Protein AF-0000000074132778 (afdb_homodimer)

Foldseek 3Di:
DDDDCVPCCVDDDDDDPPVPDCPVPPPPPPDPPQVPDVQQWGWDDDQDQPDATFTADPNHGQAALQPPVLCVLQVLHCLQSVQQVVQQVVVVCVPAGSNFWHKYFHDQQHNVNFVLCQDEDDPVRPNHLFHDFPPDDDLVPTGARFWRDKGKIFIWGGDPSDIDTQAIEIETETEQKGWDDPDVVDDIDIHGDDPVRSVVSVVVSLLSVLQVVCVRDPQQRKYKYWYWYADDSPDPHGTATQWMFIDRGDSDTDDIDGWDWDKFKPLADPVTDALDVLQNQLLVQLVVQLPVPDPAWDDKMKMWIDTRRHTAEIEIETEGADDDLVCVVVSQVVSQVSCVVRHDAQHWYKYFYYYPVGDTQKIWIDRRDPPGIDIDGDDDD/DDDPPCPPCPDDDDDDPPPPDCPVPPPPPPPPPQVPDVQQWGWDDDQDQPDATFTADPNHGQAALQPPVLCVLQVLHCLQSVQQVVQQVVVVCVPAGSNFWHKYFHDQQHNVNFVLCQDEDDPVRPNHLFHDFPPDDDLVPTGARFWRDKGKIFIWGGDPSDTDTQAMEIETETEQKGWDDPDVVDDIDIHGDDPVRSVVSVVVSLLSVLQVVCVRGPFQRKYKYWYWYADDSPDPHGTATQWMFIDRGDSDTHDIDGWDWDKFKPLADPVTDALDVLQNQLLVQLVVQLPVPDPAWDDKMKMWIDTRRHTAEIEIETEGADDDLVCVVVSQVVSQVSCVVRHDAQHWYKYFYYYPVGHTQKIWIDRRDPPGIDIDGDDDD

InterPro domains:
  IPR011426 CamS sex pheromone cAM373 [PF07537] (61-367)
  IPR011426 CamS sex pheromone cAM373 [PIRSF012509] (2-378)

Organism: Ligilactobacillus salivarius (strain UCC118) (NCBI:txid362948)

Sequence (762 aa):
MKKFGIIISLCLSAALMASCGKLGGNSNTTTATTESSKSGYQTTGENNSSDYQGIIEDGEYKTSKSRGVGISQNSDNLLNLKSFEAGLTTISKDHFSTKSYIFQEGQYLNKATIQDWLGRKSSSNPEGLNPSDNGKKEANKRNPIYVQQIEEQDYMKQNNGKLELAGMTIGIGMNQKDYYQKEQYGATYSTTISKEKRIEEGKIAAKKVLARVRQKVGNNVPIVIAMFAQAPNDSLVGGYFYSYTVSKSGTDIGSWTETNIKSYVLPATEDNKLPNDNDSTSFDNFQKEVKNFFPNISNVTGQGQYKDKTLQGLHITITTQFYSETEITSFTQYVAQAAKSYLPSGIPVDIKINGSDGETQSFVSTTGGNGGYYTHVFGSYMKKFGIIISLCLSAALMASCGKLGGNSNTTTATTESSKSGYQTTGENNSSDYQGIIEDGEYKTSKSRGVGISQNSDNLLNLKSFEAGLTTISKDHFSTKSYIFQEGQYLNKATIQDWLGRKSSSNPEGLNPSDNGKKEANKRNPIYVQQIEEQDYMKQNNGKLELAGMTIGIGMNQKDYYQKEQYGATYSTTISKEKRIEEGKIAAKKVLARVRQKVGNNVPIVIAMFAQAPNDSLVGGYFYSYTVSKSGTDIGSWTETNIKSYVLPATEDNKLPNDNDSTSFDNFQKEVKNFFPNISNVTGQGQYKDKTLQGLHITITTQFYSETEITSFTQYVAQAAKSYLPSGIPVDIKINGSDGETQSFVSTTGGNGGYYTHVFGSY

Solvent-accessible surface area (backbone atoms only — not comparable to full-atom values): 41442 Å² total; per-residue (Å²): 141,86,72,90,71,83,67,86,73,87,76,91,80,86,87,86,80,78,77,76,78,77,80,74,75,80,72,76,71,76,68,60,78,62,66,59,48,99,40,83,55,38,58,26,49,74,93,40,88,85,52,60,34,28,47,36,57,96,68,19,58,54,68,36,48,32,64,51,50,57,49,68,60,20,68,74,34,57,41,31,44,41,18,48,53,53,50,49,50,56,58,41,46,77,76,49,43,41,86,72,29,36,35,36,50,17,78,82,56,36,44,68,58,52,53,44,34,51,29,46,27,40,94,93,33,73,64,17,66,17,58,42,84,72,82,50,83,49,56,89,68,29,57,59,60,43,52,58,42,76,46,55,39,32,29,26,30,80,56,94,49,36,80,38,84,57,30,36,38,36,40,38,27,28,31,38,54,28,74,45,59,88,43,91,94,51,67,78,45,62,27,80,46,52,71,67,57,42,53,52,54,45,53,55,44,49,52,53,50,44,46,56,50,44,76,74,44,65,57,68,40,34,34,36,42,36,36,27,42,41,44,57,64,86,49,93,36,16,26,29,41,50,31,34,31,52,22,58,43,64,71,54,76,49,71,75,42,78,41,48,39,38,44,43,58,37,75,55,42,92,91,43,66,63,79,38,65,68,58,47,52,23,47,51,52,33,48,50,52,56,52,59,24,42,78,69,59,73,45,71,38,33,35,36,36,20,53,62,66,42,76,56,33,40,40,32,40,35,31,27,66,73,63,46,68,64,54,51,51,30,49,52,34,31,50,44,51,43,44,69,50,34,41,82,80,70,29,30,35,39,35,41,33,21,32,76,86,63,49,73,41,31,38,33,32,30,77,22,63,92,80,56,66,48,74,48,70,66,77,63,65,146,81,71,91,72,84,69,86,74,88,75,91,78,93,74,86,78,78,77,80,78,78,82,75,76,78,74,76,71,71,66,58,78,60,65,60,49,97,39,82,56,38,57,25,48,75,93,40,89,84,51,59,34,28,49,36,56,95,68,18,58,55,69,37,48,31,65,52,50,58,48,67,61,20,69,72,34,56,39,31,44,41,20,48,53,52,49,49,50,55,58,42,46,77,76,48,44,41,87,71,29,36,35,36,48,17,77,83,55,36,45,68,56,52,53,43,34,53,30,46,27,40,93,91,32,74,64,19,66,16,57,41,84,72,82,48,83,50,57,90,68,30,58,61,59,44,53,56,43,77,45,57,40,32,28,27,31,80,55,95,50,36,81,39,84,56,30,35,38,37,40,38,27,28,31,38,53,28,75,46,60,89,44,92,92,50,67,79,46,64,27,81,46,50,71,67,58,41,51,52,54,45,54,55,42,49,52,53,50,44,45,56,49,43,76,75,45,64,58,68,39,34,36,35,43,35,36,29,42,42,44,57,63,85,49,94,36,15,26,29,41,50,32,33,31,50,22,57,43,65,70,52,77,48,70,75,42,78,41,48,39,39,44,42,59,35,74,55,42,94,91,43,66,62,80,38,67,66,59,46,50,23,48,51,52,34,47,49,53,54,52,60,26,41,78,69,58,73,44,72,38,35,34,36,33,21,53,61,67,41,76,55,32,41,40,34,42,34,30,27,66,72,64,46,71,64,53,51,52,30,49,52,34,32,50,43,51,43,43,69,55,32,39,83,78,70,30,31,35,38,36,41,32,23,32,76,86,64,49,73,42,32,38,33,32,31,78,22,62,91,79,55,67,48,74,48,72,65,76,62,66

pLDDT: mean 86.58, std 20.72, range [18.59, 98.81]

Structure (mmCIF, N/CA/C/O backbone):
data_AF-0000000074132778-model_v1
#
loop_
_entity.id
_entity.type
_entity.pdbx_description
1 polymer 'Lipoprotein, pheromone'
#
loop_
_atom_site.group_PDB
_atom_site.id
_atom_site.type_symbol
_atom_site.label_atom_id
_atom_site.label_alt_id
_atom_site.label_comp_id
_atom_site.label_asym_id
_atom_site.label_entity_id
_atom_site.label_seq_id
_atom_site.pdbx_PDB_ins_code
_atom_site.Cartn_x
_atom_site.Cartn_y
_atom_site.Cartn_z
_atom_site.occupancy
_atom_site.B_iso_or_equiv
_atom_site.auth_seq_id
_atom_site.auth_comp_id
_atom_site.auth_asym_id
_atom_site.auth_atom_id
_atom_site.pdbx_PDB_model_num
ATOM 1 N N . MET A 1 1 ? 80.188 10.062 8.695 1 18.89 1 MET A N 1
ATOM 2 C CA . MET A 1 1 ? 80.25 9.43 7.375 1 18.89 1 MET A CA 1
ATOM 3 C C . MET A 1 1 ? 79.125 9.922 6.488 1 18.89 1 MET A C 1
ATOM 5 O O . MET A 1 1 ? 77.938 9.852 6.875 1 18.89 1 MET A O 1
ATOM 9 N N . LYS A 1 2 ? 79.375 10.672 5.414 1 18.59 2 LYS A N 1
ATOM 10 C CA . LYS A 1 2 ? 79.188 11.836 4.559 1 18.59 2 LYS A CA 1
ATOM 11 C C . LYS A 1 2 ? 78.125 11.547 3.518 1 18.59 2 LYS A C 1
ATOM 13 O O . LYS A 1 2 ? 77.688 10.398 3.352 1 18.59 2 LYS A O 1
ATOM 18 N N . LYS A 1 3 ? 78.438 11.664 2.178 1 19.52 3 LYS A N 1
ATOM 19 C CA . LYS A 1 3 ? 78.188 12.547 1.045 1 19.52 3 LYS A CA 1
ATOM 20 C C . LYS A 1 3 ? 77.312 11.875 0.006 1 19.52 3 LYS A C 1
ATOM 22 O O . LYS A 1 3 ? 76.938 12.484 -1.006 1 19.52 3 LYS A O 1
ATOM 27 N N . PHE A 1 4 ? 77.312 10.531 -0.041 1 21.31 4 PHE A N 1
ATOM 28 C CA . PHE A 1 4 ? 77 10.047 -1.392 1 21.31 4 PHE A CA 1
ATOM 29 C C . PHE A 1 4 ? 75.688 10.523 -1.882 1 21.31 4 PHE A C 1
ATOM 31 O O . PHE A 1 4 ? 74.625 10.242 -1.258 1 21.31 4 PHE A O 1
ATOM 38 N N . GLY A 1 5 ? 75.5 11.617 -2.807 1 22.84 5 GLY A N 1
ATOM 39 C CA . GLY A 1 5 ? 74.75 12.562 -3.594 1 22.84 5 GLY A CA 1
ATOM 40 C C . GLY A 1 5 ? 73.875 11.906 -4.648 1 22.84 5 GLY A C 1
ATOM 41 O O . GLY A 1 5 ? 74.375 11.461 -5.684 1 22.84 5 GLY A O 1
ATOM 42 N N . ILE A 1 6 ? 73.188 10.773 -4.41 1 22.59 6 ILE A N 1
ATOM 43 C CA . ILE A 1 6 ? 72.75 10.016 -5.559 1 22.59 6 ILE A CA 1
ATOM 44 C C . ILE A 1 6 ? 71.75 10.875 -6.371 1 22.59 6 ILE A C 1
ATOM 46 O O . ILE A 1 6 ? 70.688 11.258 -5.879 1 22.59 6 ILE A O 1
ATOM 50 N N . ILE A 1 7 ? 72.125 11.68 -7.383 1 23.16 7 ILE A N 1
ATOM 51 C CA . ILE A 1 7 ? 71.625 12.727 -8.234 1 23.16 7 ILE A CA 1
ATOM 52 C C . ILE A 1 7 ? 70.688 12.109 -9.266 1 23.16 7 ILE A C 1
ATOM 54 O O . ILE A 1 7 ? 70.125 12.805 -10.133 1 23.16 7 ILE A O 1
ATOM 58 N N . ILE A 1 8 ? 70.125 10.883 -9.25 1 22.09 8 ILE A N 1
ATOM 59 C CA . ILE A 1 8 ? 69.812 10.352 -10.57 1 22.09 8 ILE A CA 1
ATOM 60 C C . ILE A 1 8 ? 68.688 11.203 -11.203 1 22.09 8 ILE A C 1
ATOM 62 O O . ILE A 1 8 ? 67.625 11.32 -10.656 1 22.09 8 ILE A O 1
ATOM 66 N N . SER A 1 9 ? 68.875 12.203 -12.125 1 21.23 9 SER A N 1
ATOM 67 C CA . SER A 1 9 ? 68.25 13.227 -12.906 1 21.23 9 SER A CA 1
ATOM 68 C C . SER A 1 9 ? 67.375 12.609 -13.992 1 21.23 9 SER A C 1
ATOM 70 O O . SER A 1 9 ? 67.812 12.453 -15.133 1 21.23 9 SER A O 1
ATOM 72 N N . LEU A 1 10 ? 66.75 11.422 -13.875 1 22.23 10 LEU A N 1
ATOM 73 C CA . LEU A 1 10 ? 66.312 10.836 -15.141 1 22.23 10 LEU A CA 1
ATOM 74 C C . LEU A 1 10 ? 65.312 11.727 -15.828 1 22.23 10 LEU A C 1
ATOM 76 O O . LEU A 1 10 ? 64.25 11.953 -15.297 1 22.23 10 LEU A O 1
ATOM 80 N N . CYS A 1 11 ? 65.625 12.641 -16.781 1 21.92 11 CYS A N 1
ATOM 81 C CA . CYS A 1 11 ? 65.062 13.719 -17.609 1 21.92 11 CYS A CA 1
ATOM 82 C C . CYS A 1 11 ? 63.938 13.219 -18.469 1 21.92 11 CYS A C 1
ATOM 84 O O . CYS A 1 11 ? 62.844 13.781 -18.438 1 21.92 11 CYS A O 1
ATOM 86 N N . LEU A 1 12 ? 64.062 12.977 -19.859 1 22.09 12 LEU A N 1
ATOM 87 C CA . LEU A 1 12 ? 63.688 13.797 -20.984 1 22.09 12 LEU A CA 1
ATOM 88 C C . LEU A 1 12 ? 62.312 13.359 -21.516 1 22.09 12 LEU A C 1
ATOM 90 O O . LEU A 1 12 ? 61.844 12.266 -21.203 1 22.09 12 LEU A O 1
ATOM 94 N N . SER A 1 13 ? 61.844 13.609 -23.078 1 21.11 13 SER A N 1
ATOM 95 C CA . SER A 1 13 ? 61.062 14.367 -24.062 1 21.11 13 SER A CA 1
ATOM 96 C C . SER A 1 13 ? 60.125 13.453 -24.844 1 21.11 13 SER A C 1
ATOM 98 O O . SER A 1 13 ? 59.438 13.906 -25.75 1 21.11 13 SER A O 1
ATOM 100 N N . ALA A 1 14 ? 60.156 12.141 -24.766 1 18.84 14 ALA A N 1
ATOM 101 C CA . ALA A 1 14 ? 59.875 11.539 -26.062 1 18.84 14 ALA A CA 1
ATOM 102 C C . ALA A 1 14 ? 58.469 11.969 -26.547 1 18.84 14 ALA A C 1
ATOM 104 O O . ALA A 1 14 ? 57.656 12.469 -25.781 1 18.84 14 ALA A O 1
ATOM 105 N N . ALA A 1 15 ? 57.719 10.984 -27.328 1 21.34 15 ALA A N 1
ATOM 106 C CA . ALA A 1 15 ? 57.344 10.711 -28.719 1 21.34 15 ALA A CA 1
ATOM 107 C C . ALA A 1 15 ? 55.906 11.148 -28.984 1 21.34 15 ALA A C 1
ATOM 109 O O . ALA A 1 15 ? 55.656 11.977 -29.859 1 21.34 15 ALA A O 1
ATOM 110 N N . LEU A 1 16 ? 54.969 10.18 -29.469 1 22.2 16 LEU A N 1
ATOM 111 C CA . LEU A 1 16 ? 54.156 9.891 -30.656 1 22.2 16 LEU A CA 1
ATOM 112 C C . LEU A 1 16 ? 52.75 10.43 -30.516 1 22.2 16 LEU A C 1
ATOM 114 O O . LEU A 1 16 ? 52.156 10.344 -29.438 1 22.2 16 LEU A O 1
ATOM 118 N N . MET A 1 17 ? 52.219 11.328 -31.516 1 22.98 17 MET A N 1
ATOM 119 C CA . MET A 1 17 ? 51.094 12.148 -31.969 1 22.98 17 MET A CA 1
ATOM 120 C C . MET A 1 17 ? 49.844 11.297 -32.219 1 22.98 17 MET A C 1
ATOM 122 O O . MET A 1 17 ? 49.562 10.93 -33.344 1 22.98 17 MET A O 1
ATOM 126 N N . ALA A 1 18 ? 49.656 10.117 -31.672 1 23.45 18 ALA A N 1
ATOM 127 C CA . ALA A 1 18 ? 48.562 9.352 -32.281 1 23.45 18 ALA A CA 1
ATOM 128 C C . ALA A 1 18 ? 47.25 10.125 -32.219 1 23.45 18 ALA A C 1
ATOM 130 O O . ALA A 1 18 ? 46.844 10.594 -31.156 1 23.45 18 ALA A O 1
ATOM 131 N N . SER A 1 19 ? 46.781 10.711 -33.344 1 22.36 19 SER A N 1
ATOM 132 C CA . SER A 1 19 ? 45.625 11.5 -33.75 1 22.36 19 SER A CA 1
ATOM 133 C C . SER A 1 19 ? 44.344 10.75 -33.438 1 22.36 19 SER A C 1
ATOM 135 O O . SER A 1 19 ? 43.969 9.836 -34.188 1 22.36 19 SER A O 1
ATOM 137 N N . CYS A 1 20 ? 44.156 9.953 -32.406 1 25.39 20 CYS A N 1
ATOM 138 C CA . CYS A 1 20 ? 42.938 9.188 -32.312 1 25.39 20 CYS A CA 1
ATOM 139 C C . CYS A 1 20 ? 41.719 10.078 -32.531 1 25.39 20 CYS A C 1
ATOM 141 O O . CYS A 1 20 ? 41.594 11.133 -31.922 1 25.39 20 CYS A O 1
ATOM 143 N N . GLY A 1 21 ? 41.062 9.992 -33.688 1 22.53 21 GLY A N 1
ATOM 144 C CA . GLY A 1 21 ? 39.844 10.531 -34.25 1 22.53 21 GLY A CA 1
ATOM 145 C C . GLY A 1 21 ? 38.656 10.5 -33.312 1 22.53 21 GLY A C 1
ATOM 146 O O . GLY A 1 21 ? 38.469 9.508 -32.594 1 22.53 21 GLY A O 1
ATOM 147 N N . LYS A 1 22 ? 38.125 11.633 -32.75 1 23.72 22 LYS A N 1
ATOM 148 C CA . LYS A 1 22 ? 37.031 11.961 -31.859 1 23.72 22 LYS A CA 1
ATOM 149 C C . LYS A 1 22 ? 35.688 11.469 -32.406 1 23.72 22 LYS A C 1
ATOM 151 O O . LYS A 1 22 ? 35.188 12.016 -33.375 1 23.72 22 LYS A O 1
ATOM 156 N N . LEU A 1 23 ? 35.5 10.18 -32.75 1 24.88 23 LEU A N 1
ATOM 157 C CA . LEU A 1 23 ? 34.094 9.938 -33.125 1 24.88 23 LEU A CA 1
ATOM 158 C C . LEU A 1 23 ? 33.156 10.453 -32.062 1 24.88 23 LEU A C 1
ATOM 160 O O . LEU A 1 23 ? 33.219 10.039 -30.906 1 24.88 23 LEU A O 1
ATOM 164 N N . GLY A 1 24 ? 32.719 11.727 -32.125 1 25.25 24 GLY A N 1
ATOM 165 C CA . GLY A 1 24 ? 31.812 12.531 -31.328 1 25.25 24 GLY A CA 1
ATOM 166 C C . GLY A 1 24 ? 30.453 11.875 -31.125 1 25.25 24 GLY A C 1
ATOM 167 O O . GLY A 1 24 ? 29.625 11.867 -32.031 1 25.25 24 GLY A O 1
ATOM 168 N N . GLY A 1 25 ? 30.391 10.602 -30.672 1 27.66 25 GLY A N 1
ATOM 169 C CA . GLY A 1 25 ? 29.062 10.039 -30.453 1 27.66 25 GLY A CA 1
ATOM 170 C C . GLY A 1 25 ? 28.172 10.953 -29.625 1 27.66 25 GLY A C 1
ATOM 171 O O . GLY A 1 25 ? 28.562 11.414 -28.562 1 27.66 25 GLY A O 1
ATOM 172 N N . ASN A 1 26 ? 27.25 11.711 -30.281 1 28.02 26 ASN A N 1
ATOM 173 C CA . ASN A 1 26 ? 26.188 12.57 -29.781 1 28.02 26 ASN A CA 1
ATOM 174 C C . ASN A 1 26 ? 25.312 11.844 -28.766 1 28.02 26 ASN A C 1
ATOM 176 O O . ASN A 1 26 ? 24.547 10.953 -29.125 1 28.02 26 ASN A O 1
ATOM 180 N N . SER A 1 27 ? 25.828 11.406 -27.688 1 30.05 27 SER A N 1
ATOM 181 C CA . SER A 1 27 ? 24.969 11 -26.594 1 30.05 27 SER A CA 1
ATOM 182 C C . SER A 1 27 ? 23.953 12.078 -26.25 1 30.05 27 SER A C 1
ATOM 184 O O . SER A 1 27 ? 24.312 13.148 -25.766 1 30.05 27 SER A O 1
ATOM 186 N N . ASN A 1 28 ? 22.906 12.211 -27.078 1 28.52 28 ASN A N 1
ATOM 187 C CA . ASN A 1 28 ? 21.766 13.008 -26.656 1 28.52 28 ASN A CA 1
ATOM 188 C C . ASN A 1 28 ? 21.297 12.625 -25.266 1 28.52 28 ASN A C 1
ATOM 190 O O . ASN A 1 28 ? 20.75 11.539 -25.062 1 28.52 28 ASN A O 1
ATOM 194 N N . THR A 1 29 ? 22.031 12.977 -24.297 1 31.45 29 THR A N 1
ATOM 195 C CA . THR A 1 29 ? 21.484 13.031 -22.938 1 31.45 29 THR A CA 1
ATOM 196 C C . THR A 1 29 ? 20.156 13.789 -22.922 1 31.45 29 THR A C 1
ATOM 198 O O . THR A 1 29 ? 20.141 15.008 -23.109 1 31.45 29 THR A O 1
ATOM 201 N N . THR A 1 30 ? 19.141 13.242 -23.453 1 29.69 30 THR A N 1
ATOM 202 C CA . THR A 1 30 ? 17.828 13.844 -23.172 1 29.69 30 THR A CA 1
ATOM 203 C C . THR A 1 30 ? 17.656 14.094 -21.688 1 29.69 30 THR A C 1
ATOM 205 O O . THR A 1 30 ? 17.625 13.148 -20.891 1 29.69 30 THR A O 1
ATOM 208 N N . THR A 1 31 ? 18.203 15.164 -21.203 1 32.5 31 THR A N 1
ATOM 209 C CA . THR A 1 31 ? 17.812 15.734 -19.906 1 32.5 31 THR A CA 1
ATOM 210 C C . THR A 1 31 ? 16.312 15.688 -19.719 1 32.5 31 THR A C 1
ATOM 212 O O . THR A 1 31 ? 15.555 16.188 -20.562 1 32.5 31 THR A O 1
ATOM 215 N N . ALA A 1 32 ? 15.766 14.891 -18.953 1 34.38 32 ALA A N 1
ATOM 216 C CA . ALA A 1 32 ? 14.383 14.953 -18.469 1 34.38 32 ALA A CA 1
ATOM 217 C C . ALA A 1 32 ? 13.922 16.406 -18.328 1 34.38 32 ALA A C 1
ATOM 219 O O . ALA A 1 32 ? 14.57 17.203 -17.656 1 34.38 32 ALA A O 1
ATOM 220 N N . THR A 1 33 ? 13.195 16.938 -19.281 1 35.62 33 THR A N 1
ATOM 221 C CA . THR A 1 33 ? 12.594 18.266 -19.203 1 35.62 33 THR A CA 1
ATOM 222 C C . THR A 1 33 ? 11.859 18.438 -17.875 1 35.62 33 THR A C 1
ATOM 224 O O . THR A 1 33 ? 10.781 17.891 -17.672 1 35.62 33 THR A O 1
ATOM 227 N N . THR A 1 34 ? 12.414 18.266 -16.688 1 44.5 34 THR A N 1
ATOM 228 C CA . THR A 1 34 ? 11.883 19.078 -15.602 1 44.5 34 THR A CA 1
ATOM 229 C C . THR A 1 34 ? 11.453 20.453 -16.125 1 44.5 34 THR A C 1
ATOM 231 O O . THR A 1 34 ? 12.234 21.156 -16.766 1 44.5 34 THR A O 1
ATOM 234 N N . GLU A 1 35 ? 10.227 20.625 -16.406 1 41.16 35 GLU A N 1
ATOM 235 C CA . GLU A 1 35 ? 9.898 21.984 -16.812 1 41.16 35 GLU A CA 1
ATOM 236 C C . GLU A 1 35 ? 10.719 23.016 -16.031 1 41.16 35 GLU A C 1
ATOM 238 O O . GLU A 1 35 ? 10.484 23.234 -14.852 1 41.16 35 GLU A O 1
ATOM 243 N N . SER A 1 36 ? 11.906 22.938 -16.141 1 44.97 36 SER A N 1
ATOM 244 C CA . SER A 1 36 ? 12.508 24.234 -15.844 1 44.97 36 SER A CA 1
ATOM 245 C C . SER A 1 36 ? 11.781 25.359 -16.562 1 44.97 36 SER A C 1
ATOM 247 O O . SER A 1 36 ? 11.82 25.453 -17.797 1 44.97 36 SER A O 1
ATOM 249 N N . SER A 1 37 ? 10.586 25.594 -16.172 1 45.31 37 SER A N 1
ATOM 250 C CA . SER A 1 37 ? 10.047 26.812 -16.781 1 45.31 37 SER A CA 1
ATOM 251 C C . SER A 1 37 ? 11.125 27.875 -16.938 1 45.31 37 SER A C 1
ATOM 253 O O . SER A 1 37 ? 12.125 27.859 -16.219 1 45.31 37 SER A O 1
ATOM 255 N N . LYS A 1 38 ? 11.055 28.703 -18.016 1 50.12 38 LYS A N 1
ATOM 256 C CA . LYS A 1 38 ? 11.641 30.047 -18.156 1 50.12 38 LYS A CA 1
ATOM 257 C C . LYS A 1 38 ? 11.617 30.797 -16.828 1 50.12 38 LYS A C 1
ATOM 259 O O . LYS A 1 38 ? 12.188 31.875 -16.719 1 50.12 38 LYS A O 1
ATOM 264 N N . SER A 1 39 ? 10.969 30.094 -15.766 1 57.97 39 SER A N 1
ATOM 265 C CA . SER A 1 39 ? 10.664 30.844 -14.555 1 57.97 39 SER A CA 1
ATOM 266 C C . SER A 1 39 ? 11.695 30.578 -13.461 1 57.97 39 SER A C 1
ATOM 268 O O . SER A 1 39 ? 11.484 30.953 -12.305 1 57.97 39 SER A O 1
ATOM 270 N N . GLY A 1 40 ? 12.977 30.406 -13.516 1 66.38 40 GLY A N 1
ATOM 271 C CA . GLY A 1 40 ? 14.094 30.375 -12.586 1 66.38 40 GLY A CA 1
ATOM 272 C C . GLY A 1 40 ? 13.891 29.391 -11.445 1 66.38 40 GLY A C 1
ATOM 273 O O . GLY A 1 40 ? 14.688 29.359 -10.508 1 66.38 40 GLY A O 1
ATOM 274 N N . TYR A 1 41 ? 12.641 28.484 -11.219 1 77.31 41 TYR A N 1
ATOM 275 C CA . TYR A 1 41 ? 12.461 27.531 -10.133 1 77.31 41 TYR A CA 1
ATOM 276 C C . TYR A 1 41 ? 11.961 26.188 -10.664 1 77.31 41 TYR A C 1
ATOM 278 O O . TYR A 1 41 ? 11.438 26.125 -11.773 1 77.31 41 TYR A O 1
ATOM 286 N N . GLN A 1 42 ? 12.211 25.109 -9.898 1 85.38 42 GLN A N 1
ATOM 287 C CA . GLN A 1 42 ? 11.758 23.766 -10.234 1 85.38 42 GLN A CA 1
ATOM 288 C C . GLN A 1 42 ? 10.695 23.281 -9.25 1 85.38 42 GLN A C 1
ATOM 290 O O . GLN A 1 42 ? 10.734 23.609 -8.07 1 85.38 42 GLN A O 1
ATOM 295 N N . THR A 1 43 ? 9.633 22.547 -9.82 1 89.75 43 THR A N 1
ATOM 296 C CA . THR A 1 43 ? 8.578 22 -8.977 1 89.75 43 THR A CA 1
ATOM 297 C C . THR A 1 43 ? 8.531 20.484 -9.07 1 89.75 43 THR A C 1
ATOM 299 O O . THR A 1 43 ? 9.211 19.875 -9.906 1 89.75 43 THR A O 1
ATOM 302 N N . THR A 1 44 ? 7.82 19.844 -8.188 1 88.5 44 THR A N 1
ATOM 303 C CA . THR A 1 44 ? 7.871 18.391 -8 1 88.5 44 THR A CA 1
ATOM 304 C C . THR A 1 44 ? 6.984 17.688 -9.023 1 88.5 44 THR A C 1
ATOM 306 O O . THR A 1 44 ? 7.113 16.484 -9.234 1 88.5 44 THR A O 1
ATOM 309 N N . GLY A 1 45 ? 6.098 18.297 -9.641 1 81.88 45 GLY A N 1
ATOM 310 C CA . GLY A 1 45 ? 5.199 17.594 -10.539 1 81.88 45 GLY A CA 1
ATOM 311 C C . GLY A 1 45 ? 4.516 18.5 -11.539 1 81.88 45 GLY A C 1
ATOM 312 O O . GLY A 1 45 ? 4.906 19.672 -11.695 1 81.88 45 GLY A O 1
ATOM 313 N N . GLU A 1 46 ? 3.654 17.734 -12.297 1 72.25 46 GLU A N 1
ATOM 314 C CA . GLU A 1 46 ? 2.852 18.5 -13.25 1 72.25 46 GLU A CA 1
ATOM 315 C C . GLU A 1 46 ? 1.653 19.156 -12.57 1 72.25 46 GLU A C 1
ATOM 317 O O . GLU A 1 46 ? 1.141 18.641 -11.578 1 72.25 46 GLU A O 1
ATOM 322 N N . ASN A 1 47 ? 1.5 20.25 -13.055 1 60.88 47 ASN A N 1
ATOM 323 C CA . ASN A 1 47 ? 0.336 20.953 -12.523 1 60.88 47 ASN A CA 1
ATOM 324 C C . ASN A 1 47 ? -0.955 20.188 -12.789 1 60.88 47 ASN A C 1
ATOM 326 O O . ASN A 1 47 ? -1.308 19.938 -13.945 1 60.88 47 ASN A O 1
ATOM 330 N N . ASN A 1 48 ? -1.306 19.438 -11.695 1 63.78 48 ASN A N 1
ATOM 331 C CA . ASN A 1 48 ? -2.65 18.875 -11.805 1 63.78 48 ASN A CA 1
ATOM 332 C C . ASN A 1 48 ? -3.621 19.562 -10.852 1 63.78 48 ASN A C 1
ATOM 334 O O . ASN A 1 48 ? -3.205 20.344 -9.992 1 63.78 48 ASN A O 1
ATOM 338 N N . SER A 1 49 ? -4.977 19.531 -11.18 1 64.38 49 SER A N 1
ATOM 339 C CA . SER A 1 49 ? -6.008 20.312 -10.5 1 64.38 49 SER A CA 1
ATOM 340 C C . SER A 1 49 ? -6.184 19.859 -9.055 1 64.38 49 SER A C 1
ATOM 342 O O . SER A 1 49 ? -6.688 20.609 -8.211 1 64.38 49 SER A O 1
ATOM 344 N N . SER A 1 50 ? -5.539 18.797 -8.523 1 74.62 50 SER A N 1
ATOM 345 C CA . SER A 1 50 ? -6.023 18.297 -7.234 1 74.62 50 SER A CA 1
ATOM 346 C C . SER A 1 50 ? -4.992 18.531 -6.137 1 74.62 50 SER A C 1
ATOM 348 O O . SER A 1 50 ? -5.348 18.766 -4.98 1 74.62 50 SER A O 1
ATOM 350 N N . ASP A 1 51 ? -3.674 18.578 -6.449 1 85.5 51 ASP A N 1
ATOM 351 C CA . ASP A 1 51 ? -2.658 18.688 -5.406 1 85.5 51 ASP A CA 1
ATOM 352 C C . ASP A 1 51 ? -1.653 19.797 -5.746 1 85.5 51 ASP A C 1
ATOM 354 O O . ASP A 1 51 ? -1.393 20.062 -6.918 1 85.5 51 ASP A O 1
ATOM 358 N N . TYR A 1 52 ? -1.12 20.438 -4.723 1 92.81 52 TYR A N 1
ATOM 359 C CA . TYR A 1 52 ? -0.08 21.438 -4.91 1 92.81 52 TYR A CA 1
ATOM 360 C C . TYR A 1 52 ? 1.208 20.797 -5.418 1 92.81 52 TYR A C 1
ATOM 362 O O . TYR A 1 52 ? 1.524 19.656 -5.066 1 92.81 52 TYR A O 1
ATOM 370 N N . GLN A 1 53 ? 1.884 21.578 -6.227 1 92.06 53 GLN A N 1
ATOM 371 C CA . GLN A 1 53 ? 3.275 21.25 -6.52 1 92.06 53 GLN A CA 1
ATOM 372 C C . GLN A 1 53 ? 4.207 21.797 -5.441 1 92.06 53 GLN A C 1
ATOM 374 O O . GLN A 1 53 ? 4.004 22.906 -4.934 1 92.06 53 GLN A O 1
ATOM 379 N N . GLY A 1 54 ? 5.199 20.969 -5.137 1 91.62 54 GLY A N 1
ATOM 380 C CA . GLY A 1 54 ? 6.211 21.422 -4.195 1 91.62 54 GLY A CA 1
ATOM 381 C C . GLY A 1 54 ? 7.375 22.125 -4.863 1 91.62 54 GLY A C 1
ATOM 382 O O . GLY A 1 54 ? 7.527 22.062 -6.086 1 91.62 54 GLY A O 1
ATOM 383 N N . ILE A 1 55 ? 8.172 22.781 -4.074 1 91.12 55 ILE A N 1
ATOM 384 C CA . ILE A 1 55 ? 9.305 23.531 -4.598 1 91.12 55 ILE A CA 1
ATOM 385 C C . ILE A 1 55 ? 10.578 22.688 -4.488 1 91.12 55 ILE A C 1
ATOM 387 O O . ILE A 1 55 ? 10.82 22.047 -3.465 1 91.12 55 ILE A O 1
ATOM 391 N N . ILE A 1 56 ? 11.281 22.672 -5.52 1 90.44 56 ILE A N 1
ATOM 392 C CA . ILE A 1 56 ? 12.625 22.094 -5.562 1 90.44 56 ILE A CA 1
ATOM 393 C C . ILE A 1 56 ? 13.656 23.219 -5.586 1 90.44 56 ILE A C 1
ATOM 395 O O . ILE A 1 56 ? 13.594 24.109 -6.434 1 90.44 56 ILE A O 1
ATOM 399 N N . GLU A 1 57 ? 14.57 23.266 -4.633 1 89 57 GLU A N 1
ATOM 400 C CA . GLU A 1 57 ? 15.68 24.219 -4.574 1 89 57 GLU A CA 1
ATOM 401 C C . GLU A 1 57 ? 17.016 23.5 -4.668 1 89 57 GLU A C 1
ATOM 403 O O . GLU A 1 57 ? 17.328 22.641 -3.834 1 89 57 GLU A O 1
ATOM 408 N N . ASP A 1 58 ? 17.797 23.797 -5.672 1 88.19 58 ASP A N 1
ATOM 409 C CA . ASP A 1 58 ? 19.109 23.188 -5.898 1 88.19 58 ASP A CA 1
ATOM 410 C C . ASP A 1 58 ? 18.984 21.656 -5.973 1 88.19 58 ASP A C 1
ATOM 412 O O . ASP A 1 58 ? 19.781 20.938 -5.348 1 88.19 58 ASP A O 1
ATOM 416 N N . GLY A 1 59 ? 17.938 21.219 -6.512 1 88.38 59 GLY A N 1
ATOM 417 C CA . GLY A 1 59 ? 17.75 19.812 -6.773 1 88.38 59 GLY A CA 1
ATOM 418 C C . GLY A 1 59 ? 17.172 19.047 -5.586 1 88.38 59 GLY A C 1
ATOM 419 O O . GLY A 1 59 ? 16.953 17.844 -5.664 1 88.38 59 GLY A O 1
ATOM 420 N N . GLU A 1 60 ? 16.859 19.766 -4.531 1 93.38 60 GLU A N 1
ATOM 421 C CA . GLU A 1 60 ? 16.422 19.109 -3.307 1 93.38 60 GLU A CA 1
ATOM 422 C C . GLU A 1 60 ? 15.07 19.656 -2.848 1 93.38 60 GLU A C 1
ATOM 424 O O . GLU A 1 60 ? 14.758 20.828 -3.076 1 93.38 60 GLU A O 1
ATOM 429 N N . TYR A 1 61 ? 14.328 18.719 -2.273 1 93.5 61 TYR A N 1
ATOM 430 C CA . TYR A 1 61 ? 13.078 19.156 -1.657 1 93.5 61 TYR A CA 1
ATOM 431 C C . TYR A 1 61 ? 13.352 20.094 -0.49 1 93.5 61 TYR A C 1
ATOM 433 O O . TYR A 1 61 ? 14.203 19.812 0.354 1 93.5 61 TYR A O 1
ATOM 441 N N . LYS A 1 62 ? 12.688 21.188 -0.497 1 92.75 62 LYS A N 1
ATOM 442 C CA . LYS A 1 62 ? 12.812 22.141 0.608 1 92.75 62 LYS A CA 1
ATOM 443 C C . LYS A 1 62 ? 11.93 21.734 1.781 1 92.75 62 LYS A C 1
ATOM 445 O O . LYS A 1 62 ? 10.75 22.078 1.82 1 92.75 62 LYS A O 1
ATOM 450 N N . THR A 1 63 ? 12.484 21.094 2.803 1 94.31 63 THR A N 1
ATOM 451 C CA . THR A 1 63 ? 11.719 20.625 3.949 1 94.31 63 THR A CA 1
ATOM 452 C C . THR A 1 63 ? 11.406 21.766 4.902 1 94.31 63 THR A C 1
ATOM 454 O O . THR A 1 63 ? 11.977 22.859 4.781 1 94.31 63 THR A O 1
ATOM 457 N N . SER A 1 64 ? 10.492 21.531 5.785 1 96.69 64 SER A N 1
ATOM 458 C CA . SER A 1 64 ? 10.086 22.531 6.762 1 96.69 64 SER A CA 1
ATOM 459 C C . SER A 1 64 ? 11.227 22.875 7.715 1 96.69 64 SER A C 1
ATOM 461 O O . SER A 1 64 ? 11.977 22 8.133 1 96.69 64 SER A O 1
ATOM 463 N N . LYS A 1 65 ? 11.305 24.172 8.102 1 97.31 65 LYS A N 1
ATOM 464 C CA . LYS A 1 65 ? 12.281 24.562 9.109 1 97.31 65 LYS A CA 1
ATOM 465 C C . LYS A 1 65 ? 11.906 24.031 10.484 1 97.31 65 LYS A C 1
ATOM 467 O O . LYS A 1 65 ? 12.727 24.031 11.398 1 97.31 65 LYS A O 1
ATOM 472 N N . SER A 1 66 ? 10.703 23.594 10.578 1 97.12 66 SER A N 1
ATOM 473 C CA . SER A 1 66 ? 10.258 22.969 11.82 1 97.12 66 SER A CA 1
ATOM 474 C C . SER A 1 66 ? 10.008 21.469 11.617 1 97.12 66 SER A C 1
ATOM 476 O O . SER A 1 66 ? 9.141 20.891 12.273 1 97.12 66 SER A O 1
ATOM 478 N N . ARG A 1 67 ? 10.648 20.875 10.695 1 94.5 67 ARG A N 1
ATOM 479 C CA . ARG A 1 67 ? 10.516 19.469 10.352 1 94.5 67 ARG A CA 1
ATOM 480 C C . ARG A 1 67 ? 10.633 18.578 11.594 1 94.5 67 ARG A C 1
ATOM 482 O O . ARG A 1 67 ? 11.523 18.781 12.422 1 94.5 67 ARG A O 1
ATOM 489 N N . GLY A 1 68 ? 9.688 17.656 11.789 1 92.38 68 GLY A N 1
ATOM 490 C CA . GLY A 1 68 ? 9.758 16.688 12.875 1 92.38 68 GLY A CA 1
ATOM 491 C C . GLY A 1 68 ? 8.969 17.109 14.102 1 92.38 68 GLY A C 1
ATOM 492 O O . GLY A 1 68 ? 8.617 16.281 14.938 1 92.38 68 GLY A O 1
ATOM 493 N N . VAL A 1 69 ? 8.625 18.359 14.25 1 93.19 69 VAL A N 1
ATOM 494 C CA . VAL A 1 69 ? 7.934 18.859 15.438 1 93.19 69 VAL A CA 1
ATOM 495 C C . VAL A 1 69 ? 6.531 18.25 15.508 1 93.19 69 VAL A C 1
ATOM 497 O O . VAL A 1 69 ? 6.062 17.875 16.578 1 93.19 69 VAL A O 1
ATOM 500 N N . GLY A 1 70 ? 5.926 18.141 14.367 1 88.94 70 GLY A N 1
ATOM 501 C CA . GLY A 1 70 ? 4.586 17.578 14.312 1 88.94 70 GLY A CA 1
ATOM 502 C C . GLY A 1 70 ? 4.512 16.172 14.844 1 88.94 70 GLY A C 1
ATOM 503 O O . GLY A 1 70 ? 3.555 15.805 15.531 1 88.94 70 GLY A O 1
ATOM 504 N N . ILE A 1 71 ? 5.469 15.414 14.531 1 86.88 71 ILE A N 1
ATOM 505 C CA . ILE A 1 71 ? 5.527 14.039 15.016 1 86.88 71 ILE A CA 1
ATOM 506 C C . ILE A 1 71 ? 5.699 14.023 16.531 1 86.88 71 ILE A C 1
ATOM 508 O O . ILE A 1 71 ? 5.012 13.281 17.234 1 86.88 71 ILE A O 1
ATOM 512 N N . SER A 1 72 ? 6.594 14.844 16.969 1 85.62 72 SER A N 1
ATOM 513 C CA . SER A 1 72 ? 6.867 14.914 18.406 1 85.62 72 SER A CA 1
ATOM 514 C C . SER A 1 72 ? 5.637 15.359 19.188 1 85.62 72 SER A C 1
ATOM 516 O O . SER A 1 72 ? 5.348 14.836 20.25 1 85.62 72 SER A O 1
ATOM 518 N N . GLN A 1 73 ? 4.879 16.219 18.625 1 85 73 GLN A N 1
ATOM 519 C CA . GLN A 1 73 ? 3.707 16.812 19.266 1 85 73 GLN A CA 1
ATOM 520 C C . GLN A 1 73 ? 2.545 15.828 19.297 1 85 73 GLN A C 1
ATOM 522 O O . GLN A 1 73 ? 1.59 16.016 20.062 1 85 73 GLN A O 1
ATOM 527 N N . ASN A 1 74 ? 2.605 14.859 18.469 1 86 74 ASN A N 1
ATOM 528 C CA . ASN A 1 74 ? 1.472 13.961 18.297 1 86 74 ASN A CA 1
ATOM 529 C C . ASN A 1 74 ? 1.882 12.5 18.484 1 86 74 ASN A C 1
ATOM 531 O O . ASN A 1 74 ? 1.271 11.602 17.906 1 86 74 ASN A O 1
ATOM 535 N N . SER A 1 75 ? 2.908 12.25 19.25 1 84.44 75 SER A N 1
ATOM 536 C CA . SER A 1 75 ? 3.486 10.914 19.391 1 84.44 75 SER A CA 1
ATOM 537 C C . SER A 1 75 ? 2.488 9.945 20.016 1 84.44 75 SER A C 1
ATOM 539 O O . SER A 1 75 ? 2.531 8.742 19.75 1 84.44 75 SER A O 1
ATOM 541 N N . ASP A 1 76 ? 1.604 10.492 20.812 1 88.69 76 ASP A N 1
ATOM 542 C CA . ASP A 1 76 ? 0.659 9.633 21.516 1 88.69 76 ASP A CA 1
ATOM 543 C C . ASP A 1 76 ? -0.519 9.258 20.625 1 88.69 76 ASP A C 1
ATOM 545 O O . ASP A 1 76 ? -1.255 8.312 20.922 1 88.69 76 ASP A O 1
ATOM 549 N N . ASN A 1 77 ? -0.744 10.008 19.625 1 90.75 77 ASN A N 1
ATOM 550 C CA . ASN A 1 77 ? -1.781 9.742 18.625 1 90.75 77 ASN A CA 1
ATOM 551 C C . ASN A 1 77 ? -1.453 10.391 17.281 1 90.75 77 ASN A C 1
ATOM 553 O O . ASN A 1 77 ? -1.901 11.5 17 1 90.75 77 ASN A O 1
ATOM 557 N N . LEU A 1 78 ? -0.869 9.648 16.469 1 90.56 78 LEU A N 1
ATOM 558 C CA . LEU A 1 78 ? -0.385 10.18 15.195 1 90.56 78 LEU A CA 1
ATOM 559 C C . LEU A 1 78 ? -1.546 10.477 14.25 1 90.56 78 LEU A C 1
ATOM 561 O O . LEU A 1 78 ? -1.378 11.188 13.258 1 90.56 78 LEU A O 1
ATOM 565 N N . LEU A 1 79 ? -2.736 9.992 14.531 1 89.69 79 LEU A N 1
ATOM 566 C CA . LEU A 1 79 ? -3.906 10.297 13.719 1 89.69 79 LEU A CA 1
ATOM 567 C C . LEU A 1 79 ? -4.25 11.781 13.805 1 89.69 79 LEU A C 1
ATOM 569 O O . LEU A 1 79 ? -4.785 12.352 12.852 1 89.69 79 LEU A O 1
ATOM 573 N N . ASN A 1 80 ? -3.924 12.43 14.906 1 94.44 80 ASN A N 1
ATOM 574 C CA . ASN A 1 80 ? -4.086 13.875 15.031 1 94.44 80 ASN A CA 1
ATOM 575 C C . ASN A 1 80 ? -3.244 14.625 14.008 1 94.44 80 ASN A C 1
ATOM 577 O O . ASN A 1 80 ? -3.729 15.562 13.367 1 94.44 80 ASN A O 1
ATOM 581 N N . LEU A 1 81 ? -2.041 14.172 13.914 1 93.62 81 LEU A N 1
ATOM 582 C CA . LEU A 1 81 ? -1.159 14.828 12.953 1 93.62 81 LEU A CA 1
ATOM 583 C C . LEU A 1 81 ? -1.695 14.68 11.531 1 93.62 81 LEU A C 1
ATOM 585 O O . LEU A 1 81 ? -1.764 15.656 10.781 1 93.62 81 LEU A O 1
ATOM 589 N N . LYS A 1 82 ? -2.09 13.523 11.156 1 89.81 82 LYS A N 1
ATOM 590 C CA . LYS A 1 82 ? -2.6 13.25 9.812 1 89.81 82 LYS A CA 1
ATOM 591 C C . LYS A 1 82 ? -3.855 14.07 9.523 1 89.81 82 LYS A C 1
ATOM 593 O O . LYS A 1 82 ? -3.959 14.711 8.477 1 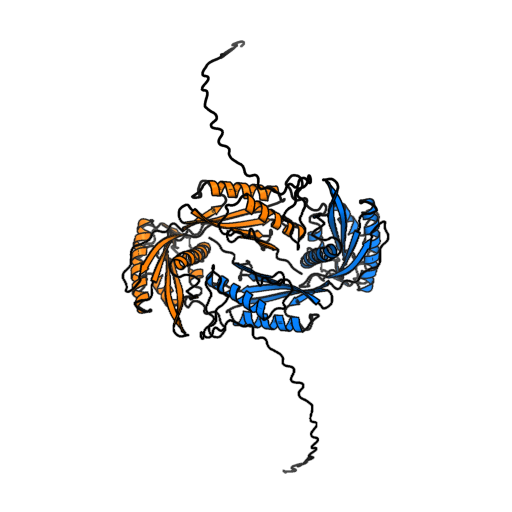89.81 82 LYS A O 1
ATOM 598 N N . SER A 1 83 ? -4.754 14.023 10.453 1 91.31 83 SER A N 1
ATOM 599 C CA . SER A 1 83 ? -5.977 14.805 10.297 1 91.31 83 SER A CA 1
ATOM 600 C C . SER A 1 83 ? -5.68 16.297 10.242 1 91.31 83 SER A C 1
ATOM 602 O O . SER A 1 83 ? -6.316 17.031 9.492 1 91.31 83 SER A O 1
ATOM 604 N N . PHE A 1 84 ? -4.82 16.688 11.078 1 94.38 84 PHE A N 1
ATOM 605 C CA . PHE A 1 84 ? -4.41 18.078 11.125 1 94.38 84 PHE A CA 1
ATOM 606 C C . PHE A 1 84 ? -3.883 18.547 9.773 1 94.38 84 PHE A C 1
ATOM 608 O O . PHE A 1 84 ? -4.355 19.547 9.219 1 94.38 84 PHE A O 1
ATOM 615 N N . GLU A 1 85 ? -3.029 17.812 9.211 1 93.12 85 GLU A N 1
ATOM 616 C CA . GLU A 1 85 ? -2.381 18.203 7.965 1 93.12 85 GLU A CA 1
ATOM 617 C C . GLU A 1 85 ? -3.344 18.109 6.785 1 93.12 85 GLU A C 1
ATOM 619 O O . GLU A 1 85 ? -3.361 18.969 5.914 1 93.12 85 GLU A O 1
ATOM 624 N N . ALA A 1 86 ? -4.133 17.047 6.738 1 88.25 86 ALA A N 1
ATOM 625 C CA . ALA A 1 86 ? -5.141 16.906 5.688 1 88.25 86 ALA A CA 1
ATOM 626 C C . ALA A 1 86 ? -6.16 18.047 5.758 1 88.25 86 ALA A C 1
ATOM 628 O O . ALA A 1 86 ? -6.496 18.641 4.734 1 88.25 86 ALA A O 1
ATOM 629 N N . GLY A 1 87 ? -6.617 18.266 6.949 1 91.31 87 GLY A N 1
ATOM 630 C CA . GLY A 1 87 ? -7.582 19.344 7.129 1 91.31 87 GLY A CA 1
ATOM 631 C C . GLY A 1 87 ? -7.02 20.719 6.812 1 91.31 87 GLY A C 1
ATOM 632 O O . GLY A 1 87 ? -7.707 21.547 6.223 1 91.31 87 GLY A O 1
ATOM 633 N N . LEU A 1 88 ? -5.812 20.922 7.223 1 95.06 88 LEU A N 1
ATOM 634 C CA . LEU A 1 88 ? -5.164 22.219 6.984 1 95.06 88 LEU A CA 1
ATOM 635 C C . LEU A 1 88 ? -5.023 22.484 5.492 1 95.06 88 LEU A C 1
ATOM 637 O O . LEU A 1 88 ? -5.293 23.594 5.027 1 95.06 88 LEU A O 1
ATOM 641 N N . THR A 1 89 ? -4.664 21.484 4.785 1 91.69 89 THR A N 1
ATOM 642 C CA . THR A 1 89 ? -4.543 21.609 3.336 1 91.69 89 THR A CA 1
ATOM 643 C C . THR A 1 89 ? -5.906 21.859 2.699 1 91.69 89 THR A C 1
ATOM 645 O O . THR A 1 89 ? -6.023 22.672 1.777 1 91.69 89 THR A O 1
ATOM 648 N N . THR A 1 90 ? -6.918 21.203 3.182 1 88.62 90 THR A N 1
ATOM 649 C CA . THR A 1 90 ? -8.273 21.406 2.68 1 88.62 90 THR A CA 1
ATOM 650 C C . THR A 1 90 ? -8.711 22.844 2.875 1 88.62 90 THR A C 1
ATOM 652 O O . THR A 1 90 ? -9.234 23.469 1.949 1 88.62 90 THR A O 1
ATOM 655 N N . ILE A 1 91 ? -8.484 23.359 4.043 1 93.88 91 ILE A N 1
ATOM 656 C CA . ILE A 1 91 ? -8.836 24.75 4.332 1 93.88 91 ILE A CA 1
ATOM 657 C C . ILE A 1 91 ? -8.016 25.688 3.441 1 93.88 91 ILE A C 1
ATOM 659 O O . ILE A 1 91 ? -8.555 26.656 2.898 1 93.88 91 ILE A O 1
ATOM 663 N N . SER A 1 92 ? -6.801 25.422 3.277 1 96.25 92 SER A N 1
ATOM 664 C CA . SER A 1 92 ? -5.906 26.25 2.48 1 96.25 92 SER A CA 1
ATOM 665 C C . SER A 1 92 ? -6.363 26.312 1.027 1 96.25 92 SER A C 1
ATOM 667 O O . SER A 1 92 ? -6.289 27.375 0.396 1 96.25 92 SER A O 1
ATOM 669 N N . LYS A 1 93 ? -6.797 25.219 0.467 1 92 93 LYS A N 1
ATOM 670 C CA . LYS A 1 93 ? -7.223 25.156 -0.929 1 92 93 LYS A CA 1
ATOM 671 C C . LYS A 1 93 ? -8.383 26.109 -1.189 1 92 93 LYS A C 1
ATOM 673 O O . LYS A 1 93 ? -8.562 26.594 -2.309 1 92 93 LYS A O 1
ATOM 678 N N . ASP A 1 94 ? -9.156 26.406 -0.197 1 92.44 94 ASP A N 1
ATOM 679 C CA . ASP A 1 94 ? -10.281 27.344 -0.333 1 92.44 94 ASP A CA 1
ATOM 680 C C . ASP A 1 94 ? -9.789 28.781 -0.483 1 92.44 94 ASP A C 1
ATOM 682 O O . ASP A 1 94 ? -10.539 29.656 -0.913 1 92.44 94 ASP A O 1
ATOM 686 N N . HIS A 1 95 ? -8.57 29.031 -0.161 1 96.06 95 HIS A N 1
ATOM 687 C CA . HIS A 1 95 ? -8.047 30.391 -0.152 1 96.06 95 HIS A CA 1
ATOM 688 C C . HIS A 1 95 ? -6.883 30.531 -1.12 1 96.06 95 HIS A C 1
ATOM 690 O O . HIS A 1 95 ? -6.625 31.641 -1.624 1 96.06 95 HIS A O 1
ATOM 696 N N . PHE A 1 96 ? -6.172 29.484 -1.31 1 96.62 96 PHE A N 1
ATOM 697 C CA . PHE A 1 96 ? -5.016 29.422 -2.197 1 96.62 96 PHE A CA 1
ATOM 698 C C . PHE A 1 96 ? -5.16 28.266 -3.189 1 96.62 96 PHE A C 1
ATOM 700 O O . PHE A 1 96 ? -4.812 27.125 -2.879 1 96.62 96 PHE A O 1
ATOM 707 N N . SER A 1 97 ? -5.547 28.609 -4.406 1 94.5 97 SER A N 1
ATOM 708 C CA . SER A 1 97 ? -5.883 27.594 -5.395 1 94.5 97 SER A CA 1
ATOM 709 C C . SER A 1 97 ? -4.641 26.828 -5.848 1 94.5 97 SER A C 1
ATOM 711 O O . SER A 1 97 ? -3.572 27.422 -6.02 1 94.5 97 SER A O 1
ATOM 713 N N . THR A 1 98 ? -4.785 25.531 -6.109 1 92.12 98 THR A N 1
ATOM 714 C CA . THR A 1 98 ? -3.686 24.688 -6.57 1 92.12 98 THR A CA 1
ATOM 715 C C . THR A 1 98 ? -3.242 25.094 -7.973 1 92.12 98 THR A C 1
ATOM 717 O O . THR A 1 98 ? -2.143 24.75 -8.406 1 92.12 98 THR A O 1
ATOM 720 N N . LYS A 1 99 ? -3.996 25.828 -8.711 1 89.69 99 LYS A N 1
ATOM 721 C CA . LYS A 1 99 ? -3.697 26.25 -10.07 1 89.69 99 LYS A CA 1
ATOM 722 C C . LYS A 1 99 ? -2.787 27.484 -10.078 1 89.69 99 LYS A C 1
ATOM 724 O O . LYS A 1 99 ? -2.027 27.688 -11.023 1 89.69 99 LYS A O 1
ATOM 729 N N . SER A 1 100 ? -2.908 28.266 -8.984 1 91.19 100 SER A N 1
ATOM 730 C CA . SER A 1 100 ? -2.254 29.562 -9.023 1 91.19 100 SER A CA 1
ATOM 731 C C . SER A 1 100 ? -1.116 29.641 -8.008 1 91.19 100 SER A C 1
ATOM 733 O O . SER A 1 100 ? -0.332 30.594 -8.023 1 91.19 100 SER A O 1
ATOM 735 N N . TYR A 1 101 ? -1.154 28.688 -7.078 1 94.62 101 TYR A N 1
ATOM 736 C CA . TYR A 1 101 ? -0.151 28.734 -6.02 1 94.62 101 TYR A CA 1
ATOM 737 C C . TYR A 1 101 ? 0.707 27.469 -6.031 1 94.62 101 TYR A C 1
ATOM 739 O O . TYR A 1 101 ? 0.228 26.391 -6.375 1 94.62 101 TYR A O 1
ATOM 747 N N . ILE A 1 102 ? 1.943 27.656 -5.652 1 93.88 102 ILE A N 1
ATOM 748 C CA . ILE A 1 102 ? 2.875 26.547 -5.418 1 93.88 102 ILE A CA 1
ATOM 749 C C . ILE A 1 102 ? 3.086 26.359 -3.916 1 93.88 102 ILE A C 1
ATOM 751 O O . ILE A 1 102 ? 3.229 27.344 -3.178 1 93.88 102 ILE A O 1
ATOM 755 N N . PHE A 1 103 ? 3.09 25.156 -3.52 1 95.94 103 PHE A N 1
ATOM 756 C CA . PHE A 1 103 ? 3.221 24.859 -2.098 1 95.94 103 PHE A CA 1
ATOM 757 C C . PHE A 1 103 ? 4.688 24.875 -1.676 1 95.94 103 PHE A C 1
ATOM 759 O O . PHE A 1 103 ? 5.547 24.344 -2.383 1 95.94 103 PHE A O 1
ATOM 766 N N . GLN A 1 104 ? 4.926 25.453 -0.525 1 96.19 104 GLN A N 1
ATOM 767 C CA . GLN A 1 104 ? 6.223 25.406 0.145 1 96.19 104 GLN A CA 1
ATOM 768 C C . GLN A 1 104 ? 6.066 25.094 1.629 1 96.19 104 GLN A C 1
ATOM 770 O O . GLN A 1 104 ? 5.215 25.672 2.309 1 96.19 104 GLN A O 1
ATOM 775 N N . GLU A 1 105 ? 6.93 24.094 2.086 1 96.31 105 GLU A N 1
ATOM 776 C CA . GLU A 1 105 ? 6.957 23.828 3.521 1 96.31 105 GLU A CA 1
ATOM 777 C C . GLU A 1 105 ? 7.301 25.094 4.309 1 96.31 105 GLU A C 1
ATOM 779 O O . GLU A 1 105 ? 7.988 25.984 3.799 1 96.31 105 GLU A O 1
ATOM 784 N N . GLY A 1 106 ? 6.895 25.125 5.551 1 97.75 106 GLY A N 1
ATOM 785 C CA . GLY A 1 106 ? 7.156 26.281 6.398 1 97.75 106 GLY A CA 1
ATOM 786 C C . GLY A 1 106 ? 8.625 26.656 6.453 1 97.75 106 GLY A C 1
ATOM 787 O O . GLY A 1 106 ? 9.477 25.828 6.754 1 97.75 106 GLY A O 1
ATOM 788 N N . GLN A 1 107 ? 8.844 27.953 6.102 1 97.38 107 GLN A N 1
ATOM 789 C CA . GLN A 1 107 ? 10.227 28.438 6.07 1 97.38 107 GLN A CA 1
ATOM 790 C C . GLN A 1 107 ? 10.453 29.547 7.09 1 97.38 107 GLN A C 1
ATOM 792 O O . GLN A 1 107 ? 11.594 29.906 7.375 1 97.38 107 GLN A O 1
ATOM 797 N N . TYR A 1 108 ? 9.414 29.984 7.762 1 97.94 108 TYR A N 1
ATOM 798 C CA . TYR A 1 108 ? 9.523 31.203 8.547 1 97.94 108 TYR A CA 1
ATOM 799 C C . TYR A 1 108 ? 9.492 30.906 10.039 1 97.94 108 TYR A C 1
ATOM 801 O O . TYR A 1 108 ? 9.977 31.703 10.852 1 97.94 108 TYR A O 1
ATOM 809 N N . LEU A 1 109 ? 8.867 29.859 10.391 1 98.38 109 LEU A N 1
ATOM 810 C CA . LEU A 1 109 ? 8.859 29.406 11.773 1 98.38 109 LEU A CA 1
ATOM 811 C C . LEU A 1 109 ? 9.742 28.172 11.945 1 98.38 109 LEU A C 1
ATOM 813 O O . LEU A 1 109 ? 9.367 27.078 11.523 1 98.38 109 LEU A O 1
ATOM 817 N N . ASN A 1 110 ? 10.867 28.312 12.609 1 97.81 110 ASN A N 1
ATOM 818 C CA . ASN A 1 110 ? 11.758 27.172 12.773 1 97.81 110 ASN A CA 1
ATOM 819 C C . ASN A 1 110 ? 11.406 26.375 14.023 1 97.81 110 ASN A C 1
ATOM 821 O O . ASN A 1 110 ? 10.516 26.75 14.789 1 97.81 110 ASN A O 1
ATOM 825 N N . LYS A 1 111 ? 12.094 25.297 14.195 1 97.12 111 LYS A N 1
ATOM 826 C CA . LYS A 1 111 ? 11.812 24.328 15.25 1 97.12 111 LYS A CA 1
ATOM 827 C C . LYS A 1 111 ? 11.891 24.984 16.625 1 97.12 111 LYS A C 1
ATOM 829 O O . LYS A 1 111 ? 10.977 24.828 17.438 1 97.12 111 LYS A O 1
ATOM 834 N N . ALA A 1 112 ? 12.914 25.734 16.906 1 97.5 112 ALA A N 1
ATOM 835 C CA . ALA A 1 112 ? 13.109 26.375 18.203 1 97.5 112 ALA A CA 1
ATOM 836 C C . ALA A 1 112 ? 11.977 27.359 18.516 1 97.5 112 ALA A C 1
ATOM 838 O O . ALA A 1 112 ? 11.453 27.375 19.625 1 97.5 112 ALA A O 1
ATOM 839 N N . THR A 1 113 ? 11.586 28.109 17.516 1 98 113 THR A N 1
ATOM 840 C CA . THR A 1 113 ? 10.5 29.078 17.672 1 98 113 THR A CA 1
ATOM 841 C C . THR A 1 113 ? 9.195 28.375 18.031 1 98 113 THR A C 1
ATOM 843 O O . THR A 1 113 ? 8.523 28.766 19 1 98 113 THR A O 1
ATOM 846 N N . ILE A 1 114 ? 8.859 27.328 17.312 1 98.06 114 ILE A N 1
ATOM 847 C CA . ILE A 1 114 ? 7.609 26.625 17.562 1 98.06 114 ILE A CA 1
ATOM 848 C C . ILE A 1 114 ? 7.637 25.969 18.938 1 98.06 114 ILE A C 1
ATOM 850 O O . ILE A 1 114 ? 6.652 26.031 19.672 1 98.06 114 ILE A O 1
ATOM 854 N N . GLN A 1 115 ? 8.766 25.406 19.297 1 97.31 115 GLN A N 1
ATOM 855 C CA . GLN A 1 115 ? 8.883 24.766 20.609 1 97.31 115 GLN A CA 1
ATOM 856 C C . GLN A 1 115 ? 8.734 25.781 21.734 1 97.31 115 GLN A C 1
ATOM 858 O O . GLN A 1 115 ? 8.102 25.516 22.75 1 97.31 115 GLN A O 1
ATOM 863 N N . ASP A 1 116 ? 9.32 26.922 21.531 1 97.88 116 ASP A N 1
ATOM 864 C CA . ASP A 1 116 ? 9.148 28 22.516 1 97.88 116 ASP A CA 1
ATOM 865 C C . ASP A 1 116 ? 7.684 28.406 22.641 1 97.88 116 ASP A C 1
ATOM 867 O O . ASP A 1 116 ? 7.16 28.531 23.75 1 97.88 116 ASP A O 1
ATOM 871 N N . TRP A 1 117 ? 7.055 28.578 21.5 1 98.5 117 TRP A N 1
ATOM 872 C CA . TRP A 1 117 ? 5.656 29 21.5 1 98.5 117 TRP A CA 1
ATOM 873 C C . TRP A 1 117 ? 4.773 27.969 22.172 1 98.5 117 TRP A C 1
ATOM 875 O O . TRP A 1 117 ? 3.859 28.312 22.922 1 98.5 117 TRP A O 1
ATOM 885 N N . LEU A 1 118 ? 5.031 26.688 22.016 1 98 118 LEU A N 1
ATOM 886 C CA . LEU A 1 118 ? 4.195 25.609 22.547 1 98 118 LEU A CA 1
ATOM 887 C C . LEU A 1 118 ? 4.434 25.422 24.047 1 98 118 LEU A C 1
ATOM 889 O O . LEU A 1 118 ? 3.639 24.781 24.719 1 98 118 LEU A O 1
ATOM 893 N N . GLY A 1 119 ? 5.516 25.969 24.547 1 97.5 119 GLY A N 1
ATOM 894 C CA . GLY A 1 119 ? 5.844 25.859 25.953 1 97.5 119 GLY A CA 1
ATOM 895 C C . GLY A 1 119 ? 4.992 26.75 26.844 1 97.5 119 GLY A C 1
ATOM 896 O O . GLY A 1 119 ? 4.18 27.531 26.344 1 97.5 119 GLY A O 1
ATOM 897 N N . ARG A 1 120 ? 5.242 26.594 28.141 1 98.31 120 ARG A N 1
ATOM 898 C CA . ARG A 1 120 ? 4.609 27.453 29.141 1 98.31 120 ARG A CA 1
ATOM 899 C C . ARG A 1 120 ? 5.289 28.812 29.188 1 98.31 120 ARG A C 1
ATOM 901 O O . ARG A 1 120 ? 6.512 28.922 29.047 1 98.31 120 ARG A O 1
ATOM 908 N N . LYS A 1 121 ? 4.418 29.766 29.359 1 98.31 121 LYS A N 1
ATOM 909 C CA . LYS A 1 121 ? 4.977 31.094 29.641 1 98.31 121 LYS A CA 1
ATOM 910 C C . LYS A 1 121 ? 5.754 31.078 30.969 1 98.31 121 LYS A C 1
ATOM 912 O O . LYS A 1 121 ? 5.285 30.531 31.953 1 98.31 121 LYS A O 1
ATOM 917 N N . SER A 1 122 ? 6.938 31.594 30.938 1 97.81 122 SER A N 1
ATOM 918 C CA . SER A 1 122 ? 7.812 31.734 32.094 1 97.81 122 SER A CA 1
ATOM 919 C C . SER A 1 122 ? 8.836 32.844 31.891 1 97.81 122 SER A C 1
ATOM 921 O O . SER A 1 122 ? 8.867 33.469 30.844 1 97.81 122 SER A O 1
ATOM 923 N N . SER A 1 123 ? 9.594 33.094 32.969 1 97.38 123 SER A N 1
ATOM 924 C CA . SER A 1 123 ? 10.648 34.094 32.812 1 97.38 123 SER A CA 1
ATOM 925 C C . SER A 1 123 ? 11.672 33.656 31.766 1 97.38 123 SER A C 1
ATOM 927 O O . SER A 1 123 ? 12.195 34.531 31.047 1 97.38 123 SER A O 1
ATOM 929 N N . SER A 1 124 ? 11.922 32.406 31.672 1 97.62 124 SER A N 1
ATOM 930 C CA . SER A 1 124 ? 12.906 31.891 30.734 1 97.62 124 SER A CA 1
ATOM 931 C C . SER A 1 124 ? 12.289 31.688 29.344 1 97.62 124 SER A C 1
ATOM 933 O O . SER A 1 124 ? 13.008 31.516 28.359 1 97.62 124 SER A O 1
ATOM 935 N N . ASN A 1 125 ? 11 31.766 29.266 1 98.31 125 ASN A N 1
ATOM 936 C CA . ASN A 1 125 ? 10.281 31.609 28 1 98.31 125 ASN A CA 1
ATOM 937 C C . ASN A 1 125 ? 9.086 32.562 27.922 1 98.31 125 ASN A C 1
ATOM 939 O O . ASN A 1 125 ? 7.938 32.125 27.953 1 98.31 125 ASN A O 1
ATOM 943 N N . PRO A 1 126 ? 9.32 33.812 27.734 1 97.81 126 PRO A N 1
ATOM 944 C CA . PRO A 1 126 ? 8.234 34.781 27.719 1 97.81 126 PRO A CA 1
ATOM 945 C C . PRO A 1 126 ? 7.301 34.625 26.516 1 97.81 126 PRO A C 1
ATOM 947 O O . PRO A 1 126 ? 6.207 35.188 26.5 1 97.81 126 PRO A O 1
ATOM 950 N N . GLU A 1 127 ? 7.668 33.812 25.562 1 97.81 127 GLU A N 1
ATOM 951 C CA . GLU A 1 127 ? 6.879 33.688 24.344 1 97.81 127 GLU A CA 1
ATOM 952 C C . GLU A 1 127 ? 5.957 32.469 24.406 1 97.81 127 GLU A C 1
ATOM 954 O O . GLU A 1 127 ? 5.242 32.156 23.453 1 97.81 127 GLU A O 1
ATOM 959 N N . GLY A 1 128 ? 6.012 31.75 25.531 1 98.69 128 GLY A N 1
ATOM 960 C CA . GLY A 1 128 ? 5.125 30.609 25.672 1 98.69 128 GLY A CA 1
ATOM 961 C C . GLY A 1 128 ? 3.658 30.969 25.516 1 98.69 128 GLY A C 1
ATOM 962 O O . GLY A 1 128 ? 3.205 31.984 26.047 1 98.69 128 GLY A O 1
ATOM 963 N N . LEU A 1 129 ? 2.934 30.125 24.781 1 98.81 129 LEU A N 1
ATOM 964 C CA . LEU A 1 129 ? 1.52 30.391 24.547 1 98.81 129 LEU A CA 1
ATOM 965 C C . LEU A 1 129 ? 0.652 29.734 25.609 1 98.81 129 LEU A C 1
ATOM 967 O O . LEU A 1 129 ? -0.525 30.062 25.75 1 98.81 129 LEU A O 1
ATOM 971 N N . ASN A 1 130 ? 1.232 28.766 26.297 1 98.75 130 ASN A N 1
ATOM 972 C CA . ASN A 1 130 ? 0.5 28.094 27.375 1 98.75 130 ASN A CA 1
ATOM 973 C C . ASN A 1 130 ? 0.714 28.781 28.719 1 98.75 130 ASN A C 1
ATOM 975 O O . ASN A 1 130 ? 1.74 29.438 28.938 1 98.75 130 ASN A O 1
ATOM 979 N N . PRO A 1 131 ? -0.25 28.656 29.609 1 98.5 131 PRO A N 1
ATOM 980 C CA . PRO A 1 131 ? -0.117 29.344 30.891 1 98.5 131 PRO A CA 1
ATOM 981 C C . PRO A 1 131 ? 1.056 28.812 31.719 1 98.5 131 PRO A C 1
ATOM 983 O O . PRO A 1 131 ? 1.458 27.656 31.562 1 98.5 131 PRO A O 1
ATOM 986 N N . SER A 1 132 ? 1.52 29.656 32.594 1 98.19 132 SER A N 1
ATOM 987 C CA . SER A 1 132 ? 2.594 29.281 33.5 1 98.19 132 SER A CA 1
ATOM 988 C C . SER A 1 132 ? 2.176 28.125 34.406 1 98.19 132 SER A C 1
ATOM 990 O O . SER A 1 132 ? 0.99 27.953 34.688 1 98.19 132 SER A O 1
ATOM 992 N N . ASP A 1 133 ? 3.205 27.422 34.75 1 96.75 133 ASP A N 1
ATOM 993 C CA . ASP A 1 133 ? 2.975 26.422 35.781 1 96.75 133 ASP A CA 1
ATOM 994 C C . ASP A 1 133 ? 2.555 27.062 37.094 1 96.75 133 ASP A C 1
ATOM 996 O O . ASP A 1 133 ? 3.291 27.875 37.656 1 96.75 133 ASP A O 1
ATOM 1000 N N . ASN A 1 134 ? 1.366 26.656 37.562 1 97.12 134 ASN A N 1
ATOM 1001 C CA . ASN A 1 134 ? 0.889 27.281 38.812 1 97.12 134 ASN A CA 1
ATOM 1002 C C . ASN A 1 134 ? 1.228 26.422 40.031 1 97.12 134 ASN A C 1
ATOM 1004 O O . ASN A 1 134 ? 0.707 26.672 41.125 1 97.12 134 ASN A O 1
ATOM 1008 N N . GLY A 1 135 ? 1.902 25.328 39.781 1 95.06 135 GLY A N 1
ATOM 1009 C CA . GLY A 1 135 ? 2.408 24.484 40.875 1 95.06 135 GLY A CA 1
ATOM 1010 C C . GLY A 1 135 ? 1.401 23.469 41.375 1 95.06 135 GLY A C 1
ATOM 1011 O O . GLY A 1 135 ? 1.706 22.656 42.25 1 95.06 135 GLY A O 1
ATOM 1012 N N . LYS A 1 136 ? 0.26 23.516 40.844 1 96.31 136 LYS A N 1
ATOM 1013 C CA . LYS A 1 136 ? -0.767 22.562 41.25 1 96.31 136 LYS A CA 1
ATOM 1014 C C . LYS A 1 136 ? -0.683 21.281 40.438 1 96.31 136 LYS A C 1
ATOM 1016 O O . LYS A 1 136 ? -0.23 21.297 39.281 1 96.31 136 LYS A O 1
ATOM 1021 N N . LYS A 1 137 ? -1.14 20.141 41.031 1 93.88 137 LYS A N 1
ATOM 1022 C CA . LYS A 1 137 ? -1.045 18.844 40.375 1 93.88 137 LYS A CA 1
ATOM 1023 C C . LYS A 1 137 ? -2.43 18.25 40.125 1 93.88 137 LYS A C 1
ATOM 1025 O O . LYS A 1 137 ? -2.574 17.281 39.375 1 93.88 137 LYS A O 1
ATOM 1030 N N . GLU A 1 138 ? -3.416 18.75 40.781 1 95.12 138 GLU A N 1
ATOM 1031 C CA . GLU A 1 138 ? -4.781 18.25 40.625 1 95.12 138 GLU A CA 1
ATOM 1032 C C . GLU A 1 138 ? -5.348 18.656 39.25 1 95.12 138 GLU A C 1
ATOM 1034 O O . GLU A 1 138 ? -5.16 19.781 38.812 1 95.12 138 GLU A O 1
ATOM 1039 N N . ALA A 1 139 ? -6.074 17.766 38.656 1 95.12 139 ALA A N 1
ATOM 1040 C CA . ALA A 1 139 ? -6.562 17.922 37.281 1 95.12 139 ALA A CA 1
ATOM 1041 C C . ALA A 1 139 ? -7.418 19.172 37.156 1 95.12 139 ALA A C 1
ATOM 1043 O O . ALA A 1 139 ? -7.395 19.844 36.125 1 95.12 139 ALA A O 1
ATOM 1044 N N . ASN A 1 140 ? -8.086 19.562 38.188 1 94.81 140 ASN A N 1
ATOM 1045 C CA . ASN A 1 140 ? -9.016 20.688 38.094 1 94.81 140 ASN A CA 1
ATOM 1046 C C . ASN A 1 140 ? -8.406 21.969 38.656 1 94.81 140 ASN A C 1
ATOM 1048 O O . ASN A 1 140 ? -9.062 23 38.688 1 94.81 140 ASN A O 1
ATOM 1052 N N . LYS A 1 141 ? -7.113 21.906 39.094 1 96.25 141 LYS A N 1
ATOM 1053 C CA . LYS A 1 141 ? -6.496 23.078 39.719 1 96.25 141 LYS A CA 1
ATOM 1054 C C . LYS A 1 141 ? -5.25 23.5 38.938 1 96.25 141 LYS A C 1
ATOM 1056 O O . LYS A 1 141 ? -4.828 24.656 39.031 1 96.25 141 LYS A O 1
ATOM 1061 N N . ARG A 1 142 ? -4.758 22.594 38.25 1 96.88 142 ARG A N 1
ATOM 1062 C CA . ARG A 1 142 ? -3.547 22.891 37.5 1 96.88 142 ARG A CA 1
ATOM 1063 C C . ARG A 1 142 ? -3.873 23.672 36.25 1 96.88 142 ARG A C 1
ATOM 1065 O O . ARG A 1 142 ? -4.984 23.578 35.719 1 96.88 142 ARG A O 1
ATOM 1072 N N . ASN A 1 143 ? -2.898 24.453 35.812 1 97.75 143 ASN A N 1
ATOM 1073 C CA . ASN A 1 143 ? -3.008 25.031 34.5 1 97.75 143 ASN A CA 1
ATOM 1074 C C . ASN A 1 143 ? -2.689 24.016 33.406 1 97.75 143 ASN A C 1
ATOM 1076 O O . ASN A 1 143 ? -1.565 23.516 33.312 1 97.75 143 ASN A O 1
ATOM 1080 N N . PRO A 1 144 ? -3.604 23.719 32.594 1 98 144 PRO A N 1
ATOM 1081 C CA . PRO A 1 144 ? -3.336 22.719 31.562 1 98 144 PRO A CA 1
ATOM 1082 C C . PRO A 1 144 ? -2.598 23.297 30.359 1 98 144 PRO A C 1
ATOM 1084 O O . PRO A 1 144 ? -2.432 24.516 30.25 1 98 144 PRO A O 1
ATOM 1087 N N . ILE A 1 145 ? -2.043 22.422 29.594 1 97.88 145 ILE A N 1
ATOM 1088 C CA . ILE A 1 145 ? -1.553 22.766 28.266 1 97.88 145 ILE A CA 1
ATOM 1089 C C . ILE A 1 145 ? -2.725 22.859 27.297 1 97.88 145 ILE A C 1
ATOM 1091 O O . ILE A 1 145 ? -3.412 21.875 27.031 1 97.88 145 ILE A O 1
ATOM 1095 N N . TYR A 1 146 ? -2.926 24.094 26.734 1 98.44 146 TYR A N 1
ATOM 1096 C CA . TYR A 1 146 ? -4.023 24.312 25.797 1 98.44 146 TYR A CA 1
ATOM 1097 C C . TYR A 1 146 ? -3.555 24.141 24.359 1 98.44 146 TYR A C 1
ATOM 1099 O O . TYR A 1 146 ? -4.215 23.484 23.562 1 98.44 146 TYR A O 1
ATOM 1107 N N . VAL A 1 147 ? -2.461 24.781 24.031 1 98.56 147 VAL A N 1
ATOM 1108 C CA . VAL A 1 147 ? -1.91 24.781 22.672 1 98.56 147 VAL A CA 1
ATOM 1109 C C . VAL A 1 147 ? -0.955 23.594 22.5 1 98.56 147 VAL A C 1
ATOM 1111 O O . VAL A 1 147 ? 0.081 23.531 23.172 1 98.56 147 VAL A O 1
ATOM 1114 N N . GLN A 1 148 ? -1.277 22.703 21.594 1 97.25 148 GLN A N 1
ATOM 1115 C CA . GLN A 1 148 ? -0.55 21.438 21.469 1 97.25 148 GLN A CA 1
ATOM 1116 C C . GLN A 1 148 ? 0.3 21.406 20.203 1 97.25 148 GLN A C 1
ATOM 1118 O O . GLN A 1 148 ? 1.332 20.734 20.156 1 97.25 148 GLN A O 1
ATOM 1123 N N . GLN A 1 149 ? -0.149 22.109 19.219 1 96.5 149 GLN A N 1
ATOM 1124 C CA . GLN A 1 149 ? 0.485 21.969 17.906 1 96.5 149 GLN A CA 1
ATOM 1125 C C . GLN A 1 149 ? 0.396 23.266 17.125 1 96.5 149 GLN A C 1
ATOM 1127 O O . GLN A 1 149 ? -0.604 23.984 17.203 1 96.5 149 GLN A O 1
ATOM 1132 N N . ILE A 1 150 ? 1.479 23.578 16.422 1 98.19 150 ILE A N 1
ATOM 1133 C CA . ILE A 1 150 ? 1.499 24.672 15.453 1 98.19 150 ILE A CA 1
ATOM 1134 C C . ILE A 1 150 ? 2.197 24.219 14.172 1 98.19 150 ILE A C 1
ATOM 1136 O O . ILE A 1 150 ? 3.246 23.578 14.227 1 98.19 150 ILE A O 1
ATOM 1140 N N . GLU A 1 151 ? 1.566 24.5 13.07 1 98 151 GLU A N 1
ATOM 1141 C CA . GLU A 1 151 ? 2.184 24.188 11.781 1 98 151 GLU A CA 1
ATOM 1142 C C . GLU A 1 151 ? 2.01 25.328 10.789 1 98 151 GLU A C 1
ATOM 1144 O O . GLU A 1 151 ? 0.953 25.953 10.742 1 98 151 GLU A O 1
ATOM 1149 N N . GLU A 1 152 ? 3.062 25.531 10.047 1 98.62 152 GLU A N 1
ATOM 1150 C CA . GLU A 1 152 ? 3.104 26.562 9.016 1 98.62 152 GLU A CA 1
ATOM 1151 C C . GLU A 1 152 ? 3.105 25.953 7.621 1 98.62 152 GLU A C 1
ATOM 1153 O O . GLU A 1 152 ? 3.836 25 7.355 1 98.62 152 GLU A O 1
ATOM 1158 N N . GLN A 1 153 ? 2.283 26.453 6.738 1 98.06 153 GLN A N 1
ATOM 1159 C CA . GLN A 1 153 ? 2.307 26.172 5.305 1 98.06 153 GLN A CA 1
ATOM 1160 C C . GLN A 1 153 ? 2.434 27.469 4.504 1 98.06 153 GLN A C 1
ATOM 1162 O O . GLN A 1 153 ? 1.715 28.438 4.758 1 98.06 153 GLN A O 1
ATOM 1167 N N . ASP A 1 154 ? 3.297 27.438 3.52 1 98.38 154 ASP A N 1
ATOM 1168 C CA . ASP A 1 154 ? 3.523 28.609 2.688 1 98.38 154 ASP A CA 1
ATOM 1169 C C . ASP A 1 154 ? 3 28.391 1.27 1 98.38 154 ASP A C 1
ATOM 1171 O O . ASP A 1 154 ? 3.178 27.312 0.698 1 98.38 154 ASP A O 1
ATOM 1175 N N . TYR A 1 155 ? 2.393 29.375 0.735 1 97.75 155 TYR A N 1
ATOM 1176 C CA . TYR A 1 155 ? 1.886 29.359 -0.632 1 97.75 155 TYR A CA 1
ATOM 1177 C C . TYR A 1 155 ? 2.531 30.453 -1.471 1 97.75 155 TYR A C 1
ATOM 1179 O O . TYR A 1 155 ? 2.367 31.641 -1.184 1 97.75 155 TYR A O 1
ATOM 1187 N N . MET A 1 156 ? 3.195 30.016 -2.518 1 96.88 156 MET A N 1
ATOM 1188 C CA . MET A 1 156 ? 4.078 30.891 -3.297 1 96.88 156 MET A CA 1
ATOM 1189 C C . MET A 1 156 ? 3.465 31.203 -4.656 1 96.88 156 MET A C 1
ATOM 1191 O O . MET A 1 156 ? 2.703 30.406 -5.203 1 96.88 156 MET A O 1
ATOM 1195 N N . LYS A 1 157 ? 3.84 32.344 -5.129 1 94.5 157 LYS A N 1
ATOM 1196 C CA . LYS A 1 157 ? 3.518 32.75 -6.5 1 94.5 157 LYS A CA 1
ATOM 1197 C C . LYS A 1 157 ? 4.746 33.281 -7.219 1 94.5 157 LYS A C 1
ATOM 1199 O O . LYS A 1 157 ? 5.68 33.781 -6.578 1 94.5 157 LYS A O 1
ATOM 1204 N N . GLN A 1 158 ? 4.629 33.062 -8.508 1 88.88 158 GLN A N 1
ATOM 1205 C CA . GLN A 1 158 ? 5.699 33.625 -9.328 1 88.88 158 GLN A CA 1
ATOM 1206 C C . GLN A 1 158 ? 5.469 35.125 -9.594 1 88.88 158 GLN A C 1
ATOM 1208 O O . GLN A 1 158 ? 4.363 35.531 -9.938 1 88.88 158 GLN A O 1
ATOM 1213 N N . ASN A 1 159 ? 6.5 35.844 -9.289 1 86.06 159 ASN A N 1
ATOM 1214 C CA . ASN A 1 159 ? 6.555 37.281 -9.617 1 86.06 159 ASN A CA 1
ATOM 1215 C C . ASN A 1 159 ? 7.879 37.656 -10.273 1 86.06 159 ASN A C 1
ATOM 1217 O O . ASN A 1 159 ? 8.93 37.625 -9.625 1 86.06 159 ASN A O 1
ATOM 1221 N N . ASN A 1 160 ? 7.836 38.031 -11.562 1 83.06 160 ASN A N 1
ATOM 1222 C CA . ASN A 1 160 ? 9.016 38.406 -12.328 1 83.06 160 ASN A CA 1
ATOM 1223 C C . ASN A 1 160 ? 10.094 37.344 -12.281 1 83.06 160 ASN A C 1
ATOM 1225 O O . ASN A 1 160 ? 11.258 37.625 -11.984 1 83.06 160 ASN A O 1
ATOM 1229 N N . GLY A 1 161 ? 9.703 36.094 -12.445 1 78.69 161 GLY A N 1
ATOM 1230 C CA . GLY A 1 161 ? 10.633 34.969 -12.555 1 78.69 161 GLY A CA 1
ATOM 1231 C C . GLY A 1 161 ? 11.078 34.438 -11.211 1 78.69 161 GLY A C 1
ATOM 1232 O O . GLY A 1 161 ? 11.82 33.438 -11.156 1 78.69 161 GLY A O 1
ATOM 1233 N N . LYS A 1 162 ? 10.648 35.094 -10.164 1 86.25 162 LYS A N 1
ATOM 1234 C CA . LYS A 1 162 ? 11.023 34.625 -8.828 1 86.25 162 LYS A CA 1
ATOM 1235 C C . LYS A 1 162 ? 9.805 34.188 -8.023 1 86.25 162 LYS A C 1
ATOM 1237 O O . LYS A 1 162 ? 8.719 34.75 -8.195 1 86.25 162 LYS A O 1
ATOM 1242 N N . LEU A 1 163 ? 10.039 33.156 -7.195 1 91.56 163 LEU A N 1
ATOM 1243 C CA . LEU A 1 163 ? 8.977 32.75 -6.297 1 91.56 163 LEU A CA 1
ATOM 1244 C C . LEU A 1 163 ? 8.961 33.594 -5.027 1 91.56 163 LEU A C 1
ATOM 1246 O O . LEU A 1 163 ? 10 33.781 -4.402 1 91.56 163 LEU A O 1
ATOM 1250 N N . GLU A 1 164 ? 7.727 34.094 -4.77 1 93.75 164 GLU A N 1
ATOM 1251 C CA . GLU A 1 164 ? 7.551 34.906 -3.57 1 93.75 164 GLU A CA 1
ATOM 1252 C C . GLU A 1 164 ? 6.371 34.406 -2.736 1 93.75 164 GLU A C 1
ATOM 1254 O O . GLU A 1 164 ? 5.406 33.875 -3.279 1 93.75 164 GLU A O 1
ATOM 1259 N N . LEU A 1 165 ? 6.52 34.625 -1.394 1 97 165 LEU A N 1
ATOM 1260 C CA . LEU A 1 165 ? 5.41 34.281 -0.514 1 97 165 LEU A CA 1
ATOM 1261 C C . LEU A 1 165 ? 4.164 35.094 -0.856 1 97 165 LEU A C 1
ATOM 1263 O O . LEU A 1 165 ? 4.211 36.344 -0.881 1 97 165 LEU A O 1
ATOM 1267 N N . ALA A 1 166 ? 3.08 34.406 -1.152 1 97.25 166 ALA A N 1
ATOM 1268 C CA . ALA A 1 166 ? 1.85 35.062 -1.563 1 97.25 166 ALA A CA 1
ATOM 1269 C C . ALA A 1 166 ? 0.689 34.688 -0.644 1 97.25 166 ALA A C 1
ATOM 1271 O O . ALA A 1 166 ? -0.407 35.25 -0.764 1 97.25 166 ALA A O 1
ATOM 1272 N N . GLY A 1 167 ? 0.871 33.812 0.209 1 98.06 167 GLY A N 1
ATOM 1273 C CA . GLY A 1 167 ? -0.093 33.344 1.2 1 98.06 167 GLY A CA 1
ATOM 1274 C C . GLY A 1 167 ? 0.512 32.438 2.246 1 98.06 167 GLY A C 1
ATOM 1275 O O . GLY A 1 167 ? 1.562 31.828 2.018 1 98.06 167 GLY A O 1
ATOM 1276 N N . MET A 1 168 ? -0.147 32.375 3.354 1 98.5 168 MET A N 1
ATOM 1277 C CA . MET A 1 168 ? 0.317 31.516 4.445 1 98.5 168 MET A CA 1
ATOM 1278 C C . MET A 1 168 ? -0.861 30.953 5.23 1 98.5 168 MET A C 1
ATOM 1280 O O . MET A 1 168 ? -1.87 31.625 5.422 1 98.5 168 MET A O 1
ATOM 1284 N N . THR A 1 169 ? -0.741 29.703 5.582 1 98.62 169 THR A N 1
ATOM 1285 C CA . THR A 1 169 ? -1.688 29.109 6.52 1 98.62 169 THR A CA 1
ATOM 1286 C C . THR A 1 169 ? -0.972 28.625 7.777 1 98.62 169 THR A C 1
ATOM 1288 O O . THR A 1 169 ? 0.072 27.969 7.691 1 98.62 169 THR A O 1
ATOM 1291 N N . ILE A 1 170 ? -1.524 29.016 8.914 1 98.75 170 ILE A N 1
ATOM 1292 C CA . ILE A 1 170 ? -1.049 28.531 10.211 1 98.75 170 ILE A CA 1
ATOM 1293 C C . ILE A 1 170 ? -2.133 27.703 10.883 1 98.75 170 ILE A C 1
ATOM 1295 O O . ILE A 1 170 ? -3.25 28.172 11.094 1 98.75 170 ILE A O 1
ATOM 1299 N N . GLY A 1 171 ? -1.731 26.453 11.125 1 98.5 171 GLY A N 1
ATOM 1300 C CA . GLY A 1 171 ? -2.607 25.625 11.93 1 98.5 171 GLY A CA 1
ATOM 1301 C C . GLY A 1 171 ? -2.246 25.625 13.406 1 98.5 171 GLY A C 1
ATOM 1302 O O . GLY A 1 171 ? -1.068 25.578 13.758 1 98.5 171 GLY A O 1
ATOM 1303 N N . ILE A 1 172 ? -3.266 25.734 14.25 1 98.75 172 ILE A N 1
ATOM 1304 C CA . ILE A 1 172 ? -3.072 25.672 15.695 1 98.75 172 ILE A CA 1
ATOM 1305 C C . ILE A 1 172 ? -3.939 24.562 16.281 1 98.75 172 ILE A C 1
ATOM 1307 O O . ILE A 1 172 ? -5.164 24.594 16.141 1 98.75 172 ILE A O 1
ATOM 1311 N N . GLY A 1 173 ? -3.26 23.625 16.922 1 98.19 173 GLY A N 1
ATOM 1312 C CA . GLY A 1 173 ? -3.951 22.531 17.578 1 98.19 173 GLY A CA 1
ATOM 1313 C C . GLY A 1 173 ? -4.164 22.766 19.062 1 98.19 173 GLY A C 1
ATOM 1314 O O . GLY A 1 173 ? -3.211 23.031 19.797 1 98.19 173 GLY A O 1
ATOM 1315 N N . MET A 1 174 ? -5.434 22.625 19.469 1 98.62 174 MET A N 1
ATOM 1316 C CA . MET A 1 174 ? -5.828 22.828 20.859 1 98.62 174 MET A CA 1
ATOM 1317 C C . MET A 1 174 ? -6.219 21.516 21.516 1 98.62 174 MET A C 1
ATOM 1319 O O . MET A 1 174 ? -6.922 20.703 20.922 1 98.62 174 MET A O 1
ATOM 1323 N N . ASN A 1 175 ? -5.812 21.359 22.75 1 98 175 ASN A N 1
ATOM 1324 C CA . ASN A 1 175 ? -6.133 20.125 23.469 1 98 175 ASN A CA 1
ATOM 1325 C C . ASN A 1 175 ? -7.582 20.109 23.953 1 98 175 ASN A C 1
ATOM 1327 O O . ASN A 1 175 ? -8.094 21.141 24.406 1 98 175 ASN A O 1
ATOM 1331 N N . GLN A 1 176 ? -8.156 18.969 23.781 1 97.62 176 GLN A N 1
ATOM 1332 C CA . GLN A 1 176 ? -9.391 18.688 24.516 1 97.62 176 GLN A CA 1
ATOM 1333 C C . GLN A 1 176 ? -9.102 18.047 25.859 1 97.62 176 GLN A C 1
ATOM 1335 O O . GLN A 1 176 ? -9.883 18.188 26.812 1 97.62 176 GLN A O 1
ATOM 1340 N N . LYS A 1 177 ? -8.094 17.297 25.875 1 97.25 177 LYS A N 1
ATOM 1341 C CA . LYS A 1 177 ? -7.523 16.703 27.078 1 97.25 177 LYS A CA 1
ATOM 1342 C C . LYS A 1 177 ? -6.023 16.953 27.156 1 97.25 177 LYS A C 1
ATOM 1344 O O . LYS A 1 177 ? -5.305 16.781 26.172 1 97.25 177 LYS A O 1
ATOM 1349 N N . ASP A 1 178 ? -5.633 17.406 28.312 1 97.31 178 ASP A N 1
ATOM 1350 C CA . ASP A 1 178 ? -4.207 17.547 28.594 1 97.31 178 ASP A CA 1
ATOM 1351 C C . ASP A 1 178 ? -3.705 16.406 29.484 1 97.31 178 ASP A C 1
ATOM 1353 O O . ASP A 1 178 ? -4.109 16.312 30.641 1 97.31 178 ASP A O 1
ATOM 1357 N N . TYR A 1 179 ? -2.846 15.602 28.938 1 96.38 179 TYR A N 1
ATOM 1358 C CA . TYR A 1 179 ? -2.307 14.469 29.688 1 96.38 179 TYR A CA 1
ATOM 1359 C C . TYR A 1 179 ? -1.019 14.852 30.406 1 96.38 179 TYR A C 1
ATOM 1361 O O . TYR A 1 179 ? -0.188 15.578 29.859 1 96.38 179 TYR A O 1
ATOM 1369 N N . TYR A 1 180 ? -0.856 14.352 31.656 1 94.62 180 TYR A N 1
ATOM 1370 C CA . TYR A 1 180 ? 0.31 14.695 32.469 1 94.62 180 TYR A CA 1
ATOM 1371 C C . TYR A 1 180 ? 0.613 13.594 33.469 1 94.62 180 TYR A C 1
ATOM 1373 O O . TYR A 1 180 ? -0.215 12.711 33.719 1 94.62 180 TYR A O 1
ATOM 1381 N N . GLN A 1 181 ? 1.873 13.719 33.938 1 93.62 181 GLN A N 1
ATOM 1382 C CA . GLN A 1 181 ? 2.316 12.844 35 1 93.62 181 GLN A CA 1
ATOM 1383 C C . GLN A 1 181 ? 2.717 13.641 36.25 1 93.62 181 GLN A C 1
ATOM 1385 O O . GLN A 1 181 ? 3.32 14.711 36.125 1 93.62 181 GLN A O 1
ATOM 1390 N N . LYS A 1 182 ? 2.438 13.078 37.344 1 92.38 182 LYS A N 1
ATOM 1391 C CA . LYS A 1 182 ? 2.799 13.734 38.594 1 92.38 182 LYS A CA 1
ATOM 1392 C C . LYS A 1 182 ? 4.254 13.461 38.969 1 92.38 182 LYS A C 1
ATOM 1394 O O . LYS A 1 182 ? 4.902 14.289 39.594 1 92.38 182 LYS A O 1
ATOM 1399 N N . GLU A 1 183 ? 4.672 12.289 38.656 1 91.12 183 GLU A N 1
ATOM 1400 C CA . GLU A 1 183 ? 6.07 11.898 38.812 1 91.12 183 GLU A CA 1
ATOM 1401 C C . GLU A 1 183 ? 6.582 11.211 37.531 1 91.12 183 GLU A C 1
ATOM 1403 O O . GLU A 1 183 ? 5.812 10.57 36.812 1 91.12 183 GLU A O 1
ATOM 1408 N N . GLN A 1 184 ? 7.824 11.422 37.344 1 89.56 184 GLN A N 1
ATOM 1409 C CA . GLN A 1 184 ? 8.422 10.812 36.156 1 89.56 184 GLN A CA 1
ATOM 1410 C C . GLN A 1 184 ? 8.164 9.305 36.125 1 89.56 184 GLN A C 1
ATOM 1412 O O . GLN A 1 184 ? 8.367 8.617 37.125 1 89.56 184 GLN A O 1
ATOM 1417 N N . TYR A 1 185 ? 7.637 8.766 35.031 1 91.5 185 TYR A N 1
ATOM 1418 C CA . TYR A 1 185 ? 7.352 7.355 34.812 1 91.5 185 TYR A CA 1
ATOM 1419 C C . TYR A 1 185 ? 6.172 6.883 35.656 1 91.5 185 TYR A C 1
ATOM 1421 O O . TYR A 1 185 ? 5.973 5.68 35.812 1 91.5 185 TYR A O 1
ATOM 1429 N N . GLY A 1 186 ? 5.492 7.797 36.25 1 93.31 186 GLY A N 1
ATOM 1430 C CA . GLY A 1 186 ? 4.305 7.465 37.031 1 93.31 186 GLY A CA 1
ATOM 1431 C C . GLY A 1 186 ? 3.059 7.324 36.188 1 93.31 186 GLY A C 1
ATOM 1432 O O . GLY A 1 186 ? 3.145 7.277 34.938 1 93.31 186 GLY A O 1
ATOM 1433 N N . ALA A 1 187 ? 1.923 7.246 36.844 1 93.88 187 ALA A N 1
ATOM 1434 C CA . ALA A 1 187 ? 0.627 7.121 36.188 1 93.88 187 ALA A CA 1
ATOM 1435 C C . ALA A 1 187 ? 0.297 8.383 35.375 1 93.88 187 ALA A C 1
ATOM 1437 O O . ALA A 1 187 ? 0.687 9.484 35.781 1 93.88 187 ALA A O 1
ATOM 1438 N N . THR A 1 188 ? -0.381 8.188 34.312 1 95.12 188 THR A N 1
ATOM 1439 C CA . THR A 1 188 ? -0.82 9.305 33.5 1 95.12 188 THR A CA 1
ATOM 1440 C C . THR A 1 188 ? -2.205 9.781 33.906 1 95.12 188 THR A C 1
ATOM 1442 O O . THR A 1 188 ? -3.125 8.977 34.062 1 95.12 188 THR A O 1
ATOM 1445 N N . TYR A 1 189 ? -2.293 11.07 34.156 1 96.38 189 TYR A N 1
ATOM 1446 C CA . TYR A 1 189 ? -3.547 11.758 34.438 1 96.38 189 TYR A CA 1
ATOM 1447 C C . TYR A 1 189 ? -3.957 12.656 33.281 1 96.38 189 TYR A C 1
ATOM 1449 O O . TYR A 1 189 ? -3.195 12.844 32.344 1 96.38 189 TYR A O 1
ATOM 1457 N N . SER A 1 190 ? -5.227 13.156 33.344 1 97 190 SER A N 1
ATOM 1458 C CA . SER A 1 190 ? -5.637 14.086 32.312 1 97 190 SER A CA 1
ATOM 1459 C C . SER A 1 190 ? -6.523 15.195 32.875 1 97 190 SER A C 1
ATOM 1461 O O . SER A 1 190 ? -7.242 14.977 33.844 1 97 190 SER A O 1
ATOM 1463 N N . THR A 1 191 ? -6.32 16.391 32.344 1 97.69 191 THR A N 1
ATOM 1464 C CA . THR A 1 191 ? -7.238 17.5 32.562 1 97.69 191 THR A CA 1
ATOM 1465 C C . THR A 1 191 ? -8.141 17.688 31.344 1 97.69 191 THR A C 1
ATOM 1467 O O . THR A 1 191 ? -7.656 17.891 30.234 1 97.69 191 THR A O 1
ATOM 1470 N N . THR A 1 192 ? -9.453 17.594 31.562 1 97.69 192 THR A N 1
ATOM 1471 C CA . THR A 1 192 ? -10.398 17.859 30.484 1 97.69 192 THR A CA 1
ATOM 1472 C C . THR A 1 192 ? -10.586 19.359 30.281 1 97.69 192 THR A C 1
ATOM 1474 O O . THR A 1 192 ? -10.781 20.109 31.234 1 97.69 192 THR A O 1
ATOM 1477 N N . ILE A 1 193 ? -10.516 19.812 29.078 1 98.12 193 ILE A N 1
ATOM 1478 C CA . 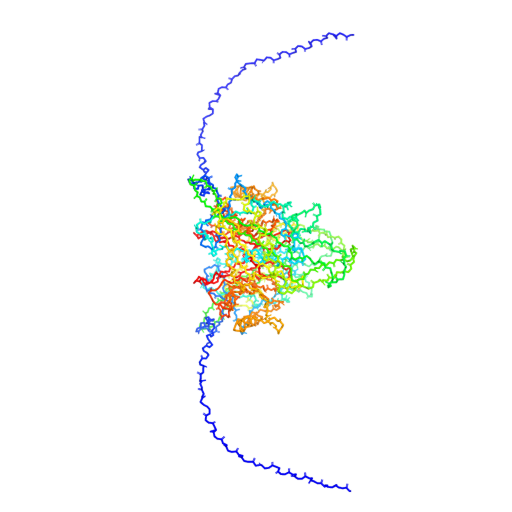ILE A 1 193 ? -10.695 21.203 28.719 1 98.12 193 ILE A CA 1
ATOM 1479 C C . ILE A 1 193 ? -12.039 21.391 28.016 1 98.12 193 ILE A C 1
ATOM 1481 O O . ILE A 1 193 ? -12.305 20.75 26.984 1 98.12 193 ILE A O 1
ATOM 1485 N N . SER A 1 194 ? -12.891 22.266 28.484 1 97.5 194 SER A N 1
ATOM 1486 C CA . SER A 1 194 ? -14.203 22.484 27.891 1 97.5 194 SER A CA 1
ATOM 1487 C C . SER A 1 194 ? -14.078 23.109 26.5 1 97.5 194 SER A C 1
ATOM 1489 O O . SER A 1 194 ? -13.078 23.766 26.203 1 97.5 194 SER A O 1
ATOM 1491 N N . LYS A 1 195 ? -15.133 22.906 25.734 1 97.12 195 LYS A N 1
ATOM 1492 C CA . LYS A 1 195 ? -15.188 23.5 24.406 1 97.12 195 LYS A CA 1
ATOM 1493 C C . LYS A 1 195 ? -15.031 25.016 24.484 1 97.12 195 LYS A C 1
ATOM 1495 O O . LYS A 1 195 ? -14.258 25.609 23.719 1 97.12 195 LYS A O 1
ATOM 1500 N N . GLU A 1 196 ? -15.719 25.594 25.391 1 97.88 196 GLU A N 1
ATOM 1501 C CA . GLU A 1 196 ? -15.703 27.047 25.547 1 97.88 196 GLU A CA 1
ATOM 1502 C C . GLU A 1 196 ? -14.305 27.562 25.891 1 97.88 196 GLU A C 1
ATOM 1504 O O . GLU A 1 196 ? -13.82 28.516 25.297 1 97.88 196 GLU A O 1
ATOM 1509 N N . LYS A 1 197 ? -13.711 26.906 26.828 1 98.12 197 LYS A N 1
ATOM 1510 C CA . LYS A 1 197 ? -12.375 27.312 27.266 1 98.12 197 LYS A CA 1
ATOM 1511 C C . LYS A 1 197 ? -11.359 27.094 26.141 1 98.12 197 LYS A C 1
ATOM 1513 O O . LYS A 1 197 ? -10.469 27.922 25.938 1 98.12 197 LYS A O 1
ATOM 1518 N N . ARG A 1 198 ? -11.453 26.016 25.453 1 98.31 198 ARG A N 1
ATOM 1519 C CA . ARG A 1 198 ? -10.578 25.719 24.328 1 98.31 198 ARG A CA 1
ATOM 1520 C C . ARG A 1 198 ? -10.664 26.812 23.266 1 98.31 198 ARG A C 1
ATOM 1522 O O . ARG A 1 198 ? -9.641 27.297 22.781 1 98.31 198 ARG A O 1
ATOM 1529 N N . ILE A 1 199 ? -11.867 27.25 22.938 1 97.88 199 ILE A N 1
ATOM 1530 C CA . ILE A 1 199 ? -12.094 28.266 21.922 1 97.88 199 ILE A CA 1
ATOM 1531 C C . ILE A 1 199 ? -11.531 29.594 22.391 1 97.88 199 ILE A C 1
ATOM 1533 O O . ILE A 1 199 ? -10.867 30.312 21.625 1 97.88 199 ILE A O 1
ATOM 1537 N N . GLU A 1 200 ? -11.766 29.906 23.609 1 98.06 200 GLU A N 1
ATOM 1538 C CA . GLU A 1 200 ? -11.281 31.156 24.188 1 98.06 200 GLU A CA 1
ATOM 1539 C C . GLU A 1 200 ? -9.758 31.219 24.141 1 98.06 200 GLU A C 1
ATOM 1541 O O . GLU A 1 200 ? -9.195 32.188 23.625 1 98.06 200 GLU A O 1
ATOM 1546 N N . GLU A 1 201 ? -9.125 30.203 24.703 1 98.44 201 GLU A N 1
ATOM 1547 C CA . GLU A 1 201 ? -7.668 30.172 24.719 1 98.44 201 GLU A CA 1
ATOM 1548 C C . GLU A 1 201 ? -7.098 30.094 23.312 1 98.44 201 GLU A C 1
ATOM 1550 O O . GLU A 1 201 ? -6.023 30.641 23.047 1 98.44 201 GLU A O 1
ATOM 1555 N N . GLY A 1 202 ? -7.785 29.422 22.453 1 98.5 202 GLY A N 1
ATOM 1556 C CA . GLY A 1 202 ? -7.375 29.359 21.062 1 98.5 202 GLY A CA 1
ATOM 1557 C C . GLY A 1 202 ? -7.348 30.719 20.391 1 98.5 202 GLY A C 1
ATOM 1558 O O . GLY A 1 202 ? -6.41 31.031 19.656 1 98.5 202 GLY A O 1
ATOM 1559 N N . LYS A 1 203 ? -8.367 31.516 20.609 1 97.88 203 LYS A N 1
ATOM 1560 C CA . LYS A 1 203 ? -8.422 32.844 20.031 1 97.88 203 LYS A CA 1
ATOM 1561 C C . LYS A 1 203 ? -7.289 33.719 20.547 1 97.88 203 LYS A C 1
ATOM 1563 O O . LYS A 1 203 ? -6.711 34.5 19.797 1 97.88 203 LYS A O 1
ATOM 1568 N N . ILE A 1 204 ? -6.992 33.594 21.812 1 97.81 204 ILE A N 1
ATOM 1569 C CA . ILE A 1 204 ? -5.883 34.312 22.406 1 97.81 204 ILE A CA 1
ATOM 1570 C C . ILE A 1 204 ? -4.574 33.906 21.734 1 97.81 204 ILE A C 1
ATOM 1572 O O . ILE A 1 204 ? -3.775 34.781 21.344 1 97.81 204 ILE A O 1
ATOM 1576 N N . ALA A 1 205 ? -4.406 32.656 21.625 1 98.44 205 ALA A N 1
ATOM 1577 C CA . ALA A 1 205 ? -3.199 32.125 20.984 1 98.44 205 ALA A CA 1
ATOM 1578 C C . ALA A 1 205 ? -3.102 32.625 19.531 1 98.44 205 ALA A C 1
ATOM 1580 O O . ALA A 1 205 ? -2.033 33.031 19.078 1 98.44 205 ALA A O 1
ATOM 1581 N N . ALA A 1 206 ? -4.191 32.562 18.812 1 98.56 206 ALA A N 1
ATOM 1582 C CA . ALA A 1 206 ? -4.223 32.938 17.406 1 98.56 206 ALA A CA 1
ATOM 1583 C C . ALA A 1 206 ? -3.789 34.406 17.234 1 98.56 206 ALA A C 1
ATOM 1585 O O . ALA A 1 206 ? -3.023 34.719 16.328 1 98.56 206 ALA A O 1
ATOM 1586 N N . LYS A 1 207 ? -4.27 35.281 18.078 1 97.69 207 LYS A N 1
ATOM 1587 C CA . LYS A 1 207 ? -3.914 36.688 18.016 1 97.69 207 LYS A CA 1
ATOM 1588 C C . LYS A 1 207 ? -2.414 36.906 18.219 1 97.69 207 LYS A C 1
ATOM 1590 O O . LYS A 1 207 ? -1.781 37.656 17.484 1 97.69 207 LYS A O 1
ATOM 1595 N N . LYS A 1 208 ? -1.891 36.219 19.172 1 98.12 208 LYS A N 1
ATOM 1596 C CA . LYS A 1 208 ? -0.46 36.312 19.453 1 98.12 208 LYS A CA 1
ATOM 1597 C C . LYS A 1 208 ? 0.363 35.781 18.281 1 98.12 208 LYS A C 1
ATOM 1599 O O . LYS A 1 208 ? 1.34 36.406 17.859 1 98.12 208 LYS A O 1
ATOM 1604 N N . VAL A 1 209 ? -0.056 34.625 17.797 1 98.38 209 VAL A N 1
ATOM 1605 C CA . VAL A 1 209 ? 0.653 33.969 16.703 1 98.38 209 VAL A CA 1
ATOM 1606 C C . VAL A 1 209 ? 0.624 34.875 15.469 1 98.38 209 VAL A C 1
ATOM 1608 O O . VAL A 1 209 ? 1.648 35.094 14.812 1 98.38 209 VAL A O 1
ATOM 1611 N N . LEU A 1 210 ? -0.517 35.469 15.164 1 98.12 210 LEU A N 1
ATOM 1612 C CA . LEU A 1 210 ? -0.637 36.344 14.008 1 98.12 210 LEU A CA 1
ATOM 1613 C C . LEU A 1 210 ? 0.326 37.531 14.133 1 98.12 210 LEU A C 1
ATOM 1615 O O . LEU A 1 210 ? 1.045 37.844 13.188 1 98.12 210 LEU A O 1
ATOM 1619 N N . ALA A 1 211 ? 0.348 38.156 15.266 1 97.12 211 ALA A N 1
ATOM 1620 C CA . ALA A 1 211 ? 1.213 39.312 15.492 1 97.12 211 ALA A CA 1
ATOM 1621 C C . ALA A 1 211 ? 2.682 38.938 15.305 1 97.12 211 ALA A C 1
ATOM 1623 O O . ALA A 1 211 ? 3.443 39.688 14.688 1 97.12 211 ALA A O 1
ATOM 1624 N N . ARG A 1 212 ? 3.027 37.844 15.797 1 97.94 212 ARG A N 1
ATOM 1625 C CA . ARG A 1 212 ? 4.414 37.406 15.727 1 97.94 212 ARG A CA 1
ATOM 1626 C C . ARG A 1 212 ? 4.805 37.062 14.289 1 97.94 212 ARG A C 1
ATOM 1628 O O . ARG A 1 212 ? 5.887 37.406 13.828 1 97.94 212 ARG A O 1
ATOM 1635 N N . VAL A 1 213 ? 3.936 36.312 13.609 1 98.06 213 VAL A N 1
ATOM 1636 C CA . VAL A 1 213 ? 4.191 35.906 12.227 1 98.06 213 VAL A CA 1
ATOM 1637 C C . VAL A 1 213 ? 4.301 37.156 11.344 1 98.06 213 VAL A C 1
ATOM 1639 O O . VAL A 1 213 ? 5.148 37.188 10.445 1 98.06 213 VAL A O 1
ATOM 1642 N N . ARG A 1 214 ? 3.479 38.156 11.594 1 97.19 214 ARG A N 1
ATOM 1643 C CA . ARG A 1 214 ? 3.469 39.375 10.805 1 97.19 214 ARG A CA 1
ATOM 1644 C C . ARG A 1 214 ? 4.809 40.094 10.906 1 97.19 214 ARG A C 1
ATOM 1646 O O . ARG A 1 214 ? 5.219 40.781 9.969 1 97.19 214 ARG A O 1
ATOM 1653 N N . GLN A 1 215 ? 5.523 39.938 11.93 1 95.94 215 GLN A N 1
ATOM 1654 C CA . GLN A 1 215 ? 6.848 40.531 12.086 1 95.94 215 GLN A CA 1
ATOM 1655 C C . GLN A 1 215 ? 7.871 39.844 11.188 1 95.94 215 GLN A C 1
ATOM 1657 O O . GLN A 1 215 ? 8.945 40.375 10.93 1 95.94 215 GLN A O 1
ATOM 1662 N N . LYS A 1 216 ? 7.504 38.719 10.758 1 95.81 216 LYS A N 1
ATOM 1663 C CA . LYS A 1 216 ? 8.461 37.906 10 1 95.81 216 LYS A CA 1
ATOM 1664 C C . LYS A 1 216 ? 8.141 37.938 8.508 1 95.81 216 LYS A C 1
ATOM 1666 O O . LYS A 1 216 ? 8.992 37.625 7.68 1 95.81 216 LYS A O 1
ATOM 1671 N N . VAL A 1 217 ? 6.902 38.25 8.211 1 95.38 217 VAL A N 1
ATOM 1672 C CA . VAL A 1 217 ? 6.512 38.219 6.809 1 95.38 217 VAL A CA 1
ATOM 1673 C C . VAL A 1 217 ? 5.938 39.562 6.406 1 95.38 217 VAL A C 1
ATOM 1675 O O . VAL A 1 217 ? 5.695 40.438 7.262 1 95.38 217 VAL A O 1
ATOM 1678 N N . GLY A 1 218 ? 5.684 39.812 5.133 1 90.06 218 GLY A N 1
ATOM 1679 C CA . GLY A 1 218 ? 5.164 41.094 4.648 1 90.06 218 GLY A CA 1
ATOM 1680 C C . GLY A 1 218 ? 3.785 41.438 5.191 1 90.06 218 GLY A C 1
ATOM 1681 O O . GLY A 1 218 ? 2.975 40.531 5.426 1 90.06 218 GLY A O 1
ATOM 1682 N N . ASN A 1 219 ? 3.461 42.688 5.273 1 92.75 219 ASN A N 1
ATOM 1683 C CA . ASN A 1 219 ? 2.223 43.188 5.879 1 92.75 219 ASN A CA 1
ATOM 1684 C C . ASN A 1 219 ? 1.008 42.812 5.027 1 92.75 219 ASN A C 1
ATOM 1686 O O . ASN A 1 219 ? -0.121 42.812 5.523 1 92.75 219 ASN A O 1
ATOM 1690 N N . ASN A 1 220 ? 1.24 42.5 3.787 1 93.88 220 ASN A N 1
ATOM 1691 C CA . ASN A 1 220 ? 0.117 42.344 2.875 1 93.88 220 ASN A CA 1
ATOM 1692 C C . ASN A 1 220 ? -0.03 40.875 2.443 1 93.88 220 ASN A C 1
ATOM 1694 O O . ASN A 1 220 ? -0.803 40.562 1.534 1 93.88 220 ASN A O 1
ATOM 1698 N N . VAL A 1 221 ? 0.668 40 3.062 1 96.62 221 VAL A N 1
ATOM 1699 C CA . VAL A 1 221 ? 0.508 38.562 2.791 1 96.62 221 VAL A CA 1
ATOM 1700 C C . VAL A 1 221 ? -0.737 38.031 3.502 1 96.62 221 VAL A C 1
ATOM 1702 O O . VAL A 1 221 ? -0.847 38.125 4.727 1 96.62 221 VAL A O 1
ATOM 1705 N N . PRO A 1 222 ? -1.688 37.5 2.76 1 97.38 222 PRO A N 1
ATOM 1706 C CA . PRO A 1 222 ? -2.83 36.906 3.453 1 97.38 222 PRO A CA 1
ATOM 1707 C C . PRO A 1 222 ? -2.434 35.719 4.332 1 97.38 222 PRO A C 1
ATOM 1709 O O . PRO A 1 222 ? -1.663 34.875 3.904 1 97.38 222 PRO A O 1
ATOM 1712 N N . ILE A 1 223 ? -2.928 35.75 5.562 1 98.31 223 ILE A N 1
ATOM 1713 C CA . ILE A 1 223 ? -2.637 34.688 6.52 1 98.31 223 ILE A CA 1
ATOM 1714 C C . ILE A 1 223 ? -3.939 34.062 6.996 1 98.31 223 ILE A C 1
ATOM 1716 O O . ILE A 1 223 ? -4.816 34.75 7.523 1 98.31 223 ILE A O 1
ATOM 1720 N N . VAL A 1 224 ? -4.066 32.719 6.734 1 98.25 224 VAL A N 1
ATOM 1721 C CA . VAL A 1 224 ? -5.168 31.938 7.277 1 98.25 224 VAL A CA 1
ATOM 1722 C C . VAL A 1 224 ? -4.734 31.266 8.586 1 98.25 224 VAL A C 1
ATOM 1724 O O . VAL A 1 224 ? -3.699 30.609 8.633 1 98.25 224 VAL A O 1
ATOM 1727 N N . ILE A 1 225 ? -5.461 31.5 9.648 1 98.69 225 ILE A N 1
ATOM 1728 C CA . ILE A 1 225 ? -5.238 30.781 10.906 1 98.69 225 ILE A CA 1
ATOM 1729 C C . ILE A 1 225 ? -6.379 29.797 11.148 1 98.69 225 ILE A C 1
ATOM 1731 O O . ILE A 1 225 ? -7.543 30.188 11.242 1 98.69 225 ILE A O 1
ATOM 1735 N N . ALA A 1 226 ? -6.043 28.547 11.18 1 98.31 226 ALA A N 1
ATOM 1736 C CA . ALA A 1 226 ? -7.035 27.5 11.352 1 98.31 226 ALA A CA 1
ATOM 1737 C C . ALA A 1 226 ? -6.887 26.812 12.719 1 98.31 226 ALA A C 1
ATOM 1739 O O . ALA A 1 226 ? -5.773 26.484 13.125 1 98.31 226 ALA A O 1
ATOM 1740 N N . MET A 1 227 ? -8.031 26.609 13.391 1 98.56 227 MET A N 1
ATOM 1741 C CA . MET A 1 227 ? -8.039 26.078 14.75 1 98.56 227 MET A CA 1
ATOM 1742 C C . MET A 1 227 ? -8.492 24.625 14.766 1 98.56 227 MET A C 1
ATOM 1744 O O . MET A 1 227 ? -9.555 24.297 14.234 1 98.56 227 MET A O 1
ATOM 1748 N N . PHE A 1 228 ? -7.715 23.781 15.352 1 97.75 228 PHE A N 1
ATOM 1749 C CA . PHE A 1 228 ? -7.914 22.344 15.375 1 97.75 228 PHE A CA 1
ATOM 1750 C C . PHE A 1 228 ? -8.125 21.844 16.797 1 97.75 228 PHE A C 1
ATOM 1752 O O . PHE A 1 228 ? -7.422 22.281 17.719 1 97.75 228 PHE A O 1
ATOM 1759 N N . ALA A 1 229 ? -9.125 21.047 17.031 1 97.62 229 ALA A N 1
ATOM 1760 C CA . ALA A 1 229 ? -9.336 20.375 18.312 1 97.62 229 ALA A CA 1
ATOM 1761 C C . ALA A 1 229 ? -8.734 18.969 18.312 1 97.62 229 ALA A C 1
ATOM 1763 O O . ALA A 1 229 ? -9.234 18.078 17.609 1 97.62 229 ALA A O 1
ATOM 1764 N N . GLN A 1 230 ? -7.73 18.781 19.109 1 96.75 230 GLN A N 1
ATOM 1765 C CA . GLN A 1 230 ? -7.051 17.484 19.203 1 96.75 230 GLN A CA 1
ATOM 1766 C C . GLN A 1 230 ? -7.984 16.406 19.719 1 96.75 230 GLN A C 1
ATOM 1768 O O . GLN A 1 230 ? -8.766 16.656 20.641 1 96.75 230 GLN A O 1
ATOM 1773 N N . ALA A 1 231 ? -7.898 15.227 19.078 1 94.81 231 ALA A N 1
ATOM 1774 C CA . ALA A 1 231 ? -8.602 14.07 19.641 1 94.81 231 ALA A CA 1
ATOM 1775 C C . ALA A 1 231 ? -7.852 13.492 20.828 1 94.81 231 ALA A C 1
ATOM 1777 O O . ALA A 1 231 ? -6.625 13.617 20.922 1 94.81 231 ALA A O 1
ATOM 1778 N N . PRO A 1 232 ? -8.648 12.844 21.719 1 94.44 232 PRO A N 1
ATOM 1779 C CA . PRO A 1 232 ? -7.969 12.141 22.812 1 94.44 232 PRO A CA 1
ATOM 1780 C C . PRO A 1 232 ? -7.023 11.055 22.312 1 94.44 232 PRO A C 1
ATOM 1782 O O . PRO A 1 232 ? -7.137 10.602 21.172 1 94.44 232 PRO A O 1
ATOM 1785 N N . ASN A 1 233 ? -6.121 10.609 23.219 1 93.62 233 ASN A N 1
ATOM 1786 C CA . ASN A 1 233 ? -5.055 9.68 22.859 1 93.62 233 ASN A CA 1
ATOM 1787 C C . ASN A 1 233 ? -5.613 8.336 22.406 1 93.62 233 ASN A C 1
ATOM 1789 O O . ASN A 1 233 ? -5.008 7.652 21.578 1 93.62 233 ASN A O 1
ATOM 1793 N N . ASP A 1 234 ? -6.754 7.902 22.828 1 90.81 234 ASP A N 1
ATOM 1794 C CA . ASP A 1 234 ? -7.312 6.582 22.562 1 90.81 234 ASP A CA 1
ATOM 1795 C C . ASP A 1 234 ? -8.289 6.633 21.391 1 90.81 234 ASP A C 1
ATOM 1797 O O . ASP A 1 234 ? -8.945 5.637 21.078 1 90.81 234 ASP A O 1
ATOM 1801 N N . SER A 1 235 ? -8.32 7.809 20.812 1 90.06 235 SER A N 1
ATOM 1802 C CA . SER A 1 235 ? -9.234 7.961 19.688 1 90.06 235 SER A CA 1
ATOM 1803 C C . SER A 1 235 ? -8.734 7.203 18.469 1 90.06 235 SER A C 1
ATOM 1805 O O . SER A 1 235 ? -7.539 7.203 18.172 1 90.06 235 SER A O 1
ATOM 1807 N N . LEU A 1 236 ? -9.703 6.637 17.672 1 87.75 236 LEU A N 1
ATOM 1808 C CA . LEU A 1 236 ? -9.375 5.883 16.469 1 87.75 236 LEU A CA 1
ATOM 1809 C C . LEU A 1 236 ? -9.438 6.773 15.234 1 87.75 236 LEU A C 1
ATOM 1811 O O . LEU A 1 236 ? -9.258 6.297 14.109 1 87.75 236 LEU A O 1
ATOM 1815 N N . VAL A 1 237 ? -9.734 8.047 15.375 1 90.44 237 VAL A N 1
ATOM 1816 C CA . VAL A 1 237 ? -9.609 9.086 14.359 1 90.44 237 VAL A CA 1
ATOM 1817 C C . VAL A 1 237 ? -8.93 10.312 14.953 1 90.44 237 VAL A C 1
ATOM 1819 O O . VAL A 1 237 ? -8.883 10.477 16.172 1 90.44 237 VAL A O 1
ATOM 1822 N N . GLY A 1 238 ? -8.414 11.18 14.094 1 92.31 238 GLY A N 1
ATOM 1823 C CA . GLY A 1 238 ? -7.828 12.422 14.562 1 92.31 238 GLY A CA 1
ATOM 1824 C C . GLY A 1 238 ? -8.859 13.469 14.945 1 92.31 238 GLY A C 1
ATOM 1825 O O . GLY A 1 238 ? -10.062 13.219 14.844 1 92.31 238 GLY A O 1
ATOM 1826 N N . GLY A 1 239 ? -8.406 14.586 15.414 1 94.44 239 GLY A N 1
ATOM 1827 C CA . GLY A 1 239 ? -9.266 15.703 15.773 1 94.44 239 GLY A CA 1
ATOM 1828 C C . GLY A 1 239 ? -9.914 16.359 14.578 1 94.44 239 GLY A C 1
ATOM 1829 O O . GLY A 1 239 ? -10.141 15.727 13.547 1 94.44 239 GLY A O 1
ATOM 1830 N N . TYR A 1 240 ? -10.352 17.578 14.773 1 94.5 240 TYR A N 1
ATOM 1831 C CA . TYR A 1 240 ? -11.07 18.266 13.703 1 94.5 240 TYR A CA 1
ATOM 1832 C C . TYR A 1 240 ? -10.828 19.766 13.758 1 94.5 240 TYR A C 1
ATOM 1834 O O . TYR A 1 240 ? -10.609 20.328 14.828 1 94.5 240 TYR A O 1
ATOM 1842 N N . PHE A 1 241 ? -10.859 20.375 12.594 1 95.5 241 PHE A N 1
ATOM 1843 C CA . PHE A 1 241 ? -10.836 21.844 12.531 1 95.5 241 PHE A CA 1
ATOM 1844 C C . PHE A 1 241 ? -12.211 22.422 12.852 1 95.5 241 PHE A C 1
ATOM 1846 O O . PHE A 1 241 ? -13.203 22.062 12.211 1 95.5 241 PHE A O 1
ATOM 1853 N N . TYR A 1 242 ? -12.258 23.359 13.836 1 95.81 242 TYR A N 1
ATOM 1854 C CA . TYR A 1 242 ? -13.562 23.859 14.258 1 95.81 242 TYR A CA 1
ATOM 1855 C C . TYR A 1 242 ? -13.773 25.297 13.797 1 95.81 242 TYR A C 1
ATOM 1857 O O . TYR A 1 242 ? -14.898 25.812 13.797 1 95.81 242 TYR A O 1
ATOM 1865 N N . SER A 1 243 ? -12.68 26 13.406 1 96.62 243 SER A N 1
ATOM 1866 C CA . SER A 1 243 ? -12.828 27.359 12.906 1 96.62 243 SER A CA 1
ATOM 1867 C C . SER A 1 243 ? -11.562 27.844 12.219 1 96.62 243 SER A C 1
ATOM 1869 O O . SER A 1 243 ? -10.492 27.25 12.398 1 96.62 243 SER A O 1
ATOM 1871 N N . TYR A 1 244 ? -11.727 28.812 11.375 1 97.31 244 TYR A N 1
ATOM 1872 C CA . TYR A 1 244 ? -10.57 29.516 10.836 1 97.31 244 TYR A CA 1
ATOM 1873 C C . TYR A 1 244 ? -10.867 30.984 10.641 1 97.31 244 TYR A C 1
ATOM 1875 O O . TYR A 1 244 ? -12.031 31.406 10.68 1 97.31 244 TYR A O 1
ATOM 1883 N N . THR A 1 245 ? -9.859 31.812 10.562 1 97.69 245 THR A N 1
ATOM 1884 C CA . THR A 1 245 ? -9.953 33.25 10.258 1 97.69 245 THR A CA 1
ATOM 1885 C C . THR A 1 245 ? -8.891 33.656 9.234 1 97.69 245 THR A C 1
ATOM 1887 O O . THR A 1 245 ? -7.898 32.938 9.055 1 97.69 245 THR A O 1
ATOM 1890 N N . VAL A 1 246 ? -9.18 34.719 8.516 1 97.19 246 VAL A N 1
ATOM 1891 C CA . VAL A 1 246 ? -8.258 35.219 7.492 1 97.19 246 VAL A CA 1
ATOM 1892 C C . VAL A 1 246 ? -7.855 36.656 7.82 1 97.19 246 VAL A C 1
ATOM 1894 O O . VAL A 1 246 ? -8.711 37.5 8.055 1 97.19 246 VAL A O 1
ATOM 1897 N N . SER A 1 247 ? -6.594 36.875 7.961 1 97.31 247 SER A N 1
ATOM 1898 C CA . SER A 1 247 ? -6.039 38.219 8.023 1 97.31 247 SER A CA 1
ATOM 1899 C C . SER A 1 247 ? -5.422 38.625 6.688 1 97.31 247 SER A C 1
ATOM 1901 O O . SER A 1 247 ? -4.375 38.094 6.301 1 97.31 247 SER A O 1
ATOM 1903 N N . LYS A 1 248 ? -5.965 39.594 6.016 1 94.88 248 LYS A N 1
ATOM 1904 C CA . LYS A 1 248 ? -5.484 40 4.699 1 94.88 248 LYS A CA 1
ATOM 1905 C C . LYS A 1 248 ? -4.277 40.906 4.824 1 94.88 248 LYS A C 1
ATOM 1907 O O . LYS A 1 248 ? -3.443 40.969 3.916 1 94.88 248 LYS A O 1
ATOM 1912 N N . SER A 1 249 ? -4.359 41.656 5.832 1 94.19 249 SER A N 1
ATOM 1913 C CA . SER A 1 249 ? -3.248 42.562 6.113 1 94.19 249 SER A CA 1
ATOM 1914 C C . SER A 1 249 ? -3.193 42.938 7.594 1 94.19 249 SER A C 1
ATOM 1916 O O . SER A 1 249 ? -4.195 42.812 8.305 1 94.19 249 SER A O 1
ATOM 1918 N N . GLY A 1 250 ? -1.984 43.219 8.055 1 93.38 250 GLY A N 1
ATOM 1919 C CA . GLY A 1 250 ? -1.833 43.688 9.43 1 93.38 250 GLY A CA 1
ATOM 1920 C C . GLY A 1 250 ? -2.08 42.594 10.445 1 93.38 250 GLY A C 1
ATOM 1921 O O . GLY A 1 250 ? -1.797 41.406 10.188 1 93.38 250 GLY A O 1
ATOM 1922 N N . THR A 1 251 ? -2.426 43 11.688 1 91.25 251 THR A N 1
ATOM 1923 C CA . THR A 1 251 ? -2.57 42.031 12.781 1 91.25 251 THR A CA 1
ATOM 1924 C C . THR A 1 251 ? -4.031 41.906 13.203 1 91.25 251 THR A C 1
ATOM 1926 O O . THR A 1 251 ? -4.328 41.438 14.289 1 91.25 251 THR A O 1
ATOM 1929 N N . ASP A 1 252 ? -4.895 42.406 12.344 1 89.88 252 ASP A N 1
ATOM 1930 C CA . ASP A 1 252 ? -6.316 42.281 12.656 1 89.88 252 ASP A CA 1
ATOM 1931 C C . ASP A 1 252 ? -6.836 40.875 12.328 1 89.88 252 ASP A C 1
ATOM 1933 O O . ASP A 1 252 ? -6.578 40.375 11.234 1 89.88 252 ASP A O 1
ATOM 1937 N N . ILE A 1 253 ? -7.457 40.344 13.305 1 89.38 253 ILE A N 1
ATOM 1938 C CA . ILE A 1 253 ? -8.125 39.062 13.078 1 89.38 253 ILE A CA 1
ATOM 1939 C C . ILE A 1 253 ? -9.5 39.281 12.469 1 89.38 253 ILE A C 1
ATOM 1941 O O . ILE A 1 253 ? -10.297 40.062 13 1 89.38 253 ILE A O 1
ATOM 1945 N N . GLY A 1 254 ? -9.773 38.781 11.344 1 84.62 254 GLY A N 1
ATOM 1946 C CA . GLY A 1 254 ? -11.094 38.875 10.734 1 84.62 254 GLY A CA 1
ATOM 1947 C C . GLY A 1 254 ? -12.156 38.062 11.461 1 84.62 254 GLY A C 1
ATOM 1948 O O . GLY A 1 254 ? -11.961 37.688 12.617 1 84.62 254 GLY A O 1
ATOM 1949 N N . SER A 1 255 ? -13.273 37.938 10.836 1 93.75 255 SER A N 1
ATOM 1950 C CA . SER A 1 255 ? -14.367 37.125 11.352 1 93.75 255 SER A CA 1
ATOM 1951 C C . SER A 1 255 ? -13.992 35.625 11.344 1 93.75 255 SER A C 1
ATOM 1953 O O . SER A 1 255 ? -13.273 35.188 10.461 1 93.75 255 SER A O 1
ATOM 1955 N N . TRP A 1 256 ? -14.414 35 12.383 1 96.38 256 TRP A N 1
ATOM 1956 C CA . TRP A 1 256 ? -14.188 33.562 12.469 1 96.38 256 TRP A CA 1
ATOM 1957 C C . TRP A 1 256 ? -15.25 32.812 11.688 1 96.38 256 TRP A C 1
ATOM 1959 O O . TRP A 1 256 ? -16.438 33.094 11.797 1 96.38 256 TRP A O 1
ATOM 1969 N N . THR A 1 257 ? -14.758 31.984 10.859 1 95.19 257 THR A N 1
ATOM 1970 C CA . THR A 1 257 ? -15.648 31.078 10.133 1 95.19 257 THR A CA 1
ATOM 1971 C C . THR A 1 257 ? -15.625 29.688 10.766 1 95.19 257 THR A C 1
ATOM 1973 O O . THR A 1 257 ? -14.562 29.078 10.898 1 95.19 257 THR A O 1
ATOM 1976 N N . GLU A 1 258 ? -16.781 29.281 11.172 1 93.19 258 GLU A N 1
ATOM 1977 C CA . GLU A 1 258 ? -16.891 27.922 11.719 1 93.19 258 GLU A CA 1
ATOM 1978 C C . GLU A 1 258 ? -16.734 26.875 10.625 1 93.19 258 GLU A C 1
ATOM 1980 O O . GLU A 1 258 ? -17.25 27.047 9.516 1 93.19 258 GLU A O 1
ATOM 1985 N N . THR A 1 259 ? -15.922 26 11.078 1 88.06 259 THR A N 1
ATOM 1986 C CA . THR A 1 259 ? -15.789 24.812 10.242 1 88.06 259 THR A CA 1
ATOM 1987 C C . THR A 1 259 ? -16.219 23.562 11 1 88.06 259 THR A C 1
ATOM 1989 O O . THR A 1 259 ? -16.422 23.609 12.219 1 88.06 259 THR A O 1
ATOM 1992 N N . ASN A 1 260 ? -16.906 22.531 10.406 1 83.56 260 ASN A N 1
ATOM 1993 C CA . ASN A 1 260 ? -17.203 21.234 11 1 83.56 260 ASN A CA 1
ATOM 1994 C C . ASN A 1 260 ? -16.641 20.078 10.164 1 83.56 260 ASN A C 1
ATOM 1996 O O . ASN A 1 260 ? -17.391 19.203 9.719 1 83.56 260 ASN A O 1
ATOM 2000 N N . ILE A 1 261 ? -15.297 20.266 10.086 1 88.81 261 ILE A N 1
ATOM 2001 C CA . ILE A 1 261 ? -14.609 19.188 9.383 1 88.81 261 ILE A CA 1
ATOM 2002 C C . ILE A 1 261 ? -14.188 18.109 10.383 1 88.81 261 ILE A C 1
ATOM 2004 O O . ILE A 1 261 ? -13.211 18.281 11.117 1 88.81 261 ILE A O 1
ATOM 2008 N N . LYS A 1 262 ? -14.914 17.078 10.383 1 90.06 262 LYS A N 1
ATOM 2009 C CA . LYS A 1 262 ? -14.711 16.031 11.383 1 90.06 262 LYS A CA 1
ATOM 2010 C C . LYS A 1 262 ? -14.617 14.648 10.727 1 90.06 262 LYS A C 1
ATOM 2012 O O . LYS A 1 262 ? -15.242 14.406 9.688 1 90.06 262 LYS A O 1
ATOM 2017 N N . SER A 1 263 ? -13.82 13.828 11.344 1 91.25 263 SER A N 1
ATOM 2018 C CA . SER A 1 263 ? -13.688 12.453 10.867 1 91.25 263 SER A CA 1
ATOM 2019 C C . SER A 1 263 ? -14.422 11.477 11.773 1 91.25 263 SER A C 1
ATOM 2021 O O . SER A 1 263 ? -14.57 11.727 12.977 1 91.25 263 SER A O 1
ATOM 2023 N N . TYR A 1 264 ? -14.867 10.445 11.188 1 93 264 TYR A N 1
ATOM 2024 C CA . TYR A 1 264 ? -15.602 9.406 11.891 1 93 264 TYR A CA 1
ATOM 2025 C C . TYR A 1 264 ? -15.086 8.023 11.508 1 93 264 TYR A C 1
ATOM 2027 O O . TYR A 1 264 ? -14.539 7.836 10.422 1 93 264 TYR A O 1
ATOM 2035 N N . VAL A 1 265 ? -15.305 7.039 12.445 1 94.12 265 VAL A N 1
ATOM 2036 C CA . VAL A 1 265 ? -14.891 5.66 12.195 1 94.12 265 VAL A CA 1
ATOM 2037 C C . VAL A 1 265 ? -16.062 4.863 11.641 1 94.12 265 VAL A C 1
ATOM 2039 O O . VAL A 1 265 ? -17.219 5.117 11.992 1 94.12 265 VAL A O 1
ATOM 2042 N N . LEU A 1 266 ? -15.797 3.967 10.797 1 95.25 266 LEU A N 1
ATOM 2043 C CA . LEU A 1 266 ? -16.766 3.01 10.266 1 95.25 266 LEU A CA 1
ATOM 2044 C C . LEU A 1 266 ? -16.328 1.578 10.578 1 95.25 266 LEU A C 1
ATOM 2046 O O . LEU A 1 266 ? -15.148 1.246 10.484 1 95.25 266 LEU A O 1
ATOM 2050 N N . PRO A 1 267 ? -17.297 0.71 10.82 1 94.69 267 PRO A N 1
ATOM 2051 C CA . PRO A 1 267 ? -18.734 0.977 10.859 1 94.69 267 PRO A CA 1
ATOM 2052 C C . PRO A 1 267 ? -19.141 1.858 12.039 1 94.69 267 PRO A C 1
ATOM 2054 O O . PRO A 1 267 ? -18.438 1.91 13.047 1 94.69 267 PRO A O 1
ATOM 2057 N N . ALA A 1 268 ? -20.219 2.553 11.875 1 92.69 268 ALA A N 1
ATOM 2058 C CA . ALA A 1 268 ? -20.766 3.389 12.938 1 92.69 268 ALA A CA 1
ATOM 2059 C C . ALA A 1 268 ? -21.25 2.539 14.109 1 92.69 268 ALA A C 1
ATOM 2061 O O . ALA A 1 268 ? -21.625 1.379 13.93 1 92.69 268 ALA A O 1
ATOM 2062 N N . THR A 1 269 ? -21.031 3.068 15.273 1 87.88 269 THR A N 1
ATOM 2063 C CA . THR A 1 269 ? -21.578 2.465 16.484 1 87.88 269 THR A CA 1
ATOM 2064 C C . THR A 1 269 ? -22.531 3.432 17.188 1 87.88 269 THR A C 1
ATOM 2066 O O . THR A 1 269 ? -22.688 4.578 16.766 1 87.88 269 THR A O 1
ATOM 2069 N N . GLU A 1 270 ? -23.141 2.945 18.188 1 84.69 270 GLU A N 1
ATOM 2070 C CA . GLU A 1 270 ? -24.047 3.799 18.953 1 84.69 270 GLU A CA 1
ATOM 2071 C C . GLU A 1 270 ? -23.312 5.004 19.531 1 84.69 270 GLU A C 1
ATOM 2073 O O . GLU A 1 270 ? -23.891 6.094 19.625 1 84.69 270 GLU A O 1
ATOM 2078 N N . ASP A 1 271 ? -22.078 4.848 19.859 1 81.5 271 ASP A N 1
ATOM 2079 C CA . ASP A 1 271 ? -21.297 5.898 20.5 1 81.5 271 ASP A CA 1
ATOM 2080 C C . ASP A 1 271 ? -20.578 6.754 19.453 1 81.5 271 ASP A C 1
ATOM 2082 O O . ASP A 1 271 ? -20.062 7.828 19.781 1 81.5 271 ASP A O 1
ATOM 2086 N N . ASN A 1 272 ? -20.609 6.27 18.281 1 86.94 272 ASN A N 1
ATOM 2087 C CA . ASN A 1 272 ? -19.969 6.973 17.188 1 86.94 272 ASN A CA 1
ATOM 2088 C C . ASN A 1 272 ? -20.828 6.945 15.922 1 86.94 272 ASN A C 1
ATOM 2090 O O . ASN A 1 272 ? -20.469 6.281 14.945 1 86.94 272 ASN A O 1
ATOM 2094 N N . LYS A 1 273 ? -21.875 7.766 16.016 1 90.75 273 LYS A N 1
ATOM 2095 C CA . LYS A 1 273 ? -22.797 7.824 14.891 1 90.75 273 LYS A CA 1
ATOM 2096 C C . LYS A 1 273 ? -22.281 8.773 13.805 1 90.75 273 LYS A C 1
ATOM 2098 O O . LYS A 1 273 ? -21.672 9.797 14.109 1 90.75 273 LYS A O 1
ATOM 2103 N N . LEU A 1 274 ? -22.594 8.445 12.617 1 93.69 274 LEU A N 1
ATOM 2104 C CA . LEU A 1 274 ? -22.266 9.32 11.5 1 93.69 274 LEU A CA 1
ATOM 2105 C C . LEU A 1 274 ? -23.266 10.453 11.367 1 93.69 274 LEU A C 1
ATOM 2107 O O . LEU A 1 274 ? -24.406 10.328 11.82 1 93.69 274 LEU A O 1
ATOM 2111 N N . PRO A 1 275 ? -22.891 11.492 10.734 1 91.75 275 PRO A N 1
ATOM 2112 C CA . PRO A 1 275 ? -23.812 12.602 10.492 1 91.75 275 PRO A CA 1
ATOM 2113 C C . PRO A 1 275 ? -24.969 12.211 9.555 1 91.75 275 PRO A C 1
ATOM 2115 O O . PRO A 1 275 ? -26.047 12.789 9.625 1 91.75 275 PRO A O 1
ATOM 2118 N N . ASN A 1 276 ? -24.719 11.289 8.664 1 93.12 276 ASN A N 1
ATOM 2119 C CA . ASN A 1 276 ? -25.688 10.797 7.707 1 93.12 276 ASN A CA 1
ATOM 2120 C C . ASN A 1 276 ? -25.875 9.289 7.812 1 93.12 276 ASN A C 1
ATOM 2122 O O . ASN A 1 276 ? -24.969 8.523 7.469 1 93.12 276 ASN A O 1
ATOM 2126 N N . ASP A 1 277 ? -27.109 8.914 8.125 1 91.31 277 ASP A N 1
ATOM 2127 C CA . ASP A 1 277 ? -27.391 7.504 8.359 1 91.31 277 ASP A CA 1
ATOM 2128 C C . ASP A 1 277 ? -27.266 6.695 7.07 1 91.31 277 ASP A C 1
ATOM 2130 O O . ASP A 1 277 ? -26.922 5.512 7.102 1 91.31 277 ASP A O 1
ATOM 2134 N N . ASN A 1 278 ? -27.578 7.297 5.996 1 94.44 278 ASN A N 1
ATOM 2135 C CA . ASN A 1 278 ? -27.469 6.605 4.715 1 94.44 278 ASN A CA 1
ATOM 2136 C C . ASN A 1 278 ? -26.031 6.156 4.438 1 94.44 278 ASN A C 1
ATOM 2138 O O . ASN A 1 278 ? -25.828 5.113 3.814 1 94.44 278 ASN A O 1
ATOM 2142 N N . ASP A 1 279 ? -25.062 6.945 4.906 1 96.06 279 ASP A N 1
ATOM 2143 C CA . ASP A 1 279 ? -23.672 6.586 4.715 1 96.06 279 ASP A CA 1
ATOM 2144 C C . ASP A 1 279 ? -23.297 5.355 5.539 1 96.06 279 ASP A C 1
ATOM 2146 O O . ASP A 1 279 ? -22.531 4.5 5.082 1 96.06 279 ASP A O 1
ATOM 2150 N N . SER A 1 280 ? -23.828 5.277 6.734 1 95.5 280 SER A N 1
ATOM 2151 C CA . SER A 1 280 ? -23.609 4.105 7.578 1 95.5 280 SER A CA 1
ATOM 2152 C C . SER A 1 280 ? -24.172 2.848 6.93 1 95.5 280 SER A C 1
ATOM 2154 O O . SER A 1 280 ? -23.516 1.812 6.887 1 95.5 280 SER A O 1
ATOM 2156 N N . THR A 1 281 ? -25.406 2.977 6.418 1 96.25 281 THR A N 1
ATOM 2157 C CA . THR A 1 281 ? -26.062 1.849 5.773 1 96.25 281 THR A CA 1
ATOM 2158 C C . THR A 1 281 ? -25.281 1.408 4.531 1 96.25 281 THR A C 1
ATOM 2160 O O . THR A 1 281 ? -25.109 0.211 4.293 1 96.25 281 THR A O 1
ATOM 2163 N N . SER A 1 282 ? -24.828 2.354 3.783 1 97.25 282 SER A N 1
ATOM 2164 C CA . SER A 1 282 ? -24.047 2.062 2.592 1 97.25 282 SER A CA 1
ATOM 2165 C C . SER A 1 282 ? -22.781 1.277 2.941 1 97.25 282 SER A C 1
ATOM 2167 O O . SER A 1 282 ? -22.453 0.288 2.281 1 97.25 282 SER A O 1
ATOM 2169 N N . PHE A 1 283 ? -22.094 1.703 3.936 1 97.81 283 PHE A N 1
ATOM 2170 C CA . PHE A 1 283 ? -20.875 1.021 4.348 1 97.81 283 PHE A CA 1
ATOM 2171 C C . PHE A 1 283 ? -21.188 -0.38 4.863 1 97.81 283 PHE A C 1
ATOM 2173 O O . PHE A 1 283 ? -20.453 -1.331 4.566 1 97.81 283 PHE A O 1
ATOM 2180 N N . ASP A 1 284 ? -22.25 -0.479 5.645 1 96.75 284 ASP A N 1
ATOM 2181 C CA . ASP A 1 284 ? -22.641 -1.785 6.164 1 96.75 284 ASP A CA 1
ATOM 2182 C C . ASP A 1 284 ? -22.938 -2.764 5.027 1 96.75 284 ASP A C 1
ATOM 2184 O O . ASP A 1 284 ? -22.531 -3.928 5.086 1 96.75 284 ASP A O 1
ATOM 2188 N N . ASN A 1 285 ? -23.656 -2.262 4.059 1 97.31 285 ASN A N 1
ATOM 2189 C CA . ASN A 1 285 ? -23.953 -3.096 2.896 1 97.31 285 ASN A CA 1
ATOM 2190 C C . ASN A 1 285 ? -22.688 -3.492 2.152 1 97.31 285 ASN A C 1
ATOM 2192 O O . ASN A 1 285 ? -22.531 -4.648 1.757 1 97.31 285 ASN A O 1
ATOM 2196 N N . PHE A 1 286 ? -21.812 -2.555 1.946 1 97.88 286 PHE A N 1
ATOM 2197 C CA . PHE A 1 286 ? -20.531 -2.836 1.328 1 97.88 286 PHE A CA 1
ATOM 2198 C C . PHE A 1 286 ? -19.766 -3.893 2.119 1 97.88 286 PHE A C 1
ATOM 2200 O O . PHE A 1 286 ? -19.266 -4.867 1.548 1 97.88 286 PHE A O 1
ATOM 2207 N N . GLN A 1 287 ? -19.578 -3.658 3.385 1 97.19 287 GLN A N 1
ATOM 2208 C CA . GLN A 1 287 ? -18.875 -4.578 4.273 1 97.19 287 GLN A CA 1
ATOM 2209 C C . GLN A 1 287 ? -19.453 -5.988 4.176 1 97.19 287 GLN A C 1
ATOM 2211 O O . GLN A 1 287 ? -18.719 -6.961 4.059 1 97.19 287 GLN A O 1
ATOM 2216 N N . LYS A 1 288 ? -20.781 -6.07 4.25 1 95.56 288 LYS A N 1
ATOM 2217 C CA . LYS A 1 288 ? -21.469 -7.355 4.164 1 95.56 288 LYS A CA 1
ATOM 2218 C C . LYS A 1 288 ? -21.172 -8.055 2.84 1 95.56 288 LYS A C 1
ATOM 2220 O O . LYS A 1 288 ? -20.875 -9.25 2.814 1 95.56 288 LYS A O 1
ATOM 2225 N N . GLU A 1 289 ? -21.234 -7.332 1.763 1 94.56 289 GLU A N 1
ATOM 2226 C CA . GLU A 1 289 ? -20.984 -7.883 0.434 1 94.56 289 GLU A CA 1
ATOM 2227 C C . GLU A 1 289 ? -19.562 -8.43 0.317 1 94.56 289 GLU A C 1
ATOM 2229 O O . GLU A 1 289 ? -19.359 -9.523 -0.21 1 94.56 289 GLU A O 1
ATOM 2234 N N . VAL A 1 290 ? -18.625 -7.711 0.774 1 95.88 290 VAL A N 1
ATOM 2235 C CA . VAL A 1 290 ? -17.234 -8.102 0.693 1 95.88 290 VAL A CA 1
ATOM 2236 C C . VAL A 1 290 ? -16.984 -9.32 1.578 1 95.88 290 VAL A C 1
ATOM 2238 O O . VAL A 1 290 ? -16.297 -10.266 1.166 1 95.88 290 VAL A O 1
ATOM 2241 N N . LYS A 1 291 ? -17.578 -9.32 2.754 1 95.12 291 LYS A N 1
ATOM 2242 C CA . LYS A 1 291 ? -17.391 -10.43 3.691 1 95.12 291 LYS A CA 1
ATOM 2243 C C . LYS A 1 291 ? -18.031 -11.703 3.166 1 95.12 291 LYS A C 1
ATOM 2245 O O . LYS A 1 291 ? -17.547 -12.805 3.416 1 95.12 291 LYS A O 1
ATOM 2250 N N . ASN A 1 292 ? -19.125 -11.547 2.471 1 93.38 292 ASN A N 1
ATOM 2251 C CA . ASN A 1 292 ? -19.812 -12.695 1.908 1 93.38 292 ASN A CA 1
ATOM 2252 C C . ASN A 1 292 ? -19.062 -13.266 0.707 1 93.38 292 ASN A C 1
ATOM 2254 O O . ASN A 1 292 ? -19.156 -14.469 0.43 1 93.38 292 ASN A O 1
ATOM 2258 N N . PHE A 1 293 ? -18.344 -12.539 0.009 1 93.25 293 PHE A N 1
ATOM 2259 C CA . PHE A 1 293 ? -17.719 -12.914 -1.246 1 93.25 293 PHE A CA 1
ATOM 2260 C C . PHE A 1 293 ? -16.5 -13.805 -0.99 1 93.25 293 PHE A C 1
ATOM 2262 O O . PHE A 1 293 ? -16.281 -14.781 -1.707 1 93.25 293 PHE A O 1
ATOM 2269 N N . PHE A 1 294 ? -15.711 -13.469 -0.085 1 92.75 294 PHE A N 1
ATOM 2270 C CA . PHE A 1 294 ? -14.414 -14.109 0.099 1 92.75 294 PHE A CA 1
ATOM 2271 C C . PHE A 1 294 ? -14.305 -14.719 1.489 1 92.75 294 PHE A C 1
ATOM 2273 O O . PHE A 1 294 ? -14.75 -14.133 2.473 1 92.75 294 PHE A O 1
ATOM 2280 N N . PRO A 1 295 ? -13.648 -15.82 1.605 1 88 295 PRO A N 1
ATOM 2281 C CA . PRO A 1 295 ? -13.531 -16.469 2.912 1 88 295 PRO A CA 1
ATOM 2282 C C . PRO A 1 295 ? -12.516 -15.789 3.826 1 88 295 PRO A C 1
ATOM 2284 O O . PRO A 1 295 ? -11.547 -15.195 3.346 1 88 295 PRO A O 1
ATOM 2287 N N . ASN A 1 296 ? -12.664 -15.836 5.02 1 83.94 296 ASN A N 1
ATOM 2288 C CA . ASN A 1 296 ? -11.719 -15.492 6.082 1 83.94 296 ASN A CA 1
ATOM 2289 C C . ASN A 1 296 ? -11.344 -14.016 6.043 1 83.94 296 ASN A C 1
ATOM 2291 O O . ASN A 1 296 ? -10.172 -13.664 6.184 1 83.94 296 ASN A O 1
ATOM 2295 N N . ILE A 1 297 ? -12.258 -13.211 5.703 1 87.19 297 ILE A N 1
ATOM 2296 C CA . ILE A 1 297 ? -12.016 -11.781 5.836 1 87.19 297 ILE A CA 1
ATOM 2297 C C . ILE A 1 297 ? -11.898 -11.414 7.312 1 87.19 297 ILE A C 1
ATOM 2299 O O . ILE A 1 297 ? -12.82 -11.664 8.094 1 87.19 297 ILE A O 1
ATOM 2303 N N . SER A 1 298 ? -10.781 -10.805 7.688 1 83.5 298 SER A N 1
ATOM 2304 C CA . SER A 1 298 ? -10.508 -10.477 9.086 1 83.5 298 SER A CA 1
ATOM 2305 C C . SER A 1 298 ? -11.188 -9.164 9.484 1 83.5 298 SER A C 1
ATOM 2307 O O . SER A 1 298 ? -11.742 -9.062 10.57 1 83.5 298 SER A O 1
ATOM 2309 N N . ASN A 1 299 ? -11.086 -8.188 8.648 1 92.38 299 ASN A N 1
ATOM 2310 C CA . ASN A 1 299 ? -11.57 -6.875 9.062 1 92.38 299 ASN A CA 1
ATOM 2311 C C . ASN A 1 299 ? -11.883 -5.984 7.867 1 92.38 299 ASN A C 1
ATOM 2313 O O . ASN A 1 299 ? -11.156 -6.004 6.867 1 92.38 299 ASN A O 1
ATOM 2317 N N . VAL A 1 300 ? -13 -5.32 7.926 1 96.44 300 VAL A N 1
ATOM 2318 C CA . VAL A 1 300 ? -13.344 -4.223 7.027 1 96.44 300 VAL A CA 1
ATOM 2319 C C . VAL A 1 300 ? -13.703 -2.98 7.84 1 96.44 300 VAL A C 1
ATOM 2321 O O . VAL A 1 300 ? -14.766 -2.918 8.453 1 96.44 300 VAL A O 1
ATOM 2324 N N . THR A 1 301 ? -12.805 -2.008 7.879 1 95.38 301 THR A N 1
ATOM 2325 C CA . THR A 1 301 ? -13.008 -0.785 8.648 1 95.38 301 THR A CA 1
ATOM 2326 C C . THR A 1 301 ? -12.719 0.445 7.793 1 95.38 301 THR A C 1
ATOM 2328 O O . THR A 1 301 ? -12.117 0.334 6.719 1 95.38 301 THR A O 1
ATOM 2331 N N . GLY A 1 302 ? -13.148 1.539 8.266 1 95.31 302 GLY A N 1
ATOM 2332 C CA . GLY A 1 302 ? -12.922 2.74 7.48 1 95.31 302 GLY A CA 1
ATOM 2333 C C . GLY A 1 302 ? -13.008 4.016 8.305 1 95.31 302 GLY A C 1
ATOM 2334 O O . GLY A 1 302 ? -13.242 3.967 9.508 1 95.31 302 GLY A O 1
ATOM 2335 N N . GLN A 1 303 ? -12.656 5.121 7.621 1 94.19 303 GLN A N 1
ATOM 2336 C CA . GLN A 1 303 ? -12.805 6.484 8.117 1 94.19 303 GLN A CA 1
ATOM 2337 C C . GLN A 1 303 ? -13.484 7.379 7.086 1 94.19 303 GLN A C 1
ATOM 2339 O O . GLN A 1 303 ? -13.219 7.273 5.887 1 94.19 303 GLN A O 1
ATOM 2344 N N . GLY A 1 304 ? -14.398 8.156 7.59 1 93.62 304 GLY A N 1
ATOM 2345 C CA . GLY A 1 304 ? -15.023 9.172 6.762 1 93.62 304 GLY A CA 1
ATOM 2346 C C . GLY A 1 304 ? -14.836 10.578 7.297 1 93.62 304 GLY A C 1
ATOM 2347 O O . GLY A 1 304 ? -14.906 10.805 8.508 1 93.62 304 GLY A O 1
ATOM 2348 N N . GLN A 1 305 ? -14.555 11.461 6.387 1 92.06 305 GLN A N 1
ATOM 2349 C CA . GLN A 1 305 ? -14.461 12.875 6.762 1 92.06 305 GLN A CA 1
ATOM 2350 C C . GLN A 1 305 ? -15.695 13.641 6.305 1 92.06 305 GLN A C 1
ATOM 2352 O O . GLN A 1 305 ? -16.172 13.453 5.18 1 92.06 305 GLN A O 1
ATOM 2357 N N . TYR A 1 306 ? -16.172 14.43 7.203 1 91.81 306 TYR A N 1
ATOM 2358 C CA . TYR A 1 306 ? -17.375 15.219 6.914 1 91.81 306 TYR A CA 1
ATOM 2359 C C . TYR A 1 306 ? -17.078 16.703 7.039 1 91.81 306 TYR A C 1
ATOM 2361 O O . TYR A 1 306 ? -16.328 17.125 7.922 1 91.81 306 TYR A O 1
ATOM 2369 N N . LYS A 1 307 ? -17.531 17.438 6.145 1 87.5 307 LYS A N 1
ATOM 2370 C CA . LYS A 1 307 ? -17.766 18.859 6.34 1 87.5 307 LYS A CA 1
ATOM 2371 C C . LYS A 1 307 ? -19.234 19.141 6.645 1 87.5 307 LYS A C 1
ATOM 2373 O O . LYS A 1 307 ? -20.094 19.047 5.762 1 87.5 307 LYS A O 1
ATOM 2378 N N . ASP A 1 308 ? -19.469 19.438 7.898 1 84.62 308 ASP A N 1
ATOM 2379 C CA . ASP A 1 308 ? -20.844 19.453 8.391 1 84.62 308 ASP A CA 1
ATOM 2380 C C . ASP A 1 308 ? -21.516 18.094 8.234 1 84.62 308 ASP A C 1
ATOM 2382 O O . ASP A 1 308 ? -21.047 17.094 8.797 1 84.62 308 ASP A O 1
ATOM 2386 N N . LYS A 1 309 ? -22.547 17.969 7.414 1 87.94 309 LYS A N 1
ATOM 2387 C CA . LYS A 1 309 ? -23.25 16.688 7.266 1 87.94 309 LYS A CA 1
ATOM 2388 C C . LYS A 1 309 ? -22.891 16.016 5.941 1 87.94 309 LYS A C 1
ATOM 2390 O O . LYS A 1 309 ? -23.422 14.953 5.629 1 87.94 309 LYS A O 1
ATOM 2395 N N . THR A 1 310 ? -22.047 16.656 5.305 1 91.81 310 THR A N 1
ATOM 2396 C CA . THR A 1 310 ? -21.734 16.156 3.973 1 91.81 310 THR A CA 1
ATOM 2397 C C . THR A 1 310 ? -20.438 15.352 3.982 1 91.81 310 THR A C 1
ATOM 2399 O O . THR A 1 310 ? -19.391 15.859 4.391 1 91.81 310 THR A O 1
ATOM 2402 N N . LEU A 1 311 ? -20.5 14.156 3.492 1 94.56 311 LEU A N 1
ATOM 2403 C CA . LEU A 1 311 ? -19.328 13.297 3.396 1 94.56 311 LEU A CA 1
ATOM 2404 C C . LEU A 1 311 ? -18.359 13.812 2.338 1 94.56 311 LEU A C 1
ATOM 2406 O O . LEU A 1 311 ? -18.75 14.062 1.198 1 94.56 311 LEU A O 1
ATOM 2410 N N . GLN A 1 312 ? -17.109 13.938 2.752 1 90.44 312 GLN A N 1
ATOM 2411 C CA . GLN A 1 312 ? -16.094 14.492 1.855 1 90.44 312 GLN A CA 1
ATOM 2412 C C . GLN A 1 312 ? -15.258 13.391 1.223 1 90.44 312 GLN A C 1
ATOM 2414 O O . GLN A 1 312 ? -14.711 13.562 0.133 1 90.44 312 GLN A O 1
ATOM 2419 N N . GLY A 1 313 ? -15.094 12.289 1.915 1 93.12 313 GLY A N 1
ATOM 2420 C CA . GLY A 1 313 ? -14.312 11.172 1.417 1 93.12 313 GLY A CA 1
ATOM 2421 C C . GLY A 1 313 ? -14.305 9.977 2.357 1 93.12 313 GLY A C 1
ATOM 2422 O O . GLY A 1 313 ? -14.695 10.102 3.52 1 93.12 313 GLY A O 1
ATOM 2423 N N . LEU A 1 314 ? -13.859 8.836 1.792 1 95.62 314 LEU A N 1
ATOM 2424 C CA . LEU A 1 314 ? -13.805 7.586 2.547 1 95.62 314 LEU A CA 1
ATOM 2425 C C . LEU A 1 314 ? -12.445 6.918 2.391 1 95.62 314 LEU A C 1
ATOM 2427 O O . LEU A 1 314 ? -11.898 6.867 1.287 1 95.62 314 LEU A O 1
ATOM 2431 N N . HIS A 1 315 ? -11.883 6.488 3.494 1 94.88 315 HIS A N 1
ATOM 2432 C CA . HIS A 1 315 ? -10.742 5.582 3.525 1 94.88 315 HIS A CA 1
ATOM 2433 C C . HIS A 1 315 ? -11.125 4.246 4.164 1 94.88 315 HIS A C 1
ATOM 2435 O O . HIS A 1 315 ? -11.492 4.203 5.34 1 94.88 315 HIS A O 1
ATOM 2441 N N . ILE A 1 316 ? -11 3.213 3.414 1 96.94 316 ILE A N 1
ATOM 2442 C CA . ILE A 1 316 ? -11.391 1.892 3.887 1 96.94 316 ILE A CA 1
ATOM 2443 C C . ILE A 1 316 ? -10.188 0.957 3.881 1 96.94 316 ILE A C 1
ATOM 2445 O O . ILE A 1 316 ? -9.336 1.041 2.992 1 96.94 316 ILE A O 1
ATOM 2449 N N . THR A 1 317 ? -10.094 0.08 4.867 1 96.06 317 THR A N 1
ATOM 2450 C CA . THR A 1 317 ? -9.07 -0.957 4.934 1 96.06 317 THR A CA 1
ATOM 2451 C C . THR A 1 317 ? -9.711 -2.338 5.059 1 96.06 317 THR A C 1
ATOM 2453 O O . THR A 1 317 ? -10.555 -2.561 5.926 1 96.06 317 THR A O 1
ATOM 2456 N N . ILE A 1 318 ? -9.359 -3.156 4.164 1 97.44 318 ILE A N 1
ATOM 2457 C CA . ILE A 1 318 ? -9.742 -4.562 4.223 1 97.44 318 ILE A CA 1
ATOM 2458 C C . ILE A 1 318 ? -8.516 -5.422 4.527 1 97.44 318 ILE A C 1
ATOM 2460 O O . ILE A 1 318 ? -7.48 -5.285 3.875 1 97.44 318 ILE A O 1
ATOM 2464 N N . THR A 1 319 ? -8.594 -6.242 5.527 1 96.38 319 THR A N 1
ATOM 2465 C CA . THR A 1 319 ? -7.523 -7.172 5.867 1 96.38 319 THR A CA 1
ATOM 2466 C C . THR A 1 319 ? -7.992 -8.617 5.715 1 96.38 319 THR A C 1
ATOM 2468 O O . THR A 1 319 ? -9.023 -9 6.27 1 96.38 319 THR A O 1
ATOM 2471 N N . THR A 1 320 ? -7.27 -9.344 4.945 1 94.25 320 THR A N 1
ATOM 2472 C CA . THR A 1 320 ? -7.617 -10.742 4.734 1 94.25 320 THR A CA 1
ATOM 2473 C C . THR A 1 320 ? -6.367 -11.57 4.438 1 94.25 320 THR A C 1
ATOM 2475 O O . THR A 1 320 ? -5.293 -11.023 4.199 1 94.25 320 THR A O 1
ATOM 2478 N N . GLN A 1 321 ? -6.512 -12.859 4.613 1 91.56 321 GLN A N 1
ATOM 2479 C CA . GLN A 1 321 ? -5.441 -13.773 4.242 1 91.56 321 GLN A CA 1
ATOM 2480 C C . GLN A 1 321 ? -5.605 -14.266 2.809 1 91.56 321 GLN A C 1
ATOM 2482 O O . GLN A 1 321 ? -6.656 -14.797 2.447 1 91.56 321 GLN A O 1
ATOM 2487 N N . PHE A 1 322 ? -4.59 -14.07 2.023 1 92.69 322 PHE A N 1
ATOM 2488 C CA . PHE A 1 322 ? -4.582 -14.578 0.656 1 92.69 322 PHE A CA 1
ATOM 2489 C C . PHE A 1 322 ? -3.641 -15.773 0.527 1 92.69 322 PHE A C 1
ATOM 2491 O O . PHE A 1 322 ? -2.631 -15.852 1.229 1 92.69 322 PHE A O 1
ATOM 2498 N N . TYR A 1 323 ? -4.008 -16.562 -0.441 1 92.38 323 TYR A N 1
ATOM 2499 C CA . TYR A 1 323 ? -3.18 -17.75 -0.625 1 92.38 323 TYR A CA 1
ATOM 2500 C C . TYR A 1 323 ? -2.586 -17.781 -2.029 1 92.38 323 TYR A C 1
ATOM 2502 O O . TYR A 1 323 ? -1.815 -18.688 -2.359 1 92.38 323 TYR A O 1
ATOM 2510 N N . SER A 1 324 ? -2.979 -16.875 -2.902 1 92.44 324 SER A N 1
ATOM 2511 C CA . SER A 1 324 ? -2.422 -16.797 -4.25 1 92.44 324 SER A CA 1
ATOM 2512 C C . SER A 1 324 ? -2.564 -15.391 -4.82 1 92.44 324 SER A C 1
ATOM 2514 O O . SER A 1 324 ? -3.393 -14.602 -4.355 1 92.44 324 SER A O 1
ATOM 2516 N N . GLU A 1 325 ? -1.795 -15.086 -5.852 1 91.44 325 GLU A N 1
ATOM 2517 C CA . GLU A 1 325 ? -1.904 -13.812 -6.559 1 91.44 325 GLU A CA 1
ATOM 2518 C C . GLU A 1 325 ? -3.254 -13.688 -7.262 1 91.44 325 GLU A C 1
ATOM 2520 O O . GLU A 1 325 ? -3.805 -12.586 -7.367 1 91.44 325 GLU A O 1
ATOM 2525 N N . THR A 1 326 ? -3.783 -14.75 -7.734 1 93.25 326 THR A N 1
ATOM 2526 C CA . THR A 1 326 ? -5.055 -14.734 -8.445 1 93.25 326 THR A CA 1
ATOM 2527 C C . THR A 1 326 ? -6.203 -14.406 -7.5 1 93.25 326 THR A C 1
ATOM 2529 O O . THR A 1 326 ? -7.168 -13.742 -7.887 1 93.25 326 THR A O 1
ATOM 2532 N N . GLU A 1 327 ? -6.066 -14.906 -6.262 1 94.44 327 GLU A N 1
ATOM 2533 C CA . GLU A 1 327 ? -7.047 -14.508 -5.254 1 94.44 327 GLU A CA 1
ATOM 2534 C C . GLU A 1 327 ? -7.043 -12.992 -5.051 1 94.44 327 GLU A C 1
ATOM 2536 O O . GLU A 1 327 ? -8.102 -12.367 -4.984 1 94.44 327 GLU A O 1
ATOM 2541 N N . ILE A 1 328 ? -5.84 -12.438 -4.934 1 94.44 328 ILE A N 1
ATOM 2542 C CA . ILE A 1 328 ? -5.695 -11 -4.719 1 94.44 328 ILE A CA 1
ATOM 2543 C C . ILE A 1 328 ? -6.332 -10.234 -5.879 1 94.44 328 ILE A C 1
ATOM 2545 O O . ILE A 1 328 ? -7.105 -9.297 -5.668 1 94.44 328 ILE A O 1
ATOM 2549 N N . THR A 1 329 ? -6.051 -10.648 -7.07 1 92.94 329 THR A N 1
ATOM 2550 C CA . THR A 1 329 ? -6.551 -9.984 -8.266 1 92.94 329 THR A CA 1
ATOM 2551 C C . THR A 1 329 ? -8.078 -10.055 -8.328 1 92.94 329 THR A C 1
ATOM 2553 O O . THR A 1 329 ? -8.742 -9.031 -8.516 1 92.94 329 THR A O 1
ATOM 2556 N N . SER A 1 330 ? -8.609 -11.219 -8.133 1 93.94 330 SER A N 1
ATOM 2557 C CA . SER A 1 330 ? -10.055 -11.414 -8.203 1 93.94 330 SER A CA 1
ATOM 2558 C C . SER A 1 330 ? -10.766 -10.648 -7.094 1 93.94 330 SER A C 1
ATOM 2560 O O . SER A 1 330 ? -11.812 -10.031 -7.328 1 93.94 330 SER A O 1
ATOM 2562 N N . PHE A 1 331 ? -10.188 -10.742 -5.922 1 95.38 331 PHE A N 1
ATOM 2563 C CA . PHE A 1 331 ? -10.781 -10.023 -4.793 1 95.38 331 PHE A CA 1
ATOM 2564 C C . PHE A 1 331 ? -10.789 -8.523 -5.055 1 95.38 331 PHE A C 1
ATOM 2566 O O . PHE A 1 331 ? -11.789 -7.848 -4.801 1 95.38 331 PHE A O 1
ATOM 2573 N N . THR A 1 332 ? -9.672 -7.996 -5.512 1 95.75 332 THR A N 1
ATOM 2574 C CA . THR A 1 332 ? -9.539 -6.574 -5.809 1 95.75 332 THR A CA 1
ATOM 2575 C C . THR A 1 332 ? -10.586 -6.133 -6.828 1 95.75 332 THR A C 1
ATOM 2577 O O . THR A 1 332 ? -11.227 -5.09 -6.66 1 95.75 332 THR A O 1
ATOM 2580 N N . GLN A 1 333 ? -10.789 -6.926 -7.879 1 93.69 333 GLN A N 1
ATOM 2581 C CA . GLN A 1 333 ? -11.812 -6.645 -8.883 1 93.69 333 GLN A CA 1
ATOM 2582 C C . GLN A 1 333 ? -13.203 -6.59 -8.258 1 93.69 333 GLN A C 1
ATOM 2584 O O . GLN A 1 333 ? -13.977 -5.672 -8.539 1 93.69 333 GLN A O 1
ATOM 2589 N N . TYR A 1 334 ? -13.414 -7.504 -7.457 1 94.62 334 TYR A N 1
ATOM 2590 C CA . TYR A 1 334 ? -14.734 -7.574 -6.84 1 94.62 334 TYR A CA 1
ATOM 2591 C C . TYR A 1 334 ? -14.961 -6.387 -5.91 1 94.62 334 TYR A C 1
ATOM 2593 O O . TYR A 1 334 ? -16.062 -5.824 -5.871 1 94.62 334 TYR A O 1
ATOM 2601 N N . VAL A 1 335 ? -13.953 -6.086 -5.137 1 96.19 335 VAL A N 1
ATOM 2602 C CA . VAL A 1 335 ? -14.047 -4.949 -4.227 1 96.19 335 VAL A CA 1
ATOM 2603 C C . VAL A 1 335 ? -14.391 -3.684 -5.012 1 96.19 335 VAL A C 1
ATOM 2605 O O . VAL A 1 335 ? -15.211 -2.875 -4.566 1 96.19 335 VAL A O 1
ATOM 2608 N N . ALA A 1 336 ? -13.773 -3.48 -6.129 1 94.81 336 ALA A N 1
ATOM 2609 C CA . ALA A 1 336 ? -14.078 -2.32 -6.965 1 94.81 336 ALA A CA 1
ATOM 2610 C C . ALA A 1 336 ? -15.547 -2.314 -7.383 1 94.81 336 ALA A C 1
ATOM 2612 O O . ALA A 1 336 ? -16.203 -1.272 -7.348 1 94.81 336 ALA A O 1
ATOM 2613 N N . GLN A 1 337 ? -16.078 -3.438 -7.754 1 92.88 337 GLN A N 1
ATOM 2614 C CA . GLN A 1 337 ? -17.484 -3.541 -8.156 1 92.88 337 GLN A CA 1
ATOM 2615 C C . GLN A 1 337 ? -18.406 -3.268 -6.977 1 92.88 337 GLN A C 1
ATOM 2617 O O . GLN A 1 337 ? -19.406 -2.547 -7.117 1 92.88 337 GLN A O 1
ATOM 2622 N N . ALA A 1 338 ? -18.062 -3.893 -5.898 1 94.62 338 ALA A N 1
ATOM 2623 C CA . ALA A 1 338 ? -18.875 -3.686 -4.699 1 94.62 338 ALA A CA 1
ATOM 2624 C C . ALA A 1 338 ? -18.859 -2.217 -4.281 1 94.62 338 ALA A C 1
ATOM 2626 O O . ALA A 1 338 ? -19.906 -1.67 -3.898 1 94.62 338 ALA A O 1
ATOM 2627 N N . ALA A 1 339 ? -17.703 -1.633 -4.309 1 96.56 339 ALA A N 1
ATOM 2628 C CA . ALA A 1 339 ? -17.594 -0.22 -3.955 1 96.56 339 ALA A CA 1
ATOM 2629 C C . ALA A 1 339 ? -18.469 0.642 -4.859 1 96.56 339 ALA A C 1
ATOM 2631 O O . ALA A 1 339 ? -19.188 1.519 -4.379 1 96.56 339 ALA A O 1
ATOM 2632 N N . LYS A 1 340 ? -18.438 0.436 -6.109 1 93.75 340 LYS A N 1
ATOM 2633 C CA . LYS A 1 340 ? -19.234 1.17 -7.078 1 93.75 340 LYS A CA 1
ATOM 2634 C C . LYS A 1 340 ? -20.734 1.03 -6.777 1 93.75 340 LYS A C 1
ATOM 2636 O O . LYS A 1 340 ? -21.484 1.996 -6.898 1 93.75 340 LYS A O 1
ATOM 2641 N N . SER A 1 341 ? -21.109 -0.081 -6.344 1 93.75 341 SER A N 1
ATOM 2642 C CA . SER A 1 341 ? -22.516 -0.401 -6.156 1 93.75 341 SER A CA 1
ATOM 2643 C C . SER A 1 341 ? -23.031 0.115 -4.812 1 93.75 341 SER A C 1
ATOM 2645 O O . SER A 1 341 ? -24.188 0.521 -4.699 1 93.75 341 SER A O 1
ATOM 2647 N N . TYR A 1 342 ? -22.156 0.096 -3.812 1 96.56 342 TYR A N 1
ATOM 2648 C CA . TYR A 1 342 ? -22.719 0.232 -2.473 1 96.56 342 TYR A CA 1
ATOM 2649 C C . TYR A 1 342 ? -22.203 1.499 -1.796 1 96.56 342 TYR A C 1
ATOM 2651 O O . TYR A 1 342 ? -22.844 2.008 -0.864 1 96.56 342 TYR A O 1
ATOM 2659 N N . LEU A 1 343 ? -21.047 1.96 -2.148 1 97.06 343 LEU A N 1
ATOM 2660 C CA . LEU A 1 343 ? -20.5 3.145 -1.491 1 97.06 343 LEU A CA 1
ATOM 2661 C C . LEU A 1 343 ? -21 4.418 -2.17 1 97.06 343 LEU A C 1
ATOM 2663 O O . LEU A 1 343 ? -21.359 4.398 -3.35 1 97.06 343 LEU A O 1
ATOM 2667 N N . PRO A 1 344 ? -21.016 5.52 -1.44 1 95.12 344 PRO A N 1
ATOM 2668 C CA . PRO A 1 344 ? -21.469 6.781 -2.031 1 95.12 344 PRO A CA 1
ATOM 2669 C C . PRO A 1 344 ? -20.625 7.199 -3.236 1 95.12 344 PRO A C 1
ATOM 2671 O O . PRO A 1 344 ? -19.406 6.984 -3.252 1 95.12 344 PRO A O 1
ATOM 2674 N N . SER A 1 345 ? -21.219 7.852 -4.219 1 93.12 345 SER A N 1
ATOM 2675 C CA . SER A 1 345 ? -20.547 8.336 -5.422 1 93.12 345 SER A CA 1
ATOM 2676 C C . S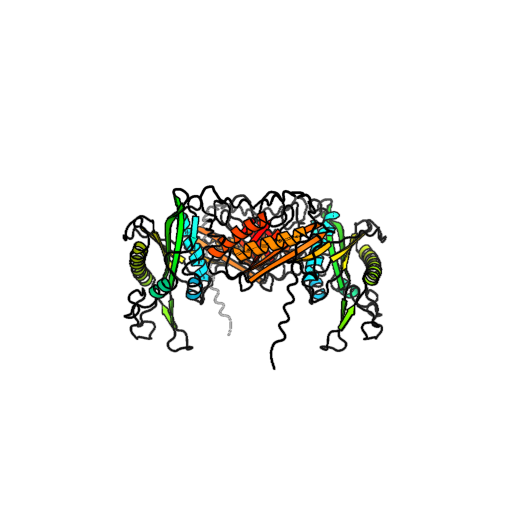ER A 1 345 ? -20.188 9.812 -5.297 1 93.12 345 SER A C 1
ATOM 2678 O O . SER A 1 345 ? -20.672 10.5 -4.395 1 93.12 345 SER A O 1
ATOM 2680 N N . GLY A 1 346 ? -19.266 10.281 -6.18 1 92.69 346 GLY A N 1
ATOM 2681 C CA . GLY A 1 346 ? -18.953 11.695 -6.285 1 92.69 346 GLY A CA 1
ATOM 2682 C C . GLY A 1 346 ? -17.938 12.164 -5.262 1 92.69 346 GLY A C 1
ATOM 2683 O O . GLY A 1 346 ? -17.656 13.359 -5.152 1 92.69 346 GLY A O 1
ATOM 2684 N N . ILE A 1 347 ? -17.469 11.25 -4.461 1 92.88 347 ILE A N 1
ATOM 2685 C CA . ILE A 1 347 ? -16.438 11.578 -3.477 1 92.88 347 ILE A CA 1
ATOM 2686 C C . ILE A 1 347 ? -15.227 10.672 -3.664 1 92.88 347 ILE A C 1
ATOM 2688 O O . ILE A 1 347 ? -15.352 9.562 -4.191 1 92.88 347 ILE A O 1
ATOM 2692 N N . PRO A 1 348 ? -14.07 11.18 -3.193 1 92 348 PRO A N 1
ATOM 2693 C CA . PRO A 1 348 ? -12.922 10.273 -3.221 1 92 348 PRO A CA 1
ATOM 2694 C C . PRO A 1 348 ? -13.07 9.102 -2.25 1 92 348 PRO A C 1
ATOM 2696 O O . PRO A 1 348 ? -13.539 9.281 -1.127 1 92 348 PRO A O 1
ATOM 2699 N N . VAL A 1 349 ? -12.758 7.926 -2.723 1 95.44 349 VAL A N 1
ATOM 2700 C CA . VAL A 1 349 ? -12.742 6.707 -1.919 1 95.44 349 VAL A CA 1
ATOM 2701 C C . VAL A 1 349 ? -11.422 5.965 -2.131 1 95.44 349 VAL A C 1
ATOM 2703 O O . VAL A 1 349 ? -10.969 5.801 -3.268 1 95.44 349 VAL A O 1
ATOM 2706 N N . ASP A 1 350 ? -10.844 5.609 -1.02 1 95.5 350 ASP A N 1
ATOM 2707 C CA . ASP A 1 350 ? -9.625 4.809 -1.04 1 95.5 350 ASP A CA 1
ATOM 2708 C C . ASP A 1 350 ? -9.797 3.523 -0.233 1 95.5 350 ASP A C 1
ATOM 2710 O O . ASP A 1 350 ? -10.078 3.57 0.964 1 95.5 350 ASP A O 1
ATOM 2714 N N . ILE A 1 351 ? -9.562 2.436 -0.874 1 97.06 351 ILE A N 1
ATOM 2715 C CA . ILE A 1 351 ? -9.68 1.147 -0.2 1 97.06 351 ILE A CA 1
ATOM 2716 C C . ILE A 1 351 ? -8.344 0.416 -0.249 1 97.06 351 ILE A C 1
ATOM 2718 O O . ILE A 1 351 ? -7.902 -0.017 -1.316 1 97.06 351 ILE A O 1
ATOM 2722 N N . LYS A 1 352 ? -7.746 0.257 0.862 1 96.31 352 LYS A N 1
ATOM 2723 C CA . LYS A 1 352 ? -6.531 -0.542 0.995 1 96.31 352 LYS A CA 1
ATOM 2724 C C . LYS A 1 352 ? -6.863 -1.999 1.304 1 96.31 352 LYS A C 1
ATOM 2726 O O . LYS A 1 352 ? -7.664 -2.283 2.197 1 96.31 352 LYS A O 1
ATOM 2731 N N . ILE A 1 353 ? -6.27 -2.842 0.548 1 96.94 353 ILE A N 1
ATOM 2732 C CA . ILE A 1 353 ? -6.43 -4.273 0.777 1 96.94 353 ILE A CA 1
ATOM 2733 C C . ILE A 1 353 ? -5.117 -4.863 1.283 1 96.94 353 ILE A C 1
ATOM 2735 O O . ILE A 1 353 ? -4.145 -4.969 0.531 1 96.94 353 ILE A O 1
ATOM 2739 N N . ASN A 1 354 ? -5.184 -5.27 2.531 1 95.75 354 ASN A N 1
ATOM 2740 C CA . ASN A 1 354 ? -3.99 -5.77 3.207 1 95.75 354 ASN A CA 1
ATOM 2741 C C . ASN A 1 354 ? -4.043 -7.281 3.396 1 95.75 354 ASN A C 1
ATOM 2743 O O . ASN A 1 354 ? -5.125 -7.859 3.512 1 95.75 354 ASN A O 1
ATOM 2747 N N . GLY A 1 355 ? -2.789 -7.855 3.398 1 93.19 355 GLY A N 1
ATOM 2748 C CA . GLY A 1 355 ? -2.68 -9.227 3.869 1 93.19 355 GLY A CA 1
ATOM 2749 C C . GLY A 1 355 ? -2.752 -9.344 5.379 1 93.19 355 GLY A C 1
ATOM 2750 O O . GLY A 1 355 ? -2.803 -8.336 6.086 1 93.19 355 GLY A O 1
ATOM 2751 N N . SER A 1 356 ? -2.691 -10.609 5.855 1 89 356 SER A N 1
ATOM 2752 C CA . SER A 1 356 ? -2.766 -10.859 7.293 1 89 356 SER A CA 1
ATOM 2753 C C . SER A 1 356 ? -1.534 -10.32 8.008 1 89 356 SER A C 1
ATOM 2755 O O . SER A 1 356 ? -1.574 -10.062 9.219 1 89 356 SER A O 1
ATOM 2757 N N . ASP A 1 357 ? -0.463 -10.102 7.277 1 86.12 357 ASP A N 1
ATOM 2758 C CA . ASP A 1 357 ? 0.775 -9.57 7.844 1 86.12 357 ASP A CA 1
ATOM 2759 C C . ASP A 1 357 ? 0.767 -8.039 7.852 1 86.12 357 ASP A C 1
ATOM 2761 O O . ASP A 1 357 ? 1.745 -7.414 8.266 1 86.12 357 ASP A O 1
ATOM 2765 N N . GLY A 1 358 ? -0.217 -7.477 7.324 1 88.06 358 GLY A N 1
ATOM 2766 C CA . GLY A 1 358 ? -0.358 -6.027 7.332 1 88.06 358 GLY A CA 1
ATOM 2767 C C . GLY A 1 358 ? 0.165 -5.371 6.066 1 88.06 358 GLY A C 1
ATOM 2768 O O . GLY A 1 358 ? -0.06 -4.184 5.84 1 88.06 358 GLY A O 1
ATOM 2769 N N . GLU A 1 359 ? 0.774 -6.09 5.215 1 89.5 359 GLU A N 1
ATOM 2770 C CA . GLU A 1 359 ? 1.297 -5.539 3.971 1 89.5 359 GLU A CA 1
ATOM 2771 C C . GLU A 1 359 ? 0.174 -5.266 2.973 1 89.5 359 GLU A C 1
ATOM 2773 O O . GLU A 1 359 ? -0.738 -6.082 2.82 1 89.5 359 GLU A O 1
ATOM 2778 N N . THR A 1 360 ? 0.29 -4.133 2.336 1 93.69 360 THR A N 1
ATOM 2779 C CA . THR A 1 360 ? -0.701 -3.816 1.313 1 93.69 360 THR A CA 1
ATOM 2780 C C . THR A 1 360 ? -0.464 -4.648 0.056 1 93.69 360 THR A C 1
ATOM 2782 O O . THR A 1 360 ? 0.628 -4.625 -0.515 1 93.69 360 THR A O 1
ATOM 2785 N N . GLN A 1 361 ? -1.493 -5.352 -0.32 1 94.38 361 GLN A N 1
ATOM 2786 C CA . GLN A 1 361 ? -1.406 -6.23 -1.48 1 94.38 361 GLN A CA 1
ATOM 2787 C C . GLN A 1 361 ? -1.979 -5.559 -2.725 1 94.38 361 GLN A C 1
ATOM 2789 O O . GLN A 1 361 ? -1.539 -5.832 -3.844 1 94.38 361 GLN A O 1
ATOM 2794 N N . SER A 1 362 ? -2.963 -4.809 -2.498 1 95.44 362 SER A N 1
ATOM 2795 C CA . SER A 1 362 ? -3.639 -4.09 -3.574 1 95.44 362 SER A CA 1
ATOM 2796 C C . SER A 1 362 ? -4.438 -2.908 -3.033 1 95.44 362 SER A C 1
ATOM 2798 O O . SER A 1 362 ? -4.449 -2.66 -1.826 1 95.44 362 SER A O 1
ATOM 2800 N N . PHE A 1 363 ? -4.996 -2.119 -3.953 1 95 363 PHE A N 1
ATOM 2801 C CA . PHE A 1 363 ? -5.895 -1.054 -3.531 1 95 363 PHE A CA 1
ATOM 2802 C C . PHE A 1 363 ? -6.887 -0.712 -4.637 1 95 363 PHE A C 1
ATOM 2804 O O . PHE A 1 363 ? -6.68 -1.077 -5.797 1 95 363 PHE A O 1
ATOM 2811 N N . VAL A 1 364 ? -7.945 -0.137 -4.27 1 94.94 364 VAL A N 1
ATOM 2812 C CA . VAL A 1 364 ? -9.039 0.371 -5.098 1 94.94 364 VAL A CA 1
ATOM 2813 C C . VAL A 1 364 ? -9.297 1.84 -4.766 1 94.94 364 VAL A C 1
ATOM 2815 O O . VAL A 1 364 ? -9.352 2.219 -3.596 1 94.94 364 VAL A O 1
ATOM 2818 N N . SER A 1 365 ? -9.367 2.676 -5.812 1 94.44 365 SER A N 1
ATOM 2819 C CA . SER A 1 365 ? -9.562 4.082 -5.473 1 94.44 365 SER A CA 1
ATOM 2820 C C . SER A 1 365 ? -10.344 4.812 -6.562 1 94.44 365 SER A C 1
ATOM 2822 O O . SER A 1 365 ? -10.398 4.355 -7.707 1 94.44 365 SER A O 1
ATOM 2824 N N . THR A 1 366 ? -10.992 5.816 -6.188 1 93.5 366 THR A N 1
ATOM 2825 C CA . THR A 1 366 ? -11.617 6.77 -7.094 1 93.5 366 THR A CA 1
ATOM 2826 C C . THR A 1 366 ? -11.477 8.195 -6.559 1 93.5 366 THR A C 1
ATOM 2828 O O . THR A 1 366 ? -11.414 8.406 -5.348 1 93.5 366 THR A O 1
ATOM 2831 N N . THR A 1 367 ? -11.391 9.172 -7.43 1 88.12 367 THR A N 1
ATOM 2832 C CA . THR A 1 367 ? -11.359 10.578 -7.043 1 88.12 367 THR A CA 1
ATOM 2833 C C . THR A 1 367 ? -12.766 11.148 -6.945 1 88.12 367 THR A C 1
ATOM 2835 O O . THR A 1 367 ? -12.953 12.297 -6.539 1 88.12 367 THR A O 1
ATOM 2838 N N . GLY A 1 368 ? -13.75 10.281 -7.223 1 87.56 368 GLY A N 1
ATOM 2839 C CA . GLY A 1 368 ? -15.133 10.719 -7.195 1 87.56 368 GLY A CA 1
ATOM 2840 C C . GLY A 1 368 ? -15.625 11.219 -8.539 1 87.56 368 GLY A C 1
ATOM 2841 O O . GLY A 1 368 ? -16.828 11.469 -8.711 1 87.56 368 GLY A O 1
ATOM 2842 N N . GLY A 1 369 ? -14.773 11.297 -9.508 1 78.31 369 GLY A N 1
ATOM 2843 C CA . GLY A 1 369 ? -15.195 11.734 -10.836 1 78.31 369 GLY A CA 1
ATOM 2844 C C . GLY A 1 369 ? -15.82 10.617 -11.656 1 78.31 369 GLY A C 1
ATOM 2845 O O . GLY A 1 369 ? -16.312 9.633 -11.102 1 78.31 369 GLY A O 1
ATOM 2846 N N . ASN A 1 370 ? -15.922 10.82 -12.938 1 73 370 ASN A N 1
ATOM 2847 C CA . ASN A 1 370 ? -16.641 9.93 -13.852 1 73 370 ASN A CA 1
ATOM 2848 C C . ASN A 1 370 ? -15.781 8.727 -14.234 1 73 370 ASN A C 1
ATOM 2850 O O . ASN A 1 370 ? -16.25 7.84 -14.953 1 73 370 ASN A O 1
ATOM 2854 N N . GLY A 1 371 ? -14.617 8.664 -13.805 1 71.75 371 GLY A N 1
ATOM 2855 C CA . GLY A 1 371 ? -13.695 7.66 -14.328 1 71.75 371 GLY A CA 1
ATOM 2856 C C . GLY A 1 371 ? -13.805 6.324 -13.617 1 71.75 371 GLY A C 1
ATOM 2857 O O . GLY A 1 371 ? -13.07 5.387 -13.93 1 71.75 371 GLY A O 1
ATOM 2858 N N . GLY A 1 372 ? -14.766 6.121 -12.719 1 84.88 372 GLY A N 1
ATOM 2859 C CA . GLY A 1 372 ? -14.891 4.855 -12.016 1 84.88 372 GLY A CA 1
ATOM 2860 C C . GLY A 1 372 ? -13.766 4.609 -11.031 1 84.88 372 GLY A C 1
ATOM 2861 O O . GLY A 1 372 ? -13.117 5.551 -10.57 1 84.88 372 GLY A O 1
ATOM 2862 N N . TYR A 1 373 ? -13.562 3.268 -10.656 1 91 373 TYR A N 1
ATOM 2863 C CA . TYR A 1 373 ? -12.547 2.904 -9.672 1 91 373 TYR A CA 1
ATOM 2864 C C . TYR A 1 373 ? -11.273 2.43 -10.352 1 91 373 TYR A C 1
ATOM 2866 O O . TYR A 1 373 ? -11.32 1.689 -11.336 1 91 373 TYR A O 1
ATOM 2874 N N . TYR A 1 374 ? -10.211 2.969 -9.93 1 90 374 TYR A N 1
ATOM 2875 C CA . TYR A 1 374 ? -8.883 2.461 -10.266 1 90 374 TYR A CA 1
ATOM 2876 C C . TYR A 1 374 ? -8.508 1.296 -9.359 1 90 374 TYR A C 1
ATOM 2878 O O . TYR A 1 374 ? -8.781 1.321 -8.156 1 90 374 TYR A O 1
ATOM 2886 N N . THR A 1 375 ? -7.926 0.24 -9.953 1 92.12 375 THR A N 1
ATOM 2887 C CA . THR A 1 375 ? -7.434 -0.889 -9.172 1 92.12 375 THR A CA 1
ATOM 2888 C C . THR A 1 375 ? -5.945 -1.118 -9.43 1 92.12 375 THR A C 1
ATOM 2890 O O . THR A 1 375 ? -5.461 -0.88 -10.539 1 92.12 375 THR A O 1
ATOM 2893 N N . HIS A 1 376 ? -5.293 -1.557 -8.398 1 92.12 376 HIS A N 1
ATOM 2894 C CA . HIS A 1 376 ? -3.883 -1.911 -8.547 1 92.12 376 HIS A CA 1
ATOM 2895 C C . HIS A 1 376 ? -3.51 -3.064 -7.621 1 92.12 376 HIS A C 1
ATOM 2897 O O . HIS A 1 376 ? -3.838 -3.045 -6.43 1 92.12 376 HIS A O 1
ATOM 2903 N N . VAL A 1 377 ? -2.861 -4.039 -8.18 1 92.5 377 VAL A N 1
ATOM 2904 C CA . VAL A 1 377 ? -2.301 -5.148 -7.418 1 92.5 377 VAL A CA 1
ATOM 2905 C C . VAL A 1 377 ? -0.776 -5.051 -7.406 1 92.5 377 VAL A C 1
ATOM 2907 O O . VAL A 1 377 ? -0.145 -4.984 -8.469 1 92.5 377 VAL A O 1
ATOM 2910 N N . PHE A 1 378 ? -0.273 -4.977 -6.219 1 90.81 378 PHE A N 1
ATOM 2911 C CA . PHE A 1 378 ? 1.18 -4.934 -6.102 1 90.81 378 PHE A CA 1
ATOM 2912 C C . PHE A 1 378 ? 1.781 -6.32 -6.305 1 90.81 378 PHE A C 1
ATOM 2914 O O . PHE A 1 378 ? 1.529 -7.234 -5.516 1 90.81 378 PHE A O 1
ATOM 2921 N N . GLY A 1 379 ? 2.52 -6.422 -7.363 1 81.56 379 GLY A N 1
ATOM 2922 C CA . GLY A 1 379 ? 3.139 -7.703 -7.656 1 81.56 379 GLY A CA 1
ATOM 2923 C C . GLY A 1 379 ? 4.582 -7.785 -7.199 1 81.56 379 GLY A C 1
ATOM 2924 O O . GLY A 1 379 ? 5.105 -6.84 -6.605 1 81.56 379 GLY A O 1
ATOM 2925 N N . SER A 1 380 ? 5.105 -9.016 -7.223 1 78 380 SER A N 1
ATOM 2926 C CA . SER A 1 380 ? 6.52 -9.297 -6.996 1 78 380 SER A CA 1
ATOM 2927 C C . SER A 1 380 ? 7.043 -10.336 -7.984 1 78 380 SER A C 1
ATOM 2929 O O . SER A 1 380 ? 6.266 -11.078 -8.586 1 78 380 SER A O 1
ATOM 2931 N N . TYR A 1 381 ? 8.289 -10.133 -8.297 1 81.5 381 TYR A N 1
ATOM 2932 C CA . TYR A 1 381 ? 8.953 -11.109 -9.156 1 81.5 381 TYR A CA 1
ATOM 2933 C C . TYR A 1 381 ? 9.812 -12.062 -8.336 1 81.5 381 TYR A C 1
ATOM 2935 O O . TYR A 1 381 ? 10.375 -11.672 -7.309 1 81.5 381 TYR A O 1
ATOM 2943 N N . MET B 1 1 ? -61.438 -30.422 46.688 1 19.86 1 MET B N 1
ATOM 2944 C CA . MET B 1 1 ? -61.656 -29.016 47.031 1 19.86 1 MET B CA 1
ATOM 2945 C C . MET B 1 1 ? -61.031 -28.125 45.969 1 19.86 1 MET B C 1
ATOM 2947 O O . MET B 1 1 ? -59.812 -27.906 45.938 1 19.86 1 MET B O 1
ATOM 2951 N N . LYS B 1 2 ? -61.625 -27.938 44.781 1 19.08 2 LYS B N 1
ATOM 2952 C CA . LYS B 1 2 ? -61.75 -28.031 43.344 1 19.08 2 LYS B CA 1
ATOM 2953 C C . LYS B 1 2 ? -61.531 -26.672 42.688 1 19.08 2 LYS B C 1
ATOM 2955 O O . LYS B 1 2 ? -61.438 -25.656 43.375 1 19.08 2 LYS B O 1
ATOM 2960 N N . LYS B 1 3 ? -62.562 -26.109 42.062 1 19.23 3 LYS B N 1
ATOM 2961 C CA . LYS B 1 3 ? -62.906 -25.859 40.656 1 19.23 3 LYS B CA 1
ATOM 2962 C C . LYS B 1 3 ? -62.812 -24.375 40.312 1 19.23 3 LYS B C 1
ATOM 2964 O O . LYS B 1 3 ? -63.062 -23.984 39.188 1 19.23 3 LYS B O 1
ATOM 2969 N N . PHE B 1 4 ? -62.719 -23.453 41.375 1 22.88 4 PHE B N 1
ATOM 2970 C CA . PHE B 1 4 ? -63.5 -22.281 41.031 1 22.88 4 PHE B CA 1
ATOM 2971 C C . PHE B 1 4 ? -62.875 -21.516 39.875 1 22.88 4 PHE B C 1
ATOM 2973 O O . PHE B 1 4 ? -61.75 -20.984 40.031 1 22.88 4 PHE B O 1
ATOM 2980 N N . GLY B 1 5 ? -63.219 -21.797 38.469 1 23.73 5 GLY B N 1
ATOM 2981 C CA . GLY B 1 5 ? -63 -21.609 37.062 1 23.73 5 GLY B CA 1
ATOM 2982 C C . GLY B 1 5 ? -63.188 -20.172 36.625 1 23.73 5 GLY B C 1
ATOM 2983 O O . GLY B 1 5 ? -64.312 -19.688 36.531 1 23.73 5 GLY B O 1
ATOM 2984 N N . ILE B 1 6 ? -62.5 -19.203 37.281 1 22.55 6 ILE B N 1
ATOM 2985 C CA . ILE B 1 6 ? -62.906 -17.812 37.062 1 22.55 6 ILE B CA 1
ATOM 2986 C C . ILE B 1 6 ? -62.75 -17.469 35.562 1 22.55 6 ILE B C 1
ATOM 2988 O O . ILE B 1 6 ? -61.656 -17.531 35 1 22.55 6 ILE B O 1
ATOM 2992 N N . ILE B 1 7 ? -63.844 -17.453 34.719 1 23.05 7 ILE B N 1
ATOM 2993 C CA . ILE B 1 7 ? -64.25 -17.438 33.312 1 23.05 7 ILE B CA 1
ATOM 2994 C C . ILE B 1 7 ? -64 -16.047 32.719 1 23.05 7 ILE B C 1
ATOM 2996 O O . ILE B 1 7 ? -64.25 -15.82 31.531 1 23.05 7 ILE B O 1
ATOM 3000 N N . ILE B 1 8 ? -63.312 -15.039 33.312 1 22.8 8 ILE B N 1
ATOM 3001 C CA . ILE B 1 8 ? -63.844 -13.75 32.906 1 22.8 8 ILE B CA 1
ATOM 3002 C C . ILE B 1 8 ? -63.562 -13.531 31.422 1 22.8 8 ILE B C 1
ATOM 3004 O O . ILE B 1 8 ? -62.406 -13.664 30.984 1 22.8 8 ILE B O 1
ATOM 3008 N N . SER B 1 9 ? -64.562 -13.375 30.438 1 21.11 9 SER B N 1
ATOM 3009 C CA . SER B 1 9 ? -64.938 -13.32 29.047 1 21.11 9 SER B CA 1
ATOM 3010 C C . SER B 1 9 ? -64.562 -11.992 28.406 1 21.11 9 SER B C 1
ATOM 3012 O O . SER B 1 9 ? -65.375 -11.062 28.328 1 21.11 9 SER B O 1
ATOM 3014 N N . LEU B 1 10 ? -63.469 -11.312 28.781 1 22.59 10 LEU B N 1
ATOM 3015 C CA . LEU B 1 10 ? -63.531 -9.93 28.328 1 22.59 10 LEU B CA 1
ATOM 3016 C C . LEU B 1 10 ? -63.469 -9.859 26.797 1 22.59 10 LEU B C 1
ATOM 3018 O O . LEU B 1 10 ? -62.5 -10.273 26.172 1 22.59 10 LEU B O 1
ATOM 3022 N N . CYS B 1 11 ? -64.625 -9.664 25.969 1 21.2 11 CYS B N 1
ATOM 3023 C CA . CYS B 1 11 ? -65.188 -9.75 24.625 1 21.2 11 CYS B CA 1
ATOM 3024 C C . CYS B 1 11 ? -64.625 -8.68 23.719 1 21.2 11 CYS B C 1
ATOM 3026 O O . CYS B 1 11 ? -64.25 -8.953 22.562 1 21.2 11 CYS B O 1
ATOM 3028 N N . LEU B 1 12 ? -64.812 -7.309 23.859 1 22.58 12 LEU B N 1
ATOM 3029 C CA . LEU B 1 12 ? -65.562 -6.602 22.828 1 22.58 12 LEU B CA 1
ATOM 3030 C C . LEU B 1 12 ? -64.688 -6.305 21.609 1 22.58 12 LEU B C 1
ATOM 3032 O O . LEU B 1 12 ? -63.469 -6.18 21.75 1 22.58 12 LEU B O 1
ATOM 3036 N N . SER B 1 13 ? -65.25 -5.82 20.172 1 20.84 13 SER B N 1
ATOM 3037 C CA . SER B 1 13 ? -65.375 -5.898 18.719 1 20.84 13 SER B CA 1
ATOM 3038 C C . SER B 1 13 ? -64.688 -4.719 18.031 1 20.84 13 SER B C 1
ATOM 3040 O O . SER B 1 13 ? -64.688 -4.621 16.812 1 20.84 13 SER B O 1
ATOM 3042 N N . ALA B 1 14 ? -64.188 -3.645 18.625 1 21.67 14 ALA B N 1
ATOM 3043 C CA . ALA B 1 14 ? -64.375 -2.414 17.859 1 21.67 14 ALA B CA 1
ATOM 3044 C C . ALA B 1 14 ? -63.594 -2.479 16.547 1 21.67 14 ALA B C 1
ATOM 3046 O O . ALA B 1 14 ? -62.438 -2.932 16.5 1 21.67 14 ALA B O 1
ATOM 3047 N N . ALA B 1 15 ? -64.25 -2.141 15.273 1 22.06 15 ALA B N 1
ATOM 3048 C CA . ALA B 1 15 ? -64.25 -2.201 13.82 1 22.06 15 ALA B CA 1
ATOM 3049 C C . ALA B 1 15 ? -63.281 -1.24 13.195 1 22.06 15 ALA B C 1
ATOM 3051 O O . ALA B 1 15 ? -62.969 -1.336 12 1 22.06 15 ALA B O 1
ATOM 3052 N N . LEU B 1 16 ? -62.875 -0.076 13.758 1 22.8 16 LEU B N 1
ATOM 3053 C CA . LEU B 1 16 ? -62.812 1.045 12.828 1 22.8 16 LEU B CA 1
ATOM 3054 C C . LEU B 1 16 ? -61.719 0.827 11.789 1 22.8 16 LEU B C 1
ATOM 3056 O O . LEU B 1 16 ? -60.656 0.308 12.109 1 22.8 16 LEU B O 1
ATOM 3060 N N . MET B 1 17 ? -62 0.978 10.352 1 22.62 17 MET B N 1
ATOM 3061 C CA . MET B 1 17 ? -61.562 0.829 8.969 1 22.62 17 MET B CA 1
ATOM 3062 C C . MET B 1 17 ? -60.438 1.803 8.641 1 22.62 17 MET B C 1
ATOM 3064 O O . MET B 1 17 ? -60.688 2.91 8.164 1 22.62 17 MET B O 1
ATOM 3068 N N . ALA B 1 18 ? -59.625 2.328 9.492 1 22.05 18 ALA B N 1
ATOM 3069 C CA . ALA B 1 18 ? -58.812 3.463 9.055 1 22.05 18 ALA B CA 1
ATOM 3070 C C . ALA B 1 18 ? -57.938 3.09 7.855 1 22.05 18 ALA B C 1
AT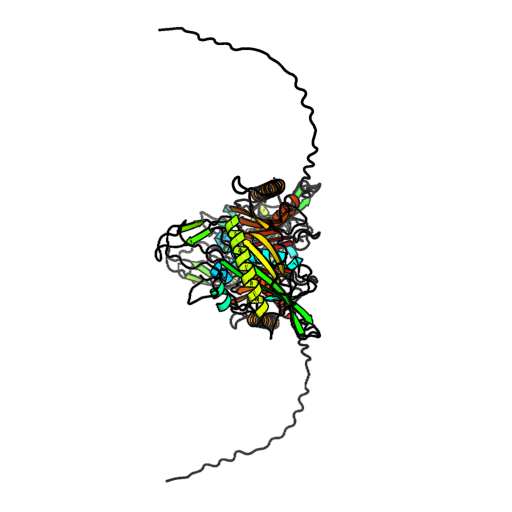OM 3072 O O . ALA B 1 18 ? -57.219 2.092 7.891 1 22.05 18 ALA B O 1
ATOM 3073 N N . SER B 1 19 ? -58.25 3.553 6.621 1 21.86 19 SER B N 1
ATOM 3074 C CA . SER B 1 19 ? -57.781 3.447 5.242 1 21.86 19 SER B CA 1
ATOM 3075 C C . SER B 1 19 ? -56.375 3.979 5.094 1 21.86 19 SER B C 1
ATOM 3077 O O . SER B 1 19 ? -56.156 5.035 4.5 1 21.86 19 SER B O 1
ATOM 3079 N N . CYS B 1 20 ? -55.469 3.961 6.02 1 24.94 20 CYS B N 1
ATOM 3080 C CA . CYS B 1 20 ? -54.219 4.715 5.848 1 24.94 20 CYS B CA 1
ATOM 3081 C C . CYS B 1 20 ? -53.562 4.367 4.52 1 24.94 20 CYS B C 1
ATOM 3083 O O . CYS B 1 20 ? -53.438 3.193 4.168 1 24.94 20 CYS B O 1
ATOM 3085 N N . GLY B 1 21 ? -53.469 5.316 3.537 1 22.48 21 GLY B N 1
ATOM 3086 C CA . GLY B 1 21 ? -52.938 5.535 2.203 1 22.48 21 GLY B CA 1
ATOM 3087 C C . GLY B 1 21 ? -51.5 5.082 2.061 1 22.48 21 GLY B C 1
ATOM 3088 O O . GLY B 1 21 ? -50.688 5.324 2.947 1 22.48 21 GLY B O 1
ATOM 3089 N N . LYS B 1 22 ? -51.094 4.039 1.265 1 23.7 22 LYS B N 1
ATOM 3090 C CA . LYS B 1 22 ? -49.844 3.32 0.998 1 23.7 22 LYS B CA 1
ATOM 3091 C C . LYS B 1 22 ? -48.844 4.211 0.278 1 23.7 22 LYS B C 1
ATOM 3093 O O . LYS B 1 22 ? -49.031 4.555 -0.89 1 23.7 22 LYS B O 1
ATOM 3098 N N . LEU B 1 23 ? -48.406 5.406 0.768 1 24.62 23 LEU B N 1
ATOM 3099 C CA . LEU B 1 23 ? -47.375 6.051 -0.047 1 24.62 23 LEU B CA 1
ATOM 3100 C C . LEU B 1 23 ? -46.25 5.078 -0.382 1 24.62 23 LEU B C 1
ATOM 3102 O O . LEU B 1 23 ? -45.594 4.543 0.517 1 24.62 23 LEU B O 1
ATOM 3106 N N . GLY B 1 24 ? -46.375 4.285 -1.469 1 25.33 24 GLY B N 1
ATOM 3107 C CA . GLY B 1 24 ? -45.5 3.291 -2.078 1 25.33 24 GLY B CA 1
ATOM 3108 C C . GLY B 1 24 ? -44.125 3.826 -2.395 1 25.33 24 GLY B C 1
ATOM 3109 O O . GLY B 1 24 ? -43.938 4.605 -3.336 1 25.33 24 GLY B O 1
ATOM 3110 N N . GLY B 1 25 ? -43.375 4.406 -1.44 1 27.17 25 GLY B N 1
ATOM 3111 C CA . GLY B 1 25 ? -42.031 4.875 -1.739 1 27.17 25 GLY B CA 1
ATOM 3112 C C . GLY B 1 25 ? -41.188 3.848 -2.465 1 27.17 25 GLY B C 1
ATOM 3113 O O . GLY B 1 25 ? -41.031 2.717 -1.998 1 27.17 25 GLY B O 1
ATOM 3114 N N . ASN B 1 26 ? -41.125 3.893 -3.826 1 28.19 26 ASN B N 1
ATOM 3115 C CA . ASN B 1 26 ? -40.312 3.137 -4.773 1 28.19 26 ASN B CA 1
ATOM 3116 C C . ASN B 1 26 ? -38.844 3.17 -4.391 1 28.19 26 ASN B C 1
ATOM 3118 O O . ASN B 1 26 ? -38.188 4.211 -4.5 1 28.19 26 ASN B O 1
ATOM 3122 N N . SER B 1 27 ? -38.469 2.676 -3.305 1 30.03 27 SER B N 1
ATOM 3123 C CA . SER B 1 27 ? -37.062 2.406 -3.074 1 30.03 27 SER B CA 1
ATOM 3124 C C . SER B 1 27 ? -36.438 1.639 -4.242 1 30.03 27 SER B C 1
ATOM 3126 O O . SER B 1 27 ? -36.75 0.47 -4.461 1 30.03 27 SER B O 1
ATOM 3128 N N . ASN B 1 28 ? -36.219 2.318 -5.387 1 28.64 28 ASN B N 1
ATOM 3129 C CA . ASN B 1 28 ? -35.375 1.717 -6.402 1 28.64 28 ASN B CA 1
ATOM 3130 C C . ASN B 1 28 ? -34.062 1.182 -5.805 1 28.64 28 ASN B C 1
ATOM 3132 O O . ASN B 1 28 ? -33.219 1.956 -5.375 1 28.64 28 ASN B O 1
ATOM 3136 N N . THR B 1 29 ? -34.156 0.131 -5.117 1 31.36 29 THR B N 1
ATOM 3137 C CA . THR B 1 29 ? -32.969 -0.675 -4.883 1 31.36 29 THR B CA 1
ATOM 3138 C C . THR B 1 29 ? -32.188 -0.897 -6.184 1 31.36 29 THR B C 1
ATOM 3140 O O . THR B 1 29 ? -32.656 -1.618 -7.07 1 31.36 29 THR B O 1
ATOM 3143 N N . THR B 1 30 ? -31.625 0.116 -6.719 1 29.53 30 THR B N 1
ATOM 3144 C CA . THR B 1 30 ? -30.656 -0.154 -7.785 1 29.53 30 THR B CA 1
ATOM 3145 C C . THR B 1 30 ? -29.703 -1.265 -7.383 1 29.53 30 THR B C 1
ATOM 3147 O O . THR B 1 30 ? -28.906 -1.098 -6.453 1 29.53 30 THR B O 1
ATOM 3150 N N . THR B 1 31 ? -30.141 -2.479 -7.488 1 32.44 31 THR B N 1
ATOM 3151 C CA . THR B 1 31 ? -29.234 -3.617 -7.523 1 32.44 31 THR B CA 1
ATOM 3152 C C . THR B 1 31 ? -28 -3.309 -8.383 1 32.44 31 THR B C 1
ATOM 3154 O O . THR B 1 31 ? -28.141 -2.939 -9.555 1 32.44 31 THR B O 1
ATOM 3157 N N . ALA B 1 32 ? -26.906 -3.102 -7.879 1 34.41 32 ALA B N 1
ATOM 3158 C CA . ALA B 1 32 ? -25.641 -3.102 -8.594 1 34.41 32 ALA B CA 1
ATOM 3159 C C . ALA B 1 32 ? -25.656 -4.098 -9.75 1 34.41 32 ALA B C 1
ATOM 3161 O O . ALA B 1 32 ? -25.938 -5.285 -9.547 1 34.41 32 ALA B O 1
ATOM 3162 N N . THR B 1 33 ? -25.922 -3.648 -10.969 1 36 33 THR B N 1
ATOM 3163 C CA . THR B 1 33 ? -25.844 -4.48 -12.164 1 36 33 THR B CA 1
ATOM 3164 C C . THR B 1 33 ? -24.531 -5.277 -12.172 1 36 33 THR B C 1
ATOM 3166 O O . THR B 1 33 ? -23.469 -4.727 -12.43 1 36 33 THR B O 1
ATOM 3169 N N . THR B 1 34 ? -24.156 -6.078 -11.195 1 44.62 34 THR B N 1
ATOM 3170 C CA . THR B 1 34 ? -23.328 -7.215 -11.594 1 44.62 34 THR B CA 1
ATOM 3171 C C . THR B 1 34 ? -23.766 -7.742 -12.961 1 44.62 34 THR B C 1
ATOM 3173 O O . THR B 1 34 ? -24.938 -8.008 -13.188 1 44.62 34 THR B O 1
ATOM 3176 N N . GLU B 1 35 ? -23.125 -7.336 -13.977 1 41.19 35 GLU B N 1
ATOM 3177 C CA . GLU B 1 35 ? -23.547 -7.953 -15.227 1 41.19 35 GLU B CA 1
ATOM 3178 C C . GLU B 1 35 ? -23.953 -9.414 -15.008 1 41.19 35 GLU B C 1
ATOM 3180 O O . GLU B 1 35 ? -23.094 -10.266 -14.789 1 41.19 35 GLU B O 1
ATOM 3185 N N . SER B 1 36 ? -24.844 -9.625 -14.258 1 44.97 36 SER B N 1
ATOM 3186 C CA . SER B 1 36 ? -25.469 -10.914 -14.562 1 44.97 36 SER B CA 1
ATOM 3187 C C . SER B 1 36 ? -25.734 -11.055 -16.062 1 44.97 36 SER B C 1
ATOM 3189 O O . SER B 1 36 ? -26.578 -10.352 -16.609 1 44.97 36 SER B O 1
ATOM 3191 N N . SER B 1 37 ? -24.703 -11.148 -16.828 1 45.34 37 SER B N 1
ATOM 3192 C CA . SER B 1 37 ? -25.078 -11.461 -18.203 1 45.34 37 SER B CA 1
ATOM 3193 C C . SER B 1 37 ? -26.234 -12.453 -18.25 1 45.34 37 SER B C 1
ATOM 3195 O O . SER B 1 37 ? -26.484 -13.18 -17.281 1 45.34 37 SER B O 1
ATOM 3197 N N . LYS B 1 38 ? -27.125 -12.352 -19.312 1 49.75 38 LYS B N 1
ATOM 3198 C CA . LYS B 1 38 ? -28.016 -13.375 -19.844 1 49.75 38 LYS B CA 1
ATOM 3199 C C . LYS B 1 38 ? -27.391 -14.758 -19.75 1 49.75 38 LYS B C 1
ATOM 3201 O O . LYS B 1 38 ? -28.047 -15.766 -20.031 1 49.75 38 LYS B O 1
ATOM 3206 N N . SER B 1 39 ? -26.047 -14.789 -19.234 1 58 39 SER B N 1
ATOM 3207 C CA . SER B 1 39 ? -25.297 -16.016 -19.438 1 58 39 SER B CA 1
ATOM 3208 C C . SER B 1 39 ? -25.281 -16.875 -18.172 1 58 39 SER B C 1
ATOM 3210 O O . SER B 1 39 ? -24.594 -17.891 -18.125 1 58 39 SER B O 1
ATOM 3212 N N . GLY B 1 40 ? -26.078 -16.859 -17.125 1 66.12 40 GLY B N 1
ATOM 3213 C CA . GLY B 1 40 ? -26.266 -17.734 -15.977 1 66.12 40 GLY B CA 1
ATOM 3214 C C . GLY B 1 40 ? -25.109 -17.703 -15.008 1 66.12 40 GLY B C 1
ATOM 3215 O O . GLY B 1 40 ? -25.062 -18.5 -14.062 1 66.12 40 GLY B O 1
ATOM 3216 N N . TYR B 1 41 ? -23.828 -16.906 -15.188 1 77.44 41 TYR B N 1
ATOM 3217 C CA . TYR B 1 41 ? -22.734 -16.875 -14.227 1 77.44 41 TYR B CA 1
ATOM 3218 C C . TYR B 1 41 ? -22.328 -15.43 -13.93 1 77.44 41 TYR B C 1
ATOM 3220 O O . TYR B 1 41 ? -22.641 -14.516 -14.695 1 77.44 41 TYR B O 1
ATOM 3228 N N . GLN B 1 42 ? -21.703 -15.219 -12.75 1 85.5 42 GLN B N 1
ATOM 3229 C CA . GLN B 1 42 ? -21.203 -13.914 -12.336 1 85.5 42 GLN B CA 1
ATOM 3230 C C . GLN B 1 42 ? -19.688 -13.891 -12.289 1 85.5 42 GLN B C 1
ATOM 3232 O O . GLN B 1 42 ? -19.047 -14.898 -11.969 1 85.5 42 GLN B O 1
ATOM 3237 N N . THR B 1 43 ? -19.078 -12.719 -12.734 1 89.94 43 THR B N 1
ATOM 3238 C CA . THR B 1 43 ? -17.625 -12.57 -12.711 1 89.94 43 THR B CA 1
ATOM 3239 C C . THR B 1 43 ? -17.219 -11.406 -11.812 1 89.94 43 THR B C 1
ATOM 3241 O O . THR B 1 43 ? -18.062 -10.641 -11.359 1 89.94 43 THR B O 1
ATOM 3244 N N . THR B 1 44 ? -15.977 -11.305 -11.477 1 88.56 44 THR B N 1
ATOM 3245 C CA . THR B 1 44 ? -15.477 -10.406 -10.445 1 88.56 44 THR B CA 1
ATOM 3246 C C . THR B 1 44 ? -15.297 -8.992 -11 1 88.56 44 THR B C 1
ATOM 3248 O O . THR B 1 44 ? -15.172 -8.031 -10.242 1 88.56 44 THR B O 1
ATOM 3251 N N . GLY B 1 45 ? -15.227 -8.789 -12.219 1 81.69 45 GLY B N 1
ATOM 3252 C CA . GLY B 1 45 ? -14.961 -7.453 -12.727 1 81.69 45 GLY B CA 1
ATOM 3253 C C . GLY B 1 45 ? -15.375 -7.273 -14.172 1 81.69 45 GLY B C 1
ATOM 3254 O O . GLY B 1 45 ? -16.078 -8.109 -14.734 1 81.69 45 GLY B O 1
ATOM 3255 N N . GLU B 1 46 ? -15.023 -5.996 -14.555 1 72.31 46 GLU B N 1
ATOM 3256 C CA . GLU B 1 46 ? -15.273 -5.691 -15.961 1 72.31 46 GLU B CA 1
ATOM 3257 C C . GLU B 1 46 ? -14.172 -6.254 -16.859 1 72.31 46 GLU B C 1
ATOM 3259 O O . GLU B 1 46 ? -13.023 -6.375 -16.422 1 72.31 46 GLU B O 1
ATOM 3264 N N . ASN B 1 47 ? -14.68 -6.699 -17.859 1 61.06 47 ASN B N 1
ATOM 3265 C CA . ASN B 1 47 ? -13.711 -7.203 -18.828 1 61.06 47 ASN B CA 1
ATOM 3266 C C . ASN B 1 47 ? -12.742 -6.109 -19.266 1 61.06 47 ASN B C 1
ATOM 3268 O O . ASN B 1 47 ? -13.156 -5.098 -19.828 1 61.06 47 ASN B O 1
ATOM 3272 N N . ASN B 1 48 ? -11.586 -6.164 -18.531 1 63.88 48 ASN B N 1
ATOM 3273 C CA . ASN B 1 48 ? -10.531 -5.309 -19.078 1 63.88 48 ASN B CA 1
ATOM 3274 C C . ASN B 1 48 ? -9.43 -6.129 -19.75 1 63.88 48 ASN B C 1
ATOM 3276 O O . ASN B 1 48 ? -9.391 -7.352 -19.609 1 63.88 48 ASN B O 1
ATOM 3280 N N . SER B 1 49 ? -8.688 -5.523 -20.75 1 64.44 49 SER B N 1
ATOM 3281 C CA . SER B 1 49 ? -7.738 -6.207 -21.625 1 64.44 49 SER B CA 1
ATOM 3282 C C . SER B 1 49 ? -6.555 -6.75 -20.828 1 64.44 49 SER B C 1
ATOM 3284 O O . SER B 1 49 ? -5.867 -7.672 -21.281 1 64.44 49 SER B O 1
ATOM 3286 N N . SER B 1 50 ? -6.367 -6.523 -19.5 1 74.56 50 SER B N 1
ATOM 3287 C CA . SER B 1 50 ? -5.059 -6.863 -18.953 1 74.56 50 SER B CA 1
ATOM 3288 C C . SER B 1 50 ? -5.156 -8.016 -17.969 1 74.56 50 SER B C 1
ATOM 3290 O O . SER B 1 50 ? -4.23 -8.828 -17.859 1 74.56 50 SER B O 1
ATOM 3292 N N . ASP B 1 51 ? -6.301 -8.227 -17.281 1 85.5 51 ASP B N 1
ATOM 3293 C CA . ASP B 1 51 ? -6.395 -9.273 -16.266 1 85.5 51 ASP B CA 1
ATOM 3294 C C . ASP B 1 51 ? -7.641 -10.125 -16.469 1 85.5 51 ASP B C 1
ATOM 3296 O O . ASP B 1 51 ? -8.656 -9.648 -16.984 1 85.5 51 ASP B O 1
ATOM 3300 N N . TYR B 1 52 ? -7.559 -11.391 -16.109 1 92.88 52 TYR B N 1
ATOM 3301 C CA . TYR B 1 52 ? -8.711 -12.289 -16.172 1 92.88 52 TYR B CA 1
ATOM 3302 C C . TYR B 1 52 ? -9.766 -11.883 -15.156 1 92.88 52 TYR B C 1
ATOM 3304 O O . TYR B 1 52 ? -9.445 -11.383 -14.078 1 92.88 52 TYR B O 1
ATOM 3312 N N . GLN B 1 53 ? -10.992 -12.109 -15.57 1 92.12 53 GLN B N 1
ATOM 3313 C CA . GLN B 1 53 ? -12.078 -12.086 -14.594 1 92.12 53 GLN B CA 1
ATOM 3314 C C . GLN B 1 53 ? -12.211 -13.43 -13.883 1 92.12 53 GLN B C 1
ATOM 3316 O O . GLN B 1 53 ? -12.07 -14.484 -14.5 1 92.12 53 GLN B O 1
ATOM 3321 N N . GLY B 1 54 ? -12.477 -13.32 -12.586 1 91.81 54 GLY B N 1
ATOM 3322 C CA . GLY B 1 54 ? -12.727 -14.539 -11.828 1 91.81 54 GLY B CA 1
ATOM 3323 C C . GLY B 1 54 ? -14.18 -14.945 -11.82 1 91.81 54 GLY B C 1
ATOM 3324 O O . GLY B 1 54 ? -15.055 -14.156 -12.195 1 91.81 54 GLY B O 1
ATOM 3325 N N . ILE B 1 55 ? -14.43 -16.141 -11.383 1 91.31 55 ILE B N 1
ATOM 3326 C CA . ILE B 1 55 ? -15.789 -16.672 -11.367 1 91.31 55 ILE B CA 1
ATOM 3327 C C . ILE B 1 55 ? -16.391 -16.5 -9.969 1 91.31 55 ILE B C 1
ATOM 3329 O O . ILE B 1 55 ? -15.719 -16.766 -8.969 1 91.31 55 ILE B O 1
ATOM 3333 N N . ILE B 1 56 ? -17.547 -16.031 -9.945 1 90.62 56 ILE B N 1
ATOM 3334 C CA . ILE B 1 56 ? -18.359 -15.977 -8.742 1 90.62 56 ILE B CA 1
ATOM 3335 C C . ILE B 1 56 ? -19.438 -17.062 -8.805 1 90.62 56 ILE B C 1
ATOM 3337 O O . ILE B 1 56 ? -20.203 -17.125 -9.781 1 90.62 56 ILE B O 1
ATOM 3341 N N . GLU B 1 57 ? -19.5 -17.969 -7.848 1 89.19 57 GLU B N 1
ATOM 3342 C CA . GLU B 1 57 ? -20.516 -19 -7.719 1 89.19 57 GLU B CA 1
ATOM 3343 C C . GLU B 1 57 ? -21.328 -18.797 -6.438 1 89.19 57 GLU B C 1
ATOM 3345 O O . GLU B 1 57 ? -20.781 -18.828 -5.336 1 89.19 57 GLU B O 1
ATOM 3350 N N . ASP B 1 58 ? -22.609 -18.594 -6.559 1 88.31 58 ASP B N 1
ATOM 3351 C CA . ASP B 1 58 ? -23.516 -18.375 -5.43 1 88.31 58 ASP B CA 1
ATOM 3352 C C . ASP B 1 58 ? -23.047 -17.219 -4.562 1 88.31 58 ASP B C 1
ATOM 3354 O O . ASP B 1 58 ? -23 -17.328 -3.336 1 88.31 58 ASP B O 1
ATOM 3358 N N . GLY B 1 59 ? -22.5 -16.266 -5.195 1 88.56 59 GLY B N 1
ATOM 3359 C CA . GLY B 1 59 ? -22.125 -15.031 -4.523 1 88.56 59 GLY B CA 1
ATOM 3360 C C . GLY B 1 59 ? -20.75 -15.086 -3.896 1 88.56 59 GLY B C 1
ATOM 3361 O O . GLY B 1 59 ? -20.297 -14.117 -3.297 1 88.56 59 GLY B O 1
ATOM 3362 N N . GLU B 1 60 ? -20.062 -16.188 -4.086 1 93.56 60 GLU B N 1
ATOM 3363 C CA . GLU B 1 60 ? -18.766 -16.375 -3.432 1 93.56 60 GLU B CA 1
ATOM 3364 C C . GLU B 1 60 ? -17.672 -16.672 -4.449 1 93.56 60 GLU B C 1
ATOM 3366 O O . GLU B 1 60 ? -17.938 -17.281 -5.492 1 93.56 60 GLU B O 1
ATOM 3371 N N . TYR B 1 61 ? -16.5 -16.156 -4.09 1 93.62 61 TYR B N 1
ATOM 3372 C CA . TYR B 1 61 ? -15.352 -16.516 -4.906 1 93.62 61 TYR B CA 1
ATOM 3373 C C . TYR B 1 61 ? -15.07 -18.016 -4.832 1 93.62 61 TYR B C 1
ATOM 3375 O O . TYR B 1 61 ? -15.062 -18.594 -3.748 1 93.62 61 TYR B O 1
ATOM 3383 N N . LYS B 1 62 ? -14.914 -18.594 -5.949 1 92.94 62 LYS B N 1
ATOM 3384 C CA . LYS B 1 62 ? -14.562 -20.016 -6 1 92.94 62 LYS B CA 1
ATOM 3385 C C . LYS B 1 62 ? -13.062 -20.219 -5.809 1 92.94 62 LYS B C 1
ATOM 3387 O O . LYS B 1 62 ? -12.297 -20.156 -6.773 1 92.94 62 LYS B O 1
ATOM 3392 N N . THR B 1 63 ? -12.633 -20.562 -4.613 1 94.44 63 THR B N 1
ATOM 3393 C CA . THR B 1 63 ? -11.211 -20.75 -4.316 1 94.44 63 THR B CA 1
ATOM 3394 C C . THR B 1 63 ? -10.711 -22.094 -4.844 1 94.44 63 THR B C 1
ATOM 3396 O O . THR B 1 63 ? -11.508 -22.953 -5.227 1 94.44 63 THR B O 1
ATOM 3399 N N . SER B 1 64 ? -9.422 -22.219 -4.902 1 96.75 64 SER B N 1
ATOM 3400 C CA . SER B 1 64 ? -8.797 -23.438 -5.387 1 96.75 64 SER B CA 1
ATOM 3401 C C . SER B 1 64 ? -9.102 -24.625 -4.469 1 96.75 64 SER B C 1
ATOM 3403 O O . SER B 1 64 ? -9.117 -24.469 -3.246 1 96.75 64 SER B O 1
ATOM 3405 N N . LYS B 1 65 ? -9.289 -25.812 -5.078 1 97.38 65 LYS B N 1
ATOM 3406 C CA . LYS B 1 65 ? -9.461 -27.016 -4.277 1 97.38 65 LYS B CA 1
ATOM 3407 C C . LYS B 1 65 ? -8.156 -27.406 -3.584 1 97.38 65 LYS B C 1
ATOM 3409 O O . LYS B 1 65 ? -8.156 -28.234 -2.664 1 97.38 65 LYS B O 1
ATOM 3414 N N . SER B 1 66 ? -7.113 -26.812 -4.031 1 97.19 66 SER B N 1
ATOM 3415 C CA . SER B 1 66 ? -5.824 -27.031 -3.385 1 97.19 66 SER B CA 1
ATOM 3416 C C . SER B 1 66 ? -5.348 -25.766 -2.67 1 97.19 66 SER B C 1
ATOM 3418 O O . SER B 1 66 ? -4.141 -25.531 -2.57 1 97.19 66 SER B O 1
ATOM 3420 N N . ARG B 1 67 ? -6.223 -24.953 -2.273 1 94.75 67 ARG B N 1
ATOM 3421 C CA . ARG B 1 67 ? -5.941 -23.688 -1.607 1 94.75 67 ARG B CA 1
ATOM 3422 C C . ARG B 1 67 ? -4.98 -23.875 -0.438 1 94.75 67 ARG B C 1
ATOM 3424 O O . ARG B 1 67 ? -5.148 -24.812 0.358 1 94.75 67 ARG B O 1
ATOM 3431 N N . GLY B 1 68 ? -3.904 -23.078 -0.362 1 92.62 68 GLY B N 1
ATOM 3432 C CA . GLY B 1 68 ? -2.98 -23.094 0.761 1 92.62 68 GLY B CA 1
ATOM 3433 C C . GLY B 1 68 ? -1.758 -23.953 0.51 1 92.62 68 GLY B C 1
ATOM 3434 O O . GLY B 1 68 ? -0.732 -23.797 1.175 1 92.62 68 GLY B O 1
ATOM 3435 N N . VAL B 1 69 ? -1.777 -24.828 -0.456 1 93.56 69 VAL B N 1
ATOM 3436 C CA . VAL B 1 69 ? -0.668 -25.75 -0.705 1 93.56 69 VAL B CA 1
ATOM 3437 C C . VAL B 1 69 ? 0.551 -24.969 -1.187 1 93.56 69 VAL B C 1
ATOM 3439 O O . VAL B 1 69 ? 1.681 -25.25 -0.782 1 93.56 69 VAL B O 1
ATOM 3442 N N . GLY B 1 70 ? 0.294 -23.984 -1.996 1 89.62 70 GLY B N 1
ATOM 3443 C CA . GLY B 1 70 ? 1.379 -23.172 -2.51 1 89.62 70 GLY B CA 1
ATOM 3444 C C . GLY B 1 70 ? 2.176 -22.484 -1.418 1 89.62 70 GLY B C 1
ATOM 3445 O O . GLY B 1 70 ? 3.402 -22.391 -1.502 1 89.62 70 GLY B O 1
ATOM 3446 N N . ILE B 1 71 ? 1.502 -22.016 -0.456 1 87.5 71 ILE B N 1
ATOM 3447 C CA . ILE B 1 71 ? 2.158 -21.359 0.668 1 87.5 71 ILE B CA 1
ATOM 3448 C C . ILE B 1 71 ? 3.006 -22.359 1.435 1 87.5 71 ILE B C 1
ATOM 3450 O O . ILE B 1 71 ? 4.156 -22.094 1.778 1 87.5 71 ILE B O 1
ATOM 3454 N N . SER B 1 72 ? 2.42 -23.484 1.67 1 86.12 72 SER B N 1
ATOM 3455 C CA . SER B 1 72 ? 3.121 -24.531 2.416 1 86.12 72 SER B CA 1
ATOM 3456 C C . SER B 1 72 ? 4.367 -25 1.675 1 86.12 72 SER B C 1
ATOM 3458 O O . SER B 1 72 ? 5.414 -25.219 2.289 1 86.12 72 SER B O 1
ATOM 3460 N N . GLN B 1 73 ? 4.312 -25.047 0.402 1 85.81 73 GLN B N 1
ATOM 3461 C CA . GLN B 1 73 ? 5.387 -25.531 -0.448 1 85.81 73 GLN B CA 1
ATOM 3462 C C . GLN B 1 73 ? 6.523 -24.516 -0.547 1 85.81 73 GLN B C 1
ATOM 3464 O O . GLN B 1 73 ? 7.641 -24.859 -0.938 1 85.81 73 GLN B O 1
ATOM 3469 N N . ASN B 1 74 ? 6.207 -23.297 -0.263 1 86.88 74 ASN B N 1
ATOM 3470 C CA . ASN B 1 74 ? 7.164 -22.219 -0.482 1 86.88 74 ASN B CA 1
ATOM 3471 C C . ASN B 1 74 ? 7.41 -21.422 0.795 1 86.88 74 ASN B C 1
ATOM 3473 O O . ASN B 1 74 ? 7.738 -20.234 0.737 1 86.88 74 ASN B O 1
ATOM 3477 N N . SER B 1 75 ? 7.238 -22.031 1.94 1 85.06 75 SER B N 1
ATOM 3478 C CA . SER B 1 75 ? 7.297 -21.344 3.223 1 85.06 75 SER B CA 1
ATOM 3479 C C . SER B 1 75 ? 8.688 -20.766 3.475 1 85.06 75 SER B C 1
ATOM 3481 O O . SER B 1 75 ? 8.82 -19.734 4.156 1 85.06 75 SER B O 1
ATOM 3483 N N . ASP B 1 76 ? 9.672 -21.391 2.889 1 88.94 76 ASP B N 1
ATOM 3484 C CA . ASP B 1 76 ? 11.039 -20.953 3.139 1 88.94 76 ASP B CA 1
ATOM 3485 C C . ASP B 1 76 ? 11.414 -19.766 2.24 1 88.94 76 ASP B C 1
ATOM 3487 O O . ASP B 1 76 ? 12.398 -19.078 2.5 1 88.94 76 ASP B O 1
ATOM 3491 N N . ASN B 1 77 ? 10.727 -19.609 1.193 1 91 77 ASN B N 1
ATOM 3492 C CA . ASN B 1 77 ? 10.906 -18.5 0.274 1 91 77 ASN B CA 1
ATOM 3493 C C . ASN B 1 77 ? 9.625 -18.188 -0.5 1 91 77 ASN B C 1
ATOM 3495 O O . ASN B 1 77 ? 9.445 -18.672 -1.619 1 91 77 ASN B O 1
ATOM 3499 N N . LEU B 1 78 ? 8.906 -17.312 0.001 1 90.75 78 LEU B N 1
ATOM 3500 C CA . LEU B 1 78 ? 7.594 -17.016 -0.57 1 90.75 78 LEU B CA 1
ATOM 3501 C C . LEU B 1 78 ? 7.734 -16.281 -1.907 1 90.75 78 LEU B C 1
ATOM 3503 O O . LEU B 1 78 ? 6.777 -16.219 -2.68 1 90.75 78 LEU B O 1
ATOM 3507 N N . LEU B 1 79 ? 8.898 -15.781 -2.238 1 89.81 79 LEU B N 1
ATOM 3508 C CA . LEU B 1 79 ? 9.125 -15.148 -3.531 1 89.81 79 LEU B CA 1
ATOM 3509 C C . LEU B 1 79 ? 9 -16.156 -4.664 1 89.81 79 LEU B C 1
ATOM 3511 O O . LEU B 1 79 ? 8.602 -15.812 -5.777 1 89.81 79 LEU B O 1
ATOM 3515 N N . ASN B 1 80 ? 9.289 -17.422 -4.395 1 94.56 80 ASN B N 1
ATOM 3516 C CA . ASN B 1 80 ? 9.078 -18.484 -5.371 1 94.56 80 ASN B CA 1
ATOM 3517 C C . ASN B 1 80 ? 7.602 -18.609 -5.75 1 94.56 80 ASN B C 1
ATOM 3519 O O . ASN B 1 80 ? 7.27 -18.734 -6.93 1 94.56 80 ASN B O 1
ATOM 3523 N N . LEU B 1 81 ? 6.812 -18.562 -4.73 1 93.75 81 LEU B N 1
ATOM 3524 C CA . LEU B 1 81 ? 5.383 -18.672 -4.996 1 93.75 81 LEU B CA 1
ATOM 3525 C C . LEU B 1 81 ? 4.898 -17.5 -5.852 1 93.75 81 LEU B C 1
ATOM 3527 O O . LEU B 1 81 ? 4.188 -17.703 -6.836 1 93.75 81 LEU B O 1
ATOM 3531 N N . LYS B 1 82 ? 5.27 -16.328 -5.531 1 89.94 82 LYS B N 1
ATOM 3532 C CA . LYS B 1 82 ? 4.855 -15.133 -6.258 1 89.94 82 LYS B CA 1
ATOM 3533 C C . LYS B 1 82 ? 5.332 -15.18 -7.707 1 89.94 82 LYS B C 1
ATOM 3535 O O . LYS B 1 82 ? 4.555 -14.93 -8.633 1 89.94 82 LYS B O 1
ATOM 3540 N N . SER B 1 83 ? 6.582 -15.484 -7.855 1 91.38 83 SER B N 1
ATOM 3541 C CA . SER B 1 83 ? 7.137 -15.586 -9.203 1 91.38 83 SER B CA 1
ATOM 3542 C C . SER B 1 83 ? 6.461 -16.703 -9.992 1 91.38 83 SER B C 1
ATOM 3544 O O . SER B 1 83 ? 6.227 -16.562 -11.195 1 91.38 83 SER B O 1
ATOM 3546 N N . PHE B 1 84 ? 6.262 -17.766 -9.328 1 94.44 84 PHE B N 1
ATOM 3547 C CA . PHE B 1 84 ? 5.605 -18.906 -9.938 1 94.44 84 PHE B CA 1
ATOM 3548 C C . PHE B 1 84 ? 4.23 -18.531 -10.477 1 94.44 84 PHE B C 1
ATOM 3550 O O . PHE B 1 84 ? 3.932 -18.75 -11.656 1 94.44 84 PHE B O 1
ATOM 3557 N N . GLU B 1 85 ? 3.473 -17.891 -9.703 1 93.19 85 GLU B N 1
ATOM 3558 C CA . GLU B 1 85 ? 2.1 -17.562 -10.07 1 93.19 85 GLU B CA 1
ATOM 3559 C C . GLU B 1 85 ? 2.066 -16.453 -11.125 1 93.19 85 GLU B C 1
ATOM 3561 O O . GLU B 1 85 ? 1.273 -16.516 -12.07 1 93.19 85 GLU B O 1
ATOM 3566 N N . ALA B 1 86 ? 2.898 -15.438 -10.969 1 88.31 86 ALA B N 1
ATOM 3567 C CA . ALA B 1 86 ? 2.984 -14.383 -11.977 1 88.31 86 ALA B CA 1
ATOM 3568 C C . ALA B 1 86 ? 3.432 -14.938 -13.32 1 88.31 86 ALA B C 1
ATOM 3570 O O . ALA B 1 86 ? 2.844 -14.625 -14.359 1 88.31 86 ALA B O 1
ATOM 3571 N N . GLY B 1 87 ? 4.457 -15.734 -13.258 1 91.44 87 GLY B N 1
ATOM 3572 C CA . GLY B 1 87 ? 4.957 -16.344 -14.484 1 91.44 87 GLY B CA 1
ATOM 3573 C C . GLY B 1 87 ? 3.961 -17.281 -15.141 1 91.44 87 GLY B C 1
ATOM 3574 O O . GLY B 1 87 ? 3.832 -17.297 -16.359 1 91.44 87 GLY B O 1
ATOM 3575 N N . LEU B 1 88 ? 3.301 -18.031 -14.32 1 95.12 88 LEU B N 1
ATOM 3576 C CA . LEU B 1 88 ? 2.318 -18.984 -14.828 1 95.12 88 LEU B CA 1
ATOM 3577 C C . LEU B 1 88 ? 1.186 -18.266 -15.547 1 95.12 88 LEU B C 1
ATOM 3579 O O . LEU B 1 88 ? 0.763 -18.688 -16.625 1 95.12 88 LEU B O 1
ATOM 3583 N N . THR B 1 89 ? 0.755 -17.203 -14.984 1 91.69 89 THR B N 1
ATOM 3584 C CA . THR B 1 89 ? -0.292 -16.391 -15.602 1 91.69 89 THR B CA 1
ATOM 3585 C C . THR B 1 89 ? 0.201 -15.781 -16.906 1 91.69 89 THR B C 1
ATOM 3587 O O . THR B 1 89 ? -0.538 -15.734 -17.891 1 91.69 89 THR B O 1
ATOM 3590 N N . THR B 1 90 ? 1.424 -15.328 -16.938 1 88.56 90 THR B N 1
ATOM 3591 C CA . THR B 1 90 ? 2.014 -14.758 -18.141 1 88.56 90 THR B CA 1
ATOM 3592 C C . THR B 1 90 ? 2.041 -15.789 -19.266 1 88.56 90 THR B C 1
ATOM 3594 O O . THR B 1 90 ? 1.646 -15.492 -20.391 1 88.56 90 THR B O 1
ATOM 3597 N N . ILE B 1 91 ? 2.471 -16.984 -18.938 1 93.88 91 ILE B N 1
ATOM 3598 C CA . ILE B 1 91 ? 2.508 -18.047 -19.938 1 93.88 91 ILE B CA 1
ATOM 3599 C C . ILE B 1 91 ? 1.09 -18.375 -20.391 1 93.88 91 ILE B C 1
ATOM 3601 O O . ILE B 1 91 ? 0.844 -18.578 -21.578 1 93.88 91 ILE B O 1
ATOM 3605 N N . SER B 1 92 ? 0.19 -18.422 -19.516 1 96.25 92 SER B N 1
ATOM 3606 C CA . SER B 1 92 ? -1.195 -18.766 -19.812 1 96.25 92 SER B CA 1
ATOM 3607 C C . SER B 1 92 ? -1.82 -17.766 -20.766 1 96.25 92 SER B C 1
ATOM 3609 O O . SER B 1 92 ? -2.582 -18.125 -21.656 1 96.25 92 SER B O 1
ATOM 3611 N N . LYS B 1 93 ? -1.558 -16.5 -20.578 1 91.94 93 LYS B N 1
ATOM 3612 C CA . LYS B 1 93 ? -2.131 -15.438 -21.406 1 91.94 93 LYS B CA 1
ATOM 3613 C C . LYS B 1 93 ? -1.741 -15.617 -22.875 1 91.94 93 LYS B C 1
ATOM 3615 O O . LYS B 1 93 ? -2.473 -15.195 -23.781 1 91.94 93 LYS B O 1
ATOM 3620 N N . ASP B 1 94 ? -0.641 -16.25 -23.141 1 92.44 94 ASP B N 1
ATOM 3621 C CA . ASP B 1 94 ? -0.196 -16.5 -24.5 1 92.44 94 ASP B CA 1
ATOM 3622 C C . ASP B 1 94 ? -1.053 -17.578 -25.172 1 92.44 94 ASP B C 1
ATOM 3624 O O . ASP B 1 94 ? -1.044 -17.703 -26.406 1 92.44 94 ASP B O 1
ATOM 3628 N N . HIS B 1 95 ? -1.788 -18.297 -24.422 1 96 95 HIS B N 1
ATOM 3629 C CA . HIS B 1 95 ? -2.543 -19.438 -24.953 1 96 95 HIS B CA 1
ATOM 3630 C C . HIS B 1 95 ? -4.039 -19.266 -24.703 1 96 95 HIS B C 1
ATOM 3632 O O . HIS B 1 95 ? -4.859 -19.797 -25.453 1 96 95 HIS B O 1
ATOM 3638 N N . PHE B 1 96 ? -4.359 -18.578 -23.656 1 96.62 96 PHE B N 1
ATOM 3639 C CA . PHE B 1 96 ? -5.734 -18.297 -23.266 1 96.62 96 PHE B CA 1
ATOM 3640 C C . PHE B 1 96 ? -5.938 -16.812 -23.047 1 96.62 96 PHE B C 1
ATOM 3642 O O . PHE B 1 96 ? -5.656 -16.281 -21.969 1 96.62 96 PHE B O 1
ATOM 3649 N N . SER B 1 97 ? -6.539 -16.156 -24.031 1 94.44 97 SER B N 1
ATOM 3650 C CA . SER B 1 97 ? -6.641 -14.711 -24.016 1 94.44 97 SER B CA 1
ATOM 3651 C C . SER B 1 97 ? -7.594 -14.227 -22.938 1 94.44 97 SER B C 1
ATOM 3653 O O . SER B 1 97 ? -8.633 -14.844 -22.703 1 94.44 97 SER B O 1
ATOM 3655 N N . THR B 1 98 ? -7.297 -13.094 -22.297 1 92.06 98 THR B N 1
ATOM 3656 C CA . THR B 1 98 ? -8.133 -12.516 -21.25 1 92.06 98 THR B CA 1
ATOM 3657 C C . THR B 1 98 ? -9.461 -12.031 -21.828 1 92.06 98 THR B C 1
ATOM 3659 O O . THR B 1 98 ? -10.422 -11.812 -21.094 1 92.06 98 THR B O 1
ATOM 3662 N N . LYS B 1 99 ? -9.602 -11.875 -23.094 1 89.62 99 LYS B N 1
ATOM 3663 C CA . LYS B 1 99 ? -10.805 -11.391 -23.766 1 89.62 99 LYS B CA 1
ATOM 3664 C C . LYS B 1 99 ? -11.812 -12.523 -23.953 1 89.62 99 LYS B C 1
ATOM 3666 O O . LYS B 1 99 ? -13.023 -12.289 -24 1 89.62 99 LYS B O 1
ATOM 3671 N N . SER B 1 100 ? -11.258 -13.742 -24.078 1 91.12 100 SER B N 1
ATOM 3672 C CA . SER B 1 100 ? -12.125 -14.836 -24.5 1 91.12 100 SER B CA 1
ATOM 3673 C C . SER B 1 100 ? -12.305 -15.859 -23.391 1 91.12 100 SER B C 1
ATOM 3675 O O . SER B 1 100 ? -13.148 -16.75 -23.5 1 91.12 100 SER B O 1
ATOM 3677 N N . TYR B 1 101 ? -11.406 -15.773 -22.406 1 94.62 101 TYR B N 1
ATOM 3678 C CA . TYR B 1 101 ? -11.453 -16.766 -21.344 1 94.62 101 TYR B CA 1
ATOM 3679 C C . TYR B 1 101 ? -11.711 -16.109 -20 1 94.62 101 TYR B C 1
ATOM 3681 O O . TYR B 1 101 ? -11.281 -14.977 -19.766 1 94.62 101 TYR B O 1
ATOM 3689 N N . ILE B 1 102 ? -12.406 -16.828 -19.156 1 93.88 102 ILE B N 1
ATOM 3690 C CA . ILE B 1 102 ? -12.602 -16.469 -17.75 1 93.88 102 ILE B CA 1
ATOM 3691 C C . ILE B 1 102 ? -11.742 -17.344 -16.859 1 93.88 102 ILE B C 1
ATOM 3693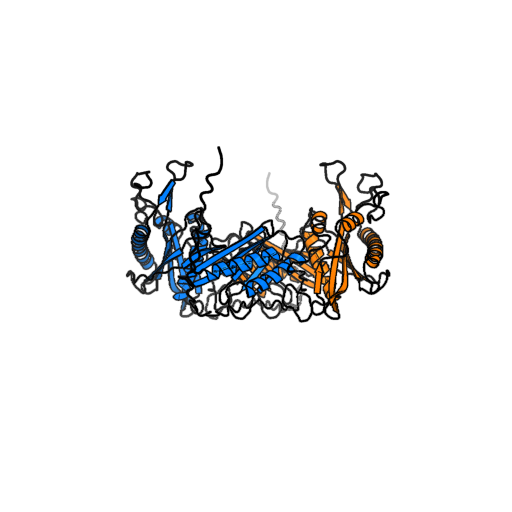 O O . ILE B 1 102 ? -11.648 -18.562 -17.078 1 93.88 102 ILE B O 1
ATOM 3697 N N . PHE B 1 103 ? -11.141 -16.734 -15.922 1 96 103 PHE B N 1
ATOM 3698 C CA . PHE B 1 103 ? -10.242 -17.469 -15.039 1 96 103 PHE B CA 1
ATOM 3699 C C . PHE B 1 103 ? -11.016 -18.172 -13.922 1 96 103 PHE B C 1
ATOM 3701 O O . PHE B 1 103 ? -11.93 -17.578 -13.344 1 96 103 PHE B O 1
ATOM 3708 N N . GLN B 1 104 ? -10.617 -19.375 -13.648 1 96.25 104 GLN B N 1
ATOM 3709 C CA . GLN B 1 104 ? -11.102 -20.156 -12.516 1 96.25 104 GLN B CA 1
ATOM 3710 C C . GLN B 1 104 ? -9.953 -20.828 -11.773 1 96.25 104 GLN B C 1
ATOM 3712 O O . GLN B 1 104 ? -9.078 -21.438 -12.398 1 96.25 104 GLN B O 1
ATOM 3717 N N . GLU B 1 105 ? -10 -20.672 -10.391 1 96.44 105 GLU B N 1
ATOM 3718 C CA . GLU B 1 105 ? -9.023 -21.406 -9.594 1 96.44 105 GLU B CA 1
ATOM 3719 C C . GLU B 1 105 ? -9.133 -22.906 -9.852 1 96.44 105 GLU B C 1
ATOM 3721 O O . GLU B 1 105 ? -10.203 -23.406 -10.195 1 96.44 105 GLU B O 1
ATOM 3726 N N . GLY B 1 106 ? -8.055 -23.609 -9.602 1 97.88 106 GLY B N 1
ATOM 3727 C CA . GLY B 1 106 ? -8.031 -25.047 -9.812 1 97.88 106 GLY B CA 1
ATOM 3728 C C . GLY B 1 106 ? -9.148 -25.781 -9.094 1 97.88 106 GLY B C 1
ATOM 3729 O O . GLY B 1 106 ? -9.328 -25.609 -7.883 1 97.88 106 GLY B O 1
ATOM 3730 N N . GLN B 1 107 ? -9.906 -26.547 -9.938 1 97.38 107 GLN B N 1
ATOM 3731 C CA . GLN B 1 107 ? -11.047 -27.25 -9.367 1 97.38 107 GLN B CA 1
ATOM 3732 C C . GLN B 1 107 ? -10.867 -28.766 -9.5 1 97.38 107 GLN B C 1
ATOM 3734 O O . GLN B 1 107 ? -11.609 -29.531 -8.883 1 97.38 107 GLN B O 1
ATOM 3739 N N . TYR B 1 108 ? -9.82 -29.219 -10.148 1 98 108 TYR B N 1
ATOM 3740 C CA . TYR B 1 108 ? -9.75 -30.625 -10.523 1 98 108 TYR B CA 1
ATOM 3741 C C . TYR B 1 108 ? -8.68 -31.344 -9.719 1 98 108 TYR B C 1
ATOM 3743 O O . TYR B 1 108 ? -8.734 -32.562 -9.562 1 98 108 TYR B O 1
ATOM 3751 N N . LEU B 1 109 ? -7.703 -30.641 -9.305 1 98.38 109 LEU B N 1
ATOM 3752 C CA . LEU B 1 109 ? -6.684 -31.203 -8.422 1 98.38 109 LEU B CA 1
ATOM 3753 C C . LEU B 1 109 ? -6.852 -30.672 -6.996 1 98.38 109 LEU B C 1
ATOM 3755 O O . LEU B 1 109 ? -6.543 -29.516 -6.719 1 98.38 109 LEU B O 1
ATOM 3759 N N . ASN B 1 110 ? -7.27 -31.531 -6.086 1 97.81 110 ASN B N 1
ATOM 3760 C CA . ASN B 1 110 ? -7.473 -31.078 -4.715 1 97.81 110 ASN B CA 1
ATOM 3761 C C . ASN B 1 110 ? -6.195 -31.203 -3.891 1 97.81 110 ASN B C 1
ATOM 3763 O O . ASN B 1 110 ? -5.18 -31.703 -4.375 1 97.81 110 ASN B O 1
ATOM 3767 N N . LYS B 1 111 ? -6.27 -30.75 -2.689 1 97.19 111 LYS B N 1
ATOM 3768 C CA . LYS B 1 111 ? -5.117 -30.641 -1.8 1 97.19 111 LYS B CA 1
ATOM 3769 C C . LYS B 1 111 ? -4.477 -32 -1.578 1 97.19 111 LYS B C 1
ATOM 3771 O O . LYS B 1 111 ? -3.262 -32.156 -1.717 1 97.19 111 LYS B O 1
ATOM 3776 N N . ALA B 1 112 ? -5.242 -33.031 -1.288 1 97.5 112 ALA B N 1
ATOM 3777 C CA . ALA B 1 112 ? -4.738 -34.375 -1.022 1 97.5 112 ALA B CA 1
ATOM 3778 C C . ALA B 1 112 ? -4.012 -34.938 -2.24 1 97.5 112 ALA B C 1
ATOM 3780 O O . ALA B 1 112 ? -2.934 -35.531 -2.111 1 97.5 112 ALA B O 1
ATOM 3781 N N . THR B 1 113 ? -4.586 -34.75 -3.406 1 98.06 113 THR B N 1
ATOM 3782 C CA . THR B 1 113 ? -3.992 -35.219 -4.648 1 98.06 113 THR B CA 1
ATOM 3783 C C . THR B 1 113 ? -2.625 -34.562 -4.875 1 98.06 113 THR B C 1
ATOM 3785 O O . THR B 1 113 ? -1.646 -35.281 -5.145 1 98.06 113 THR B O 1
ATOM 3788 N N . ILE B 1 114 ? -2.549 -33.25 -4.727 1 98.12 114 ILE B N 1
ATOM 3789 C CA . ILE B 1 114 ? -1.302 -32.562 -4.969 1 98.12 114 ILE B CA 1
ATOM 3790 C C . ILE B 1 114 ? -0.253 -32.969 -3.947 1 98.12 114 ILE B C 1
ATOM 3792 O O . ILE B 1 114 ? 0.906 -33.219 -4.297 1 98.12 114 ILE B O 1
ATOM 3796 N N . GLN B 1 115 ? -0.663 -33.125 -2.705 1 97.31 115 GLN B N 1
ATOM 3797 C CA . GLN B 1 115 ? 0.268 -33.531 -1.661 1 97.31 115 GLN B CA 1
ATOM 3798 C C . GLN B 1 115 ? 0.802 -34.938 -1.927 1 97.31 115 GLN B C 1
ATOM 3800 O O . GLN B 1 115 ? 1.988 -35.219 -1.727 1 97.31 115 GLN B O 1
ATOM 3805 N N . ASP B 1 116 ? -0.056 -35.812 -2.373 1 97.94 116 ASP B N 1
ATOM 3806 C CA . ASP B 1 116 ? 0.383 -37.156 -2.748 1 97.94 116 ASP B CA 1
ATOM 3807 C C . ASP B 1 116 ? 1.395 -37.094 -3.893 1 97.94 116 ASP B C 1
ATOM 3809 O O . ASP B 1 116 ? 2.438 -37.75 -3.836 1 97.94 116 ASP B O 1
ATOM 3813 N N . TRP B 1 117 ? 1.059 -36.312 -4.898 1 98.5 117 TRP B N 1
ATOM 3814 C CA . TRP B 1 117 ? 1.932 -36.219 -6.062 1 98.5 117 TRP B CA 1
ATOM 3815 C C . TRP B 1 117 ? 3.295 -35.656 -5.676 1 98.5 117 TRP B C 1
ATOM 3817 O O . TRP B 1 117 ? 4.328 -36.125 -6.164 1 98.5 117 TRP B O 1
ATOM 3827 N N . LEU B 1 118 ? 3.373 -34.719 -4.75 1 98.06 118 LEU B N 1
ATOM 3828 C CA . LEU B 1 118 ? 4.613 -34.031 -4.375 1 98.06 118 LEU B CA 1
ATOM 3829 C C . LEU B 1 118 ? 5.453 -34.938 -3.463 1 98.06 118 LEU B C 1
ATOM 3831 O O . LEU B 1 118 ? 6.641 -34.656 -3.262 1 98.06 118 LEU B O 1
ATOM 3835 N N . GLY B 1 119 ? 4.852 -35.938 -2.91 1 97.5 119 GLY B N 1
ATOM 3836 C CA . GLY B 1 119 ? 5.555 -36.875 -2.021 1 97.5 119 GLY B CA 1
ATOM 3837 C C . GLY B 1 119 ? 6.473 -37.812 -2.756 1 97.5 119 GLY B C 1
ATOM 3838 O O . GLY B 1 119 ? 6.504 -37.844 -3.988 1 97.5 119 GLY B O 1
ATOM 3839 N N . ARG B 1 120 ? 7.18 -38.594 -1.945 1 98.38 120 ARG B N 1
ATOM 3840 C CA . ARG B 1 120 ? 8.016 -39.688 -2.477 1 98.38 120 ARG B CA 1
ATOM 3841 C C . ARG B 1 120 ? 7.168 -40.875 -2.893 1 98.38 120 ARG B C 1
ATOM 3843 O O . ARG B 1 120 ? 6.18 -41.188 -2.232 1 98.38 120 ARG B O 1
ATOM 3850 N N . LYS B 1 121 ? 7.621 -41.406 -3.979 1 98.31 121 LYS B N 1
ATOM 3851 C CA . LYS B 1 121 ? 7.031 -42.688 -4.336 1 98.31 121 LYS B CA 1
ATOM 3852 C C . LYS B 1 121 ? 7.32 -43.75 -3.27 1 98.31 121 LYS B C 1
ATOM 3854 O O . LYS B 1 121 ? 8.453 -43.875 -2.793 1 98.31 121 LYS B O 1
ATOM 3859 N N . SER B 1 122 ? 6.312 -44.469 -2.844 1 97.88 122 SER B N 1
ATOM 3860 C CA . SER B 1 122 ? 6.395 -45.531 -1.877 1 97.88 122 SER B CA 1
ATOM 3861 C C . SER B 1 122 ? 5.215 -46.5 -2.021 1 97.88 122 SER B C 1
ATOM 3863 O O . SER B 1 122 ? 4.332 -46.281 -2.855 1 97.88 122 SER B O 1
ATOM 3865 N N . SER B 1 123 ? 5.285 -47.562 -1.242 1 97.44 123 SER B N 1
ATOM 3866 C CA . SER B 1 123 ? 4.164 -48.5 -1.256 1 97.44 123 SER B CA 1
ATOM 3867 C C . SER B 1 123 ? 2.877 -47.812 -0.79 1 97.44 123 SER B C 1
ATOM 3869 O O . SER B 1 123 ? 1.795 -48.125 -1.302 1 97.44 123 SER B O 1
ATOM 3871 N N . SER B 1 124 ? 2.992 -46.938 0.136 1 97.62 124 SER B N 1
ATOM 3872 C CA . SER B 1 124 ? 1.831 -46.25 0.686 1 97.62 124 SER B CA 1
ATOM 3873 C C . SER B 1 124 ? 1.448 -45.031 -0.17 1 97.62 124 SER B C 1
ATOM 3875 O O . SER B 1 124 ? 0.352 -44.5 -0.027 1 97.62 124 SER B O 1
ATOM 3877 N N . ASN B 1 125 ? 2.297 -44.656 -1.08 1 98.31 125 ASN B N 1
ATOM 3878 C CA . ASN B 1 125 ? 2.041 -43.562 -1.986 1 98.31 125 ASN B CA 1
ATOM 3879 C C . ASN B 1 125 ? 2.574 -43.844 -3.387 1 98.31 125 ASN B C 1
ATOM 3881 O O . ASN B 1 125 ? 3.549 -43.219 -3.822 1 98.31 125 ASN B O 1
ATOM 3885 N N . PRO B 1 126 ? 1.94 -44.656 -4.113 1 97.81 126 PRO B N 1
ATOM 3886 C CA . PRO B 1 126 ? 2.43 -45.062 -5.441 1 97.81 126 PRO B CA 1
ATOM 3887 C C . PRO B 1 126 ? 2.381 -43.906 -6.441 1 97.81 126 PRO B C 1
ATOM 3889 O O . PRO B 1 126 ? 2.992 -43.969 -7.508 1 97.81 126 PRO B O 1
ATOM 3892 N N . GLU B 1 127 ? 1.728 -42.812 -6.105 1 97.81 127 GLU B N 1
ATOM 3893 C CA . GLU B 1 127 ? 1.546 -41.719 -7.047 1 97.81 127 GLU B CA 1
ATOM 3894 C C . GLU B 1 127 ? 2.594 -40.625 -6.832 1 97.81 127 GLU B C 1
ATOM 3896 O O . GLU B 1 127 ? 2.578 -39.594 -7.516 1 97.81 127 GLU B O 1
ATOM 3901 N N . GLY B 1 128 ? 3.477 -40.844 -5.852 1 98.69 128 GLY B N 1
ATOM 3902 C CA . GLY B 1 128 ? 4.523 -39.844 -5.625 1 98.69 128 GLY B CA 1
ATOM 3903 C C . GLY B 1 128 ? 5.375 -39.594 -6.852 1 98.69 128 GLY B C 1
ATOM 3904 O O . GLY B 1 128 ? 5.754 -40.531 -7.559 1 98.69 128 GLY B O 1
ATOM 3905 N N . LEU B 1 129 ? 5.66 -38.344 -7.102 1 98.81 129 LEU B N 1
ATOM 3906 C CA . LEU B 1 129 ? 6.438 -37.969 -8.281 1 98.81 129 LEU B CA 1
ATOM 3907 C C . LEU B 1 129 ? 7.93 -37.938 -7.961 1 98.81 129 LEU B C 1
ATOM 3909 O O . LEU B 1 129 ? 8.766 -37.938 -8.867 1 98.81 129 LEU B O 1
ATOM 3913 N N . ASN B 1 130 ? 8.234 -37.844 -6.672 1 98.75 130 ASN B N 1
ATOM 3914 C CA . ASN B 1 130 ? 9.633 -37.844 -6.254 1 98.75 130 ASN B CA 1
ATOM 3915 C C . ASN B 1 130 ? 10.141 -39.25 -5.98 1 98.75 130 ASN B C 1
ATOM 3917 O O . ASN B 1 130 ? 9.359 -40.125 -5.648 1 98.75 130 ASN B O 1
ATOM 3921 N N . PRO B 1 131 ? 11.43 -39.469 -6.141 1 98.5 131 PRO B N 1
ATOM 3922 C CA . PRO B 1 131 ? 11.969 -40.812 -5.941 1 98.5 131 PRO B CA 1
ATOM 3923 C C . PRO B 1 131 ? 11.812 -41.281 -4.504 1 98.5 131 PRO B C 1
ATOM 3925 O O . PRO B 1 131 ? 11.75 -40.5 -3.574 1 98.5 131 PRO B O 1
ATOM 3928 N N . SER B 1 132 ? 11.805 -42.562 -4.379 1 98.25 132 SER B N 1
ATOM 3929 C CA . SER B 1 132 ? 11.719 -43.188 -3.062 1 98.25 132 SER B CA 1
ATOM 3930 C C . SER B 1 132 ? 12.922 -42.844 -2.201 1 98.25 132 SER B C 1
ATOM 3932 O O . SER B 1 132 ? 14.008 -42.531 -2.723 1 98.25 132 SER B O 1
ATOM 3934 N N . ASP B 1 133 ? 12.609 -42.875 -0.946 1 96.81 133 ASP B N 1
ATOM 3935 C CA . ASP B 1 133 ? 13.719 -42.719 -0.003 1 96.81 133 ASP B CA 1
ATOM 3936 C C . ASP B 1 133 ? 14.68 -43.906 -0.118 1 96.81 133 ASP B C 1
ATOM 3938 O O . ASP B 1 133 ? 14.281 -45.062 0.079 1 96.81 133 ASP B O 1
ATOM 3942 N N . ASN B 1 134 ? 15.945 -43.594 -0.438 1 97.19 134 ASN B N 1
ATOM 3943 C CA . ASN B 1 134 ? 16.906 -44.688 -0.612 1 97.19 134 ASN B CA 1
ATOM 3944 C C . ASN B 1 134 ? 17.688 -44.938 0.669 1 97.19 134 ASN B C 1
ATOM 3946 O O . ASN B 1 134 ? 18.688 -45.656 0.648 1 97.19 134 ASN B O 1
ATOM 3950 N N . GLY B 1 135 ? 17.359 -44.188 1.717 1 95.19 135 GLY B N 1
ATOM 3951 C CA . GLY B 1 135 ? 17.938 -44.438 3.033 1 95.19 135 GLY B CA 1
ATOM 3952 C C . GLY B 1 135 ? 19.25 -43.719 3.252 1 95.19 135 GLY B C 1
ATOM 3953 O O . GLY B 1 135 ? 19.828 -43.812 4.34 1 95.19 135 GLY B O 1
ATOM 3954 N N . LYS B 1 136 ? 19.734 -43.125 2.262 1 96.38 136 LYS B N 1
ATOM 3955 C CA . LYS B 1 136 ? 21 -42.406 2.389 1 96.38 136 LYS B CA 1
ATOM 3956 C C . LYS B 1 136 ? 20.781 -40.969 2.91 1 96.38 136 LYS B C 1
ATOM 3958 O O . LYS B 1 136 ? 19.734 -40.375 2.693 1 96.38 136 LYS B O 1
ATOM 3963 N N . LYS B 1 137 ? 21.797 -40.406 3.607 1 94 137 LYS B N 1
ATOM 3964 C CA . LYS B 1 137 ? 21.688 -39.094 4.211 1 94 137 LYS B CA 1
ATOM 3965 C C . LYS B 1 137 ? 22.688 -38.125 3.611 1 94 137 LYS B C 1
ATOM 3967 O O . LYS B 1 137 ? 22.594 -36.906 3.816 1 94 137 LYS B O 1
ATOM 3972 N N . GLU B 1 138 ? 23.688 -38.625 2.957 1 95.19 138 GLU B N 1
ATOM 3973 C CA . GLU B 1 138 ? 24.703 -37.781 2.328 1 95.19 138 GLU B CA 1
ATOM 3974 C C . GLU B 1 138 ? 24.125 -37.031 1.128 1 95.19 138 GLU B C 1
ATOM 3976 O O . GLU B 1 138 ? 23.375 -37.594 0.331 1 95.19 138 GLU B O 1
ATOM 3981 N N . ALA B 1 139 ? 24.5 -35.812 0.96 1 95.25 139 ALA B N 1
ATOM 3982 C CA . ALA B 1 139 ? 23.922 -34.906 -0.035 1 95.25 139 ALA B CA 1
ATOM 3983 C C . ALA B 1 139 ? 24.094 -35.469 -1.444 1 95.25 139 ALA B C 1
ATOM 3985 O O . ALA B 1 139 ? 23.219 -35.281 -2.297 1 95.25 139 ALA B O 1
ATOM 3986 N N . ASN B 1 140 ? 25.125 -36.219 -1.676 1 94.94 140 ASN B N 1
ATOM 3987 C CA . ASN B 1 140 ? 25.406 -36.688 -3.027 1 94.94 140 ASN B CA 1
ATOM 3988 C C . ASN B 1 140 ? 24.969 -38.125 -3.215 1 94.94 140 ASN B C 1
ATOM 3990 O O . ASN B 1 140 ? 25.141 -38.719 -4.289 1 94.94 140 ASN B O 1
ATOM 3994 N N . LYS B 1 141 ? 24.344 -38.75 -2.154 1 96.38 141 LYS B N 1
ATOM 3995 C CA . LYS B 1 141 ? 23.953 -40.125 -2.25 1 96.38 141 LYS B CA 1
ATOM 3996 C C . LYS B 1 141 ? 22.438 -40.312 -2.057 1 96.38 141 LYS B C 1
ATOM 3998 O O . LYS B 1 141 ? 21.859 -41.312 -2.486 1 96.38 141 LYS B O 1
ATOM 4003 N N . ARG B 1 142 ? 21.938 -39.375 -1.446 1 96.94 142 ARG B N 1
ATOM 4004 C CA . ARG B 1 142 ? 20.5 -39.438 -1.183 1 96.94 142 ARG B CA 1
ATOM 4005 C C . ARG B 1 142 ? 19.688 -39.094 -2.432 1 96.94 142 ARG B C 1
ATOM 4007 O O . ARG B 1 142 ? 20.172 -38.375 -3.309 1 96.94 142 ARG B O 1
ATOM 4014 N N . ASN B 1 143 ? 18.516 -39.656 -2.49 1 97.75 143 ASN B N 1
ATOM 4015 C CA . ASN B 1 143 ? 17.562 -39.219 -3.504 1 97.75 143 ASN B CA 1
ATOM 4016 C C . ASN B 1 143 ? 16.938 -37.875 -3.115 1 97.75 143 ASN B C 1
ATOM 4018 O O . ASN B 1 143 ? 16.219 -37.781 -2.115 1 97.75 143 ASN B O 1
ATOM 4022 N N . PRO B 1 144 ? 17.156 -36.875 -3.852 1 98 144 PRO B N 1
ATOM 4023 C CA . PRO B 1 144 ? 16.594 -35.562 -3.477 1 98 144 PRO B CA 1
ATOM 4024 C C . PRO B 1 144 ? 15.125 -35.438 -3.889 1 98 144 PRO B C 1
ATOM 4026 O O . PRO B 1 144 ? 14.594 -36.281 -4.602 1 98 144 PRO B O 1
ATOM 4029 N N . ILE B 1 145 ? 14.5 -34.469 -3.301 1 97.88 145 ILE B N 1
ATOM 4030 C CA . ILE B 1 145 ? 13.195 -34.031 -3.779 1 97.88 145 ILE B CA 1
ATOM 4031 C C . ILE B 1 145 ? 13.383 -33.125 -5.008 1 97.88 145 ILE B C 1
ATOM 4033 O O . ILE B 1 145 ? 14 -32.062 -4.922 1 97.88 145 ILE B O 1
ATOM 4037 N N . TYR B 1 146 ? 12.812 -33.594 -6.16 1 98.5 146 TYR B N 1
ATOM 4038 C CA . TYR B 1 146 ? 12.938 -32.844 -7.402 1 98.5 146 TYR B CA 1
ATOM 4039 C C . TYR B 1 146 ? 11.727 -31.938 -7.613 1 98.5 146 TYR B C 1
ATOM 4041 O O . TYR B 1 146 ? 11.883 -30.75 -7.949 1 98.5 146 TYR B O 1
ATOM 4049 N N . VAL B 1 147 ? 10.547 -32.469 -7.461 1 98.56 147 VAL B N 1
ATOM 4050 C CA . VAL B 1 147 ? 9.289 -31.781 -7.684 1 98.56 147 VAL B CA 1
ATOM 4051 C C . VAL B 1 147 ? 8.844 -31.094 -6.391 1 98.56 147 VAL B C 1
ATOM 4053 O O . VAL B 1 147 ? 8.547 -31.766 -5.402 1 98.56 147 VAL B O 1
ATOM 4056 N N . GLN B 1 148 ? 8.742 -29.781 -6.414 1 97.31 148 GLN B N 1
ATOM 4057 C CA . GLN B 1 148 ? 8.508 -29.016 -5.191 1 97.31 148 GLN B CA 1
ATOM 4058 C C . GLN B 1 148 ? 7.102 -28.422 -5.172 1 97.31 148 GLN B C 1
ATOM 4060 O O . GLN B 1 148 ? 6.531 -28.203 -4.102 1 97.31 148 GLN B O 1
ATOM 4065 N N . GLN B 1 149 ? 6.59 -28.172 -6.32 1 96.56 149 GLN B N 1
ATOM 4066 C CA . GLN B 1 149 ? 5.336 -27.422 -6.391 1 96.56 149 GLN B CA 1
ATOM 4067 C C . GLN B 1 149 ? 4.523 -27.828 -7.617 1 96.56 149 GLN B C 1
ATOM 4069 O O . GLN B 1 149 ? 5.086 -28.109 -8.68 1 96.56 149 GLN B O 1
ATOM 4074 N N . ILE B 1 150 ? 3.217 -27.906 -7.43 1 98.25 150 ILE B N 1
ATOM 4075 C CA . ILE B 1 150 ? 2.271 -28.078 -8.531 1 98.25 150 ILE B CA 1
ATOM 4076 C C . ILE B 1 150 ? 1.086 -27.125 -8.336 1 98.25 150 ILE B C 1
ATOM 4078 O O . ILE B 1 150 ? 0.557 -27 -7.234 1 98.25 150 ILE B O 1
ATOM 4082 N N . GLU B 1 151 ? 0.749 -26.438 -9.383 1 98.06 151 GLU B N 1
ATOM 4083 C CA . GLU B 1 151 ? -0.424 -25.562 -9.336 1 98.06 151 GLU B CA 1
ATOM 4084 C C . GLU B 1 151 ? -1.263 -25.703 -10.602 1 98.06 151 GLU B C 1
ATOM 4086 O O . GLU B 1 151 ? -0.72 -25.812 -11.703 1 98.06 151 GLU B O 1
ATOM 4091 N N . GLU B 1 152 ? -2.547 -25.672 -10.383 1 98.62 152 GLU B N 1
ATOM 4092 C CA . GLU B 1 152 ? -3.529 -25.766 -11.461 1 98.62 152 GLU B CA 1
ATOM 4093 C C . GLU B 1 152 ? -4.25 -24.438 -11.664 1 98.62 152 GLU B C 1
ATOM 4095 O O . GLU B 1 152 ? -4.664 -23.797 -10.695 1 98.62 152 GLU B O 1
ATOM 4100 N N . GLN B 1 153 ? -4.387 -23.984 -12.875 1 98.06 153 GLN B N 1
ATOM 4101 C CA . GLN B 1 153 ? -5.246 -22.891 -13.297 1 98.06 153 GLN B CA 1
ATOM 4102 C C . GLN B 1 153 ? -6.215 -23.328 -14.383 1 98.06 153 GLN B C 1
ATOM 4104 O O . GLN B 1 153 ? -5.816 -23.984 -15.352 1 98.06 153 GLN B O 1
ATOM 4109 N N . ASP B 1 154 ? -7.441 -22.922 -14.227 1 98.38 154 ASP B N 1
ATOM 4110 C CA . ASP B 1 154 ? -8.469 -23.281 -15.195 1 98.38 154 ASP B CA 1
ATOM 4111 C C . ASP B 1 154 ? -8.938 -22.078 -15.992 1 98.38 154 ASP B C 1
ATOM 4113 O O . ASP B 1 154 ? -9.125 -20.984 -15.43 1 98.38 154 ASP B O 1
ATOM 4117 N N . TYR B 1 155 ? -9.133 -22.266 -17.234 1 97.81 155 TYR B N 1
ATOM 4118 C CA . TYR B 1 155 ? -9.641 -21.234 -18.141 1 97.81 155 TYR B CA 1
ATOM 4119 C C . TYR B 1 155 ? -10.945 -21.672 -18.781 1 97.81 155 TYR B C 1
ATOM 4121 O O . TYR B 1 155 ? -10.992 -22.656 -19.516 1 97.81 155 TYR B O 1
ATOM 4129 N N . MET B 1 156 ? -11.977 -20.875 -18.531 1 96.88 156 MET B N 1
ATOM 4130 C CA . MET B 1 156 ? -13.352 -21.25 -18.859 1 96.88 156 MET B CA 1
ATOM 4131 C C . MET B 1 156 ? -13.875 -20.438 -20.031 1 96.88 156 MET B C 1
ATOM 4133 O O . MET B 1 156 ? -13.453 -19.297 -20.234 1 96.88 156 MET B O 1
ATOM 4137 N N . LYS B 1 157 ? -14.781 -21.062 -20.734 1 94.5 157 LYS B N 1
ATOM 4138 C CA . LYS B 1 157 ? -15.539 -20.375 -21.766 1 94.5 157 LYS B CA 1
ATOM 4139 C C . LYS B 1 157 ? -17.031 -20.656 -21.641 1 94.5 157 LYS B C 1
ATOM 4141 O O . LYS B 1 157 ? -17.422 -21.688 -21.078 1 94.5 157 LYS B O 1
ATOM 4146 N N . GLN B 1 158 ? -17.703 -19.641 -22.109 1 88.75 158 GLN B N 1
ATOM 4147 C CA . GLN B 1 158 ? -19.156 -19.828 -22.141 1 88.75 158 GLN B CA 1
ATOM 4148 C C . GLN B 1 158 ? -19.594 -20.656 -23.344 1 88.75 158 GLN B C 1
ATOM 4150 O O . GLN B 1 158 ? -19.141 -20.391 -24.469 1 88.75 158 GLN B O 1
ATOM 4155 N N . ASN B 1 159 ? -20.344 -21.672 -23.047 1 86.12 159 ASN B N 1
ATOM 4156 C CA . ASN B 1 159 ? -21 -22.484 -24.062 1 86.12 159 ASN B CA 1
ATOM 4157 C C . ASN B 1 159 ? -22.469 -22.719 -23.734 1 86.12 159 ASN B C 1
ATOM 4159 O O . ASN B 1 159 ? -22.781 -23.422 -22.766 1 86.12 159 ASN B O 1
ATOM 4163 N N . ASN B 1 160 ? -23.375 -22.156 -24.531 1 82.94 160 ASN B N 1
ATOM 4164 C CA . ASN B 1 160 ? -24.812 -22.281 -24.359 1 82.94 160 ASN B CA 1
ATOM 4165 C C . ASN B 1 160 ? -25.25 -21.859 -22.953 1 82.94 160 ASN B C 1
ATOM 4167 O O . ASN B 1 160 ? -25.969 -22.594 -22.281 1 82.94 160 ASN B O 1
ATOM 4171 N N . GLY B 1 161 ? -24.703 -20.75 -22.484 1 78.62 161 GLY B N 1
ATOM 4172 C CA . GLY B 1 161 ? -25.141 -20.156 -21.219 1 78.62 161 GLY B CA 1
ATOM 4173 C C . GLY B 1 161 ? -24.438 -20.75 -20.016 1 78.62 161 GLY B C 1
ATOM 4174 O O . GLY B 1 161 ? -24.641 -20.312 -18.891 1 78.62 161 GLY B O 1
ATOM 4175 N N . LYS B 1 162 ? -23.625 -21.766 -20.266 1 86.31 162 LYS B N 1
ATOM 4176 C CA . LYS B 1 162 ? -22.922 -22.406 -19.172 1 86.31 162 LYS B CA 1
ATOM 4177 C C . LYS B 1 162 ? -21.406 -22.25 -19.328 1 86.31 162 LYS B C 1
ATOM 4179 O O . LYS B 1 162 ? -20.891 -22.25 -20.453 1 86.31 162 LYS B O 1
ATOM 4184 N N . LEU B 1 163 ? -20.75 -22.109 -18.172 1 91.62 163 LEU B N 1
ATOM 4185 C CA . LEU B 1 163 ? -19.281 -22.078 -18.188 1 91.62 163 LEU B CA 1
ATOM 4186 C C . LEU B 1 163 ? -18.703 -23.484 -18.203 1 91.62 163 LEU B C 1
ATOM 4188 O O . LEU B 1 163 ? -19.109 -24.328 -17.391 1 91.62 163 LEU B O 1
ATOM 4192 N N . GLU B 1 164 ? -17.812 -23.672 -19.203 1 93.75 164 GLU B N 1
ATOM 4193 C CA . GLU B 1 164 ? -17.141 -24.969 -19.312 1 93.75 164 GLU B CA 1
ATOM 4194 C C . GLU B 1 164 ? -15.625 -24.797 -19.391 1 93.75 164 GLU B C 1
ATOM 4196 O O . GLU B 1 164 ? -15.133 -23.797 -19.906 1 93.75 164 GLU B O 1
ATOM 4201 N N . LEU B 1 165 ? -14.945 -25.859 -18.859 1 97 165 LEU B N 1
ATOM 4202 C CA . LEU B 1 165 ? -13.484 -25.844 -18.984 1 97 165 LEU B CA 1
ATOM 4203 C C . LEU B 1 165 ? -13.055 -25.844 -20.438 1 97 165 LEU B C 1
ATOM 4205 O O . LEU B 1 165 ? -13.461 -26.719 -21.203 1 97 165 LEU B O 1
ATOM 4209 N N . ALA B 1 166 ? -12.258 -24.859 -20.812 1 97.25 166 ALA B N 1
ATOM 4210 C CA . ALA B 1 166 ? -11.836 -24.719 -22.203 1 97.25 166 ALA B CA 1
ATOM 4211 C C . ALA B 1 166 ? -10.32 -24.703 -22.312 1 97.25 166 ALA B C 1
ATOM 4213 O O . ALA B 1 166 ? -9.773 -24.703 -23.422 1 97.25 166 ALA B O 1
ATOM 4214 N N . GLY B 1 167 ? -9.641 -24.656 -21.266 1 98.06 167 GLY B N 1
ATOM 4215 C CA . GLY B 1 167 ? -8.195 -24.703 -21.172 1 98.06 167 GLY B CA 1
ATOM 4216 C C . GLY B 1 167 ? -7.695 -24.891 -19.75 1 98.06 167 GLY B C 1
ATOM 4217 O O . GLY B 1 167 ? -8.414 -24.609 -18.797 1 98.06 167 GLY B O 1
ATOM 4218 N N . MET B 1 168 ? -6.5 -25.359 -19.656 1 98.5 168 MET B N 1
ATOM 4219 C CA . MET B 1 168 ? -5.891 -25.578 -18.344 1 98.5 168 MET B CA 1
ATOM 4220 C C . MET B 1 168 ? -4.387 -25.344 -18.406 1 98.5 168 MET B C 1
ATOM 4222 O O . MET B 1 168 ? -3.736 -25.656 -19.406 1 98.5 168 MET B O 1
ATOM 4226 N N . THR B 1 169 ? -3.891 -24.703 -17.391 1 98.62 169 THR B N 1
ATOM 4227 C CA . THR B 1 169 ? -2.445 -24.594 -17.219 1 98.62 169 THR B CA 1
ATOM 4228 C C . THR B 1 169 ? -2.012 -25.266 -15.914 1 98.62 169 THR B C 1
ATOM 4230 O O . THR B 1 169 ? -2.627 -25.062 -14.867 1 98.62 169 THR B O 1
ATOM 4233 N N . ILE B 1 170 ? -1.001 -26.109 -16.031 1 98.75 170 ILE B N 1
ATOM 4234 C CA . ILE B 1 170 ? -0.374 -26.75 -14.867 1 98.75 170 ILE B CA 1
ATOM 4235 C C . ILE B 1 170 ? 1.069 -26.266 -14.734 1 98.75 170 ILE B C 1
ATOM 4237 O O . ILE B 1 170 ? 1.866 -26.406 -15.664 1 98.75 170 ILE B O 1
ATOM 4241 N N . GLY B 1 171 ? 1.3 -25.641 -13.578 1 98.5 171 GLY B N 1
ATOM 4242 C CA . GLY B 1 171 ? 2.68 -25.312 -13.266 1 98.5 171 GLY B CA 1
ATOM 4243 C C . GLY B 1 171 ? 3.363 -26.359 -12.406 1 98.5 171 GLY B C 1
ATOM 4244 O O . GLY B 1 171 ? 2.764 -26.891 -11.469 1 98.5 171 GLY B O 1
ATOM 4245 N N . ILE B 1 172 ? 4.594 -26.688 -12.773 1 98.75 172 ILE B N 1
ATOM 4246 C CA . ILE B 1 172 ? 5.398 -27.625 -11.992 1 98.75 172 ILE B CA 1
ATOM 4247 C C . ILE B 1 172 ? 6.711 -26.953 -11.578 1 98.75 172 ILE B C 1
ATOM 4249 O O . ILE B 1 172 ? 7.492 -26.531 -12.438 1 98.75 172 ILE B O 1
ATOM 4253 N N . GLY B 1 173 ? 6.898 -26.875 -10.273 1 98.25 173 GLY B N 1
ATOM 4254 C CA . GLY B 1 173 ? 8.125 -26.328 -9.734 1 98.25 173 GLY B CA 1
ATOM 4255 C C . GLY B 1 173 ? 9.164 -27.375 -9.383 1 98.25 173 GLY B C 1
ATOM 4256 O O . GLY B 1 173 ? 8.875 -28.312 -8.625 1 98.25 173 GLY B O 1
ATOM 4257 N N . MET B 1 174 ? 10.375 -27.188 -9.93 1 98.62 174 MET B N 1
ATOM 4258 C CA . MET B 1 174 ? 11.492 -28.109 -9.719 1 98.62 174 MET B CA 1
ATOM 4259 C C . MET B 1 174 ? 12.562 -27.469 -8.844 1 98.62 174 MET B C 1
ATOM 4261 O O . MET B 1 174 ? 12.914 -26.312 -9.039 1 98.62 174 MET B O 1
ATOM 4265 N N . ASN B 1 175 ? 13.109 -28.266 -7.961 1 98.06 175 ASN B N 1
ATOM 4266 C CA . ASN B 1 175 ? 14.148 -27.75 -7.07 1 98.06 175 ASN B CA 1
ATOM 4267 C C . ASN B 1 175 ? 15.492 -27.641 -7.785 1 98.06 175 ASN B C 1
ATOM 4269 O O . ASN B 1 175 ? 15.852 -28.5 -8.578 1 98.06 175 ASN B O 1
ATOM 4273 N N . GLN B 1 176 ? 16.125 -26.547 -7.496 1 97.69 176 GLN B N 1
ATOM 4274 C CA . GLN B 1 176 ? 17.562 -26.453 -7.793 1 97.69 176 GLN B CA 1
ATOM 4275 C C . GLN B 1 176 ? 18.391 -26.938 -6.621 1 97.69 176 GLN B C 1
ATOM 4277 O O . GLN B 1 176 ? 19.516 -27.422 -6.809 1 97.69 176 GLN B O 1
ATOM 4282 N N . LYS B 1 177 ? 17.891 -26.719 -5.492 1 97.31 177 LYS B N 1
ATOM 4283 C CA . LYS B 1 177 ? 18.422 -27.219 -4.23 1 97.31 177 LYS B CA 1
ATOM 4284 C C . LYS B 1 177 ? 17.328 -27.891 -3.398 1 97.31 177 LYS B C 1
ATOM 4286 O O . LYS B 1 177 ? 16.234 -27.344 -3.254 1 97.31 177 LYS B O 1
ATOM 4291 N N . ASP B 1 178 ? 17.656 -29.047 -2.941 1 97.38 178 ASP B N 1
ATOM 4292 C CA . ASP B 1 178 ? 16.781 -29.75 -2.004 1 97.38 178 ASP B CA 1
ATOM 4293 C C . ASP B 1 178 ? 17.328 -29.656 -0.578 1 97.38 178 ASP B C 1
ATOM 4295 O O . ASP B 1 178 ? 18.391 -30.203 -0.271 1 97.38 178 ASP B O 1
ATOM 4299 N N . TYR B 1 179 ? 16.594 -28.969 0.257 1 96.44 179 TYR B N 1
ATOM 4300 C CA . TYR B 1 179 ? 17 -28.781 1.643 1 96.44 179 TYR B CA 1
ATOM 4301 C C . TYR B 1 179 ? 16.438 -29.891 2.533 1 96.44 179 TYR B C 1
ATOM 4303 O O . TYR B 1 179 ? 15.289 -30.297 2.365 1 96.44 179 TYR B O 1
ATOM 4311 N N . TYR B 1 180 ? 17.281 -30.375 3.498 1 94.75 180 TYR B N 1
ATOM 4312 C CA . TYR B 1 180 ? 16.875 -31.469 4.371 1 94.75 180 TYR B CA 1
ATOM 4313 C C . TYR B 1 180 ? 17.625 -31.422 5.695 1 94.75 180 TYR B C 1
ATOM 4315 O O . TYR B 1 180 ? 18.609 -30.703 5.832 1 94.75 180 TYR B O 1
ATOM 4323 N N . GLN B 1 181 ? 16.969 -32.156 6.613 1 93.81 181 GLN B N 1
ATOM 4324 C CA . GLN B 1 181 ? 17.594 -32.344 7.918 1 93.81 181 GLN B CA 1
ATOM 4325 C C . GLN B 1 181 ? 17.859 -33.844 8.188 1 93.81 181 GLN B C 1
ATOM 4327 O O . GLN B 1 181 ? 17.062 -34.688 7.832 1 93.81 181 GLN B O 1
ATOM 4332 N N . LYS B 1 182 ? 18.938 -34.062 8.852 1 92.69 182 LYS B N 1
ATOM 4333 C CA . LYS B 1 182 ? 19.297 -35.438 9.195 1 92.69 182 LYS B CA 1
ATOM 4334 C C . LYS B 1 182 ? 18.562 -35.875 10.453 1 92.69 182 LYS B C 1
ATOM 4336 O O . LYS B 1 182 ? 18.281 -37.062 10.625 1 92.69 182 LYS B O 1
ATOM 4341 N N . GLU B 1 183 ? 18.406 -34.969 11.344 1 91.38 183 GLU B N 1
ATOM 4342 C CA . GLU B 1 183 ? 17.609 -35.188 12.547 1 91.38 183 GLU B CA 1
ATOM 4343 C C . GLU B 1 183 ? 16.641 -34.031 12.781 1 91.38 183 GLU B C 1
ATOM 4345 O O . GLU B 1 183 ? 16.906 -32.875 12.383 1 91.38 183 GLU B O 1
ATOM 4350 N N . GLN B 1 184 ? 15.562 -34.406 13.359 1 89.69 184 GLN B N 1
ATOM 4351 C CA . GLN B 1 184 ? 14.562 -33.375 13.617 1 89.69 184 GLN B CA 1
ATOM 4352 C C . GLN B 1 184 ? 15.156 -32.219 14.406 1 89.69 184 GLN B C 1
ATOM 4354 O O . GLN B 1 184 ? 15.852 -32.438 15.398 1 89.69 184 GLN B O 1
ATOM 4359 N N . TYR B 1 185 ? 14.977 -30.984 13.945 1 91.69 185 TYR B N 1
ATOM 4360 C CA . TYR B 1 185 ? 15.43 -29.734 14.562 1 91.69 185 TYR B CA 1
ATOM 4361 C C . TYR B 1 185 ? 16.938 -29.594 14.469 1 91.69 185 TYR B C 1
ATOM 4363 O O . TYR B 1 185 ? 17.547 -28.797 15.18 1 91.69 185 TYR B O 1
ATOM 4371 N N . GLY B 1 186 ? 17.578 -30.453 13.711 1 93.5 186 GLY B N 1
ATOM 4372 C CA . GLY B 1 186 ? 19 -30.359 13.5 1 93.5 186 GLY B CA 1
ATOM 4373 C C . GLY B 1 186 ? 19.391 -29.359 12.422 1 93.5 186 GLY B C 1
ATOM 4374 O O . GLY B 1 186 ? 18.562 -28.562 11.984 1 93.5 186 GLY B O 1
ATOM 4375 N N . ALA B 1 187 ? 20.641 -29.406 12.023 1 94 187 ALA B N 1
ATOM 4376 C CA . ALA B 1 187 ? 21.188 -28.531 10.992 1 94 187 ALA B CA 1
ATOM 4377 C C . ALA B 1 187 ? 20.547 -28.812 9.641 1 94 187 ALA B C 1
ATOM 4379 O O . ALA B 1 187 ? 20.188 -29.969 9.344 1 94 187 ALA B O 1
ATOM 4380 N N . THR B 1 188 ? 20.406 -27.812 8.867 1 95.19 188 THR B N 1
ATOM 4381 C CA . THR B 1 188 ? 19.875 -27.953 7.523 1 95.19 188 THR B CA 1
ATOM 4382 C C . THR B 1 188 ? 20.984 -28.172 6.512 1 95.19 188 THR B C 1
ATOM 4384 O O . THR B 1 188 ? 21.984 -27.438 6.504 1 95.19 188 THR B O 1
ATOM 4387 N N . TYR B 1 189 ? 20.844 -29.219 5.734 1 96.44 189 TYR B N 1
ATOM 4388 C CA . TYR B 1 189 ? 21.719 -29.531 4.617 1 96.44 189 TYR B CA 1
ATOM 4389 C C . TYR B 1 189 ? 21.016 -29.328 3.285 1 96.44 189 TYR B C 1
ATOM 4391 O O . TYR B 1 189 ? 19.812 -29.062 3.25 1 96.44 189 TYR B O 1
ATOM 4399 N N . SER B 1 190 ? 21.812 -29.359 2.184 1 97.06 190 SER B N 1
ATOM 4400 C CA . SER B 1 190 ? 21.172 -29.234 0.878 1 97.06 190 SER B CA 1
ATOM 4401 C C . SER B 1 190 ? 21.844 -30.125 -0.155 1 97.06 190 SER B C 1
ATOM 4403 O O . SER B 1 190 ? 23.047 -30.375 -0.071 1 97.06 190 SER B O 1
ATOM 4405 N N . THR B 1 191 ? 21.031 -30.719 -1.009 1 97.75 191 THR B N 1
ATOM 4406 C CA . THR B 1 191 ? 21.5 -31.375 -2.223 1 97.75 191 THR B CA 1
ATOM 4407 C C . THR B 1 191 ? 21.312 -30.469 -3.436 1 97.75 191 THR B C 1
ATOM 4409 O O . THR B 1 191 ? 20.203 -30.031 -3.734 1 97.75 191 THR B O 1
ATOM 4412 N N . THR B 1 192 ? 22.422 -30.172 -4.129 1 97.75 192 THR B N 1
ATOM 4413 C CA . THR B 1 192 ? 22.328 -29.391 -5.359 1 97.75 192 THR B CA 1
ATOM 4414 C C . THR B 1 192 ? 21.906 -30.281 -6.527 1 97.75 192 THR B C 1
ATOM 4416 O O . THR B 1 192 ? 22.438 -31.375 -6.715 1 97.75 192 THR B O 1
ATOM 4419 N N . ILE B 1 193 ? 20.953 -29.859 -7.281 1 98.19 193 ILE B N 1
ATOM 4420 C CA . ILE B 1 193 ? 20.453 -30.562 -8.453 1 98.19 193 ILE B CA 1
ATOM 4421 C C . ILE B 1 193 ? 20.906 -29.859 -9.727 1 98.19 193 ILE B C 1
ATOM 4423 O O . ILE B 1 193 ? 20.609 -28.672 -9.922 1 98.19 193 ILE B O 1
ATOM 4427 N N . SER B 1 194 ? 21.578 -30.547 -10.625 1 97.5 194 SER B N 1
ATOM 4428 C CA . SER B 1 194 ? 22.062 -29.938 -11.859 1 97.5 194 SER B CA 1
ATOM 4429 C C . SER B 1 194 ? 20.906 -29.547 -12.773 1 97.5 194 SER B C 1
ATOM 4431 O O . SER B 1 194 ? 19.812 -30.109 -12.68 1 97.5 194 SER B O 1
ATOM 4433 N N . LYS B 1 195 ? 21.219 -28.609 -13.641 1 97.12 195 LYS B N 1
ATOM 4434 C CA . LYS B 1 195 ? 20.234 -28.172 -14.625 1 97.12 195 LYS B CA 1
ATOM 4435 C C . LYS B 1 195 ? 19.734 -29.359 -15.461 1 97.12 195 LYS B C 1
ATOM 4437 O O . LYS B 1 195 ? 18.531 -29.516 -15.664 1 97.12 195 LYS B O 1
ATOM 4442 N N . GLU B 1 196 ? 20.641 -30.141 -15.891 1 97.94 196 GLU B N 1
ATOM 4443 C CA . GLU B 1 196 ? 20.312 -31.281 -16.75 1 97.94 196 GLU B CA 1
ATOM 4444 C C . GLU B 1 196 ? 19.391 -32.281 -16.016 1 97.94 196 GLU B C 1
ATOM 4446 O O . GLU B 1 196 ? 18.391 -32.719 -16.578 1 97.94 196 GLU B O 1
ATOM 4451 N N . LYS B 1 197 ? 19.766 -32.562 -14.82 1 98.12 197 LYS B N 1
ATOM 4452 C CA . LYS B 1 197 ? 18.969 -33.531 -14.039 1 98.12 197 LYS B CA 1
ATOM 4453 C C . LYS B 1 197 ? 17.594 -32.938 -13.734 1 98.12 197 LYS B C 1
ATOM 4455 O O . LYS B 1 197 ? 16.594 -33.656 -13.781 1 98.12 197 LYS B O 1
ATOM 4460 N N . ARG B 1 198 ? 17.531 -31.703 -13.391 1 98.31 198 ARG B N 1
ATOM 4461 C CA . ARG B 1 198 ? 16.266 -31.016 -13.125 1 98.31 198 ARG B CA 1
ATOM 4462 C C . ARG B 1 198 ? 15.336 -31.094 -14.336 1 98.31 198 ARG B C 1
ATOM 4464 O O . ARG B 1 198 ? 14.156 -31.422 -14.195 1 98.31 198 ARG B O 1
ATOM 4471 N N . ILE B 1 199 ? 15.859 -30.859 -15.523 1 97.94 199 ILE B N 1
ATOM 4472 C CA . ILE B 1 199 ? 15.078 -30.859 -16.75 1 97.94 199 ILE B CA 1
ATOM 4473 C C . ILE B 1 199 ? 14.594 -32.281 -17.047 1 97.94 199 ILE B C 1
ATOM 4475 O O . ILE B 1 199 ? 13.43 -32.5 -17.391 1 97.94 199 ILE B O 1
ATOM 4479 N N . GLU B 1 200 ? 15.453 -33.219 -16.859 1 98.06 200 GLU B N 1
ATOM 4480 C CA . GLU B 1 200 ? 15.125 -34.625 -17.109 1 98.06 200 GLU B CA 1
ATOM 4481 C C . GLU B 1 200 ? 13.984 -35.062 -16.203 1 98.06 200 GLU B C 1
ATOM 4483 O O . GLU B 1 200 ? 12.969 -35.594 -16.672 1 98.06 200 GLU B O 1
ATOM 4488 N N . GLU B 1 201 ? 14.188 -34.875 -14.906 1 98.44 201 GLU B N 1
ATOM 4489 C CA . GLU B 1 201 ? 13.164 -35.281 -13.945 1 98.44 201 GLU B CA 1
ATOM 4490 C C . GLU B 1 201 ? 11.875 -34.5 -14.141 1 98.44 201 GLU B C 1
ATOM 4492 O O . GLU B 1 201 ? 10.781 -35.031 -13.922 1 98.44 201 GLU B O 1
ATOM 4497 N N . GLY B 1 202 ? 12.008 -33.281 -14.508 1 98.5 202 GLY B N 1
ATOM 4498 C CA . GLY B 1 202 ? 10.844 -32.469 -14.805 1 98.5 202 GLY B CA 1
ATOM 4499 C C . GLY B 1 202 ? 10.008 -33 -15.938 1 98.5 202 GLY B C 1
ATOM 4500 O O . GLY B 1 202 ? 8.773 -33.031 -15.859 1 98.5 202 GLY B O 1
ATOM 4501 N N . LYS B 1 203 ? 10.648 -33.406 -17 1 97.88 203 LYS B N 1
ATOM 4502 C CA . LYS B 1 203 ? 9.93 -33.969 -18.141 1 97.88 203 LYS B CA 1
ATOM 4503 C C . LYS B 1 203 ? 9.211 -35.25 -17.75 1 97.88 203 LYS B C 1
ATOM 4505 O O . LYS B 1 203 ? 8.094 -35.531 -18.203 1 97.88 203 LYS B O 1
ATOM 4510 N N . ILE B 1 204 ? 9.836 -36.062 -16.938 1 97.88 204 ILE B N 1
ATOM 4511 C CA . ILE B 1 204 ? 9.219 -37.281 -16.438 1 97.88 204 ILE B CA 1
ATOM 4512 C C . ILE B 1 204 ? 7.969 -36.938 -15.625 1 97.88 204 ILE B C 1
ATOM 4514 O O . ILE B 1 204 ? 6.906 -37.531 -15.828 1 97.88 204 ILE B O 1
ATOM 4518 N N . ALA B 1 205 ? 8.148 -36 -14.75 1 98.5 205 ALA B N 1
ATOM 4519 C CA . ALA B 1 205 ? 7.02 -35.562 -13.93 1 98.5 205 ALA B CA 1
ATOM 4520 C C . ALA B 1 205 ? 5.887 -35.031 -14.789 1 98.5 205 ALA B C 1
ATOM 4522 O O . ALA B 1 205 ? 4.719 -35.344 -14.57 1 98.5 205 ALA B O 1
ATOM 4523 N N . ALA B 1 206 ? 6.223 -34.219 -15.758 1 98.56 206 ALA B N 1
ATOM 4524 C CA . ALA B 1 206 ? 5.23 -33.594 -16.625 1 98.56 206 ALA B CA 1
ATOM 4525 C C . ALA B 1 206 ? 4.398 -34.625 -17.359 1 98.56 206 ALA B C 1
ATOM 4527 O O . ALA B 1 206 ? 3.178 -34.5 -17.469 1 98.56 206 ALA B O 1
ATOM 4528 N N . LYS B 1 207 ? 5.027 -35.656 -17.875 1 97.69 207 LYS B N 1
ATOM 4529 C CA . LYS B 1 207 ? 4.332 -36.719 -18.578 1 97.69 207 LYS B CA 1
ATOM 4530 C C . LYS B 1 207 ? 3.334 -37.438 -17.656 1 97.69 207 LYS B C 1
ATOM 4532 O O . LYS B 1 207 ? 2.193 -37.688 -18.047 1 97.69 207 LYS B O 1
ATOM 4537 N N . LYS B 1 208 ? 3.771 -37.719 -16.484 1 98.06 208 LYS B N 1
ATOM 4538 C CA . LYS B 1 208 ? 2.896 -38.375 -15.516 1 98.06 208 LYS B CA 1
ATOM 4539 C C . LYS B 1 208 ? 1.722 -37.469 -15.133 1 98.06 208 LYS B C 1
ATOM 4541 O O . LYS B 1 208 ? 0.577 -37.938 -15.086 1 98.06 208 LYS B O 1
ATOM 4546 N N . VAL B 1 209 ? 2.039 -36.219 -14.867 1 98.38 209 VAL B N 1
ATOM 4547 C CA . VAL B 1 209 ? 1.012 -35.25 -14.477 1 98.38 209 VAL B CA 1
ATOM 4548 C C . VAL B 1 209 ? -0.014 -35.125 -15.594 1 98.38 209 VAL B C 1
ATOM 4550 O O . VAL B 1 209 ? -1.222 -35.125 -15.344 1 98.38 209 VAL B O 1
ATOM 4553 N N . LEU B 1 210 ? 0.434 -35 -16.828 1 98.12 210 LEU B N 1
ATOM 4554 C CA . LEU B 1 210 ? -0.471 -34.875 -17.969 1 98.12 210 LEU B CA 1
ATOM 4555 C C . LEU B 1 210 ? -1.416 -36.062 -18.062 1 98.12 210 LEU B C 1
ATOM 4557 O O . LEU B 1 210 ? -2.629 -35.875 -18.203 1 98.12 210 LEU B O 1
ATOM 4561 N N . ALA B 1 211 ? -0.889 -37.25 -17.969 1 97.12 211 ALA B N 1
ATOM 4562 C CA . ALA B 1 211 ? -1.691 -38.469 -18.047 1 97.12 211 ALA B CA 1
ATOM 4563 C C . ALA B 1 211 ? -2.754 -38.5 -16.953 1 97.12 211 ALA B C 1
ATOM 4565 O O . ALA B 1 211 ? -3.906 -38.844 -17.219 1 97.12 211 ALA B O 1
ATOM 4566 N N . ARG B 1 212 ? -2.369 -38.125 -15.828 1 97.94 212 ARG B N 1
ATOM 4567 C CA . ARG B 1 212 ? -3.281 -38.156 -14.688 1 97.94 212 ARG B CA 1
ATOM 4568 C C . ARG B 1 212 ? -4.371 -37.094 -14.82 1 97.94 212 ARG B C 1
ATOM 4570 O O . ARG B 1 212 ? -5.543 -37.375 -14.562 1 97.94 212 ARG B O 1
ATOM 4577 N N . VAL B 1 213 ? -3.979 -35.875 -15.188 1 98.06 213 VAL B N 1
ATOM 4578 C CA . VAL B 1 213 ? -4.93 -34.781 -15.352 1 98.06 213 VAL B CA 1
ATOM 4579 C C . VAL B 1 213 ? -5.93 -35.156 -16.453 1 98.06 213 VAL B C 1
ATOM 4581 O O . VAL B 1 213 ? -7.125 -34.844 -16.328 1 98.06 213 VAL B O 1
ATOM 4584 N N . ARG B 1 214 ? -5.473 -35.781 -17.516 1 97.19 214 ARG B N 1
ATOM 4585 C CA . ARG B 1 214 ? -6.324 -36.156 -18.641 1 97.19 214 ARG B CA 1
ATOM 4586 C C . ARG B 1 214 ? -7.422 -37.125 -18.203 1 97.19 214 ARG B C 1
ATOM 4588 O O . ARG B 1 214 ? -8.516 -37.125 -18.766 1 97.19 214 ARG B O 1
ATOM 4595 N N . GLN B 1 215 ? -7.223 -37.875 -17.203 1 95.81 215 GLN B N 1
ATOM 4596 C CA . GLN B 1 215 ? -8.234 -38.781 -16.672 1 95.81 215 GLN B CA 1
ATOM 4597 C C . GLN B 1 215 ? -9.344 -38 -15.953 1 95.81 215 GLN B C 1
ATOM 4599 O O . GLN B 1 215 ? -10.43 -38.531 -15.727 1 95.81 215 GLN B O 1
ATOM 4604 N N . LYS B 1 216 ? -9.023 -36.812 -15.641 1 95.81 216 LYS B N 1
ATOM 4605 C CA . LYS B 1 216 ? -9.961 -36.031 -14.836 1 95.81 216 LYS B CA 1
ATOM 4606 C C . LYS B 1 216 ? -10.703 -35 -15.703 1 95.81 216 LYS B C 1
ATOM 4608 O O . LYS B 1 216 ? -11.758 -34.5 -15.312 1 95.81 216 LYS B O 1
ATOM 4613 N N . VAL B 1 217 ? -10.078 -34.688 -16.812 1 95.38 217 VAL B N 1
ATOM 4614 C CA . VAL B 1 217 ? -10.695 -33.656 -17.641 1 95.38 217 VAL B CA 1
ATOM 4615 C C . VAL B 1 217 ? -10.938 -34.188 -19.047 1 95.38 217 VAL B C 1
ATOM 4617 O O . VAL B 1 217 ? -10.477 -35.281 -19.375 1 95.38 217 VAL B O 1
ATOM 4620 N N . GLY B 1 218 ? -11.641 -33.5 -19.922 1 90 218 GLY B N 1
ATOM 4621 C CA . GLY B 1 218 ? -11.945 -33.969 -21.266 1 90 218 GLY B CA 1
ATOM 4622 C C . GLY B 1 218 ? -10.711 -34.156 -22.141 1 90 218 GLY B C 1
ATOM 4623 O O . GLY B 1 218 ? -9.719 -33.438 -21.969 1 90 218 GLY B O 1
ATOM 4624 N N . ASN B 1 219 ? -10.789 -35 -23.125 1 92.88 219 ASN B N 1
ATOM 4625 C CA . ASN B 1 219 ? -9.656 -35.375 -23.969 1 92.88 219 ASN B CA 1
ATOM 4626 C C . ASN B 1 219 ? -9.242 -34.25 -24.891 1 92.88 219 ASN B C 1
ATOM 4628 O O . ASN B 1 219 ? -8.117 -34.219 -25.391 1 92.88 219 ASN B O 1
ATOM 4632 N N . ASN B 1 220 ? -10.109 -33.281 -25.062 1 93.88 220 ASN B N 1
ATOM 4633 C CA . ASN B 1 220 ? -9.844 -32.25 -26.062 1 93.88 220 ASN B CA 1
ATOM 4634 C C . ASN B 1 220 ? -9.602 -30.891 -25.406 1 93.88 220 ASN B C 1
ATOM 4636 O O . ASN B 1 220 ? -9.539 -29.875 -26.094 1 93.88 220 ASN B O 1
ATOM 4640 N N . VAL B 1 221 ? -9.445 -30.844 -24.125 1 96.62 221 VAL B N 1
ATOM 4641 C CA . VAL B 1 221 ? -9.102 -29.609 -23.438 1 96.62 221 VAL B CA 1
ATOM 4642 C C . VAL B 1 221 ? -7.609 -29.328 -23.609 1 96.62 221 VAL B C 1
ATOM 4644 O O . VAL B 1 221 ? -6.773 -30.141 -23.219 1 96.62 221 VAL B O 1
ATOM 4647 N N . PRO B 1 222 ? -7.254 -28.203 -24.188 1 97.31 222 PRO B N 1
ATOM 4648 C CA . PRO B 1 222 ? -5.824 -27.891 -24.25 1 97.31 222 PRO B CA 1
ATOM 4649 C C . PRO B 1 222 ? -5.203 -27.719 -22.859 1 97.31 222 PRO B C 1
ATOM 4651 O O . PRO B 1 222 ? -5.777 -27.047 -22 1 97.31 222 PRO B O 1
ATOM 4654 N N . ILE B 1 223 ? -4.074 -28.391 -22.656 1 98.31 223 ILE B N 1
ATOM 4655 C CA . ILE B 1 223 ? -3.363 -28.328 -21.391 1 98.31 223 ILE B CA 1
ATOM 4656 C C . ILE B 1 223 ? -1.947 -27.797 -21.609 1 98.31 223 ILE B C 1
ATOM 4658 O O . ILE B 1 223 ? -1.179 -28.375 -22.391 1 98.31 223 ILE B O 1
ATOM 4662 N N . VAL B 1 224 ? -1.639 -26.641 -20.953 1 98.25 224 VAL B N 1
ATOM 4663 C CA . VAL B 1 224 ? -0.281 -26.109 -20.922 1 98.25 224 VAL B CA 1
ATOM 4664 C C . VAL B 1 224 ? 0.436 -26.594 -19.656 1 98.25 224 VAL B C 1
ATOM 4666 O O . VAL B 1 224 ? -0.079 -26.453 -18.547 1 98.25 224 VAL B O 1
ATOM 4669 N N . ILE B 1 225 ? 1.57 -27.234 -19.812 1 98.69 225 ILE B N 1
ATOM 4670 C CA . ILE B 1 225 ? 2.416 -27.578 -18.688 1 98.69 225 ILE B CA 1
ATOM 4671 C C . ILE B 1 225 ? 3.668 -26.703 -18.672 1 98.69 225 ILE B C 1
ATOM 4673 O O . ILE B 1 225 ? 4.445 -26.719 -19.625 1 98.69 225 ILE B O 1
ATOM 4677 N N . ALA B 1 226 ? 3.807 -25.922 -17.656 1 98.31 226 ALA B N 1
ATOM 4678 C CA . ALA B 1 226 ? 4.93 -25 -17.547 1 98.31 226 ALA B CA 1
ATOM 4679 C C . ALA B 1 226 ? 5.887 -25.438 -16.438 1 98.31 226 ALA B C 1
ATOM 4681 O O . ALA B 1 226 ? 5.453 -25.766 -15.328 1 98.31 226 ALA B O 1
ATOM 4682 N N . MET B 1 227 ? 7.191 -25.391 -16.734 1 98.56 227 MET B N 1
ATOM 4683 C CA . MET B 1 227 ? 8.219 -25.875 -15.82 1 98.56 227 MET B CA 1
ATOM 4684 C C . MET B 1 227 ? 8.969 -24.719 -15.18 1 98.56 227 MET B C 1
ATOM 4686 O O . MET B 1 227 ? 9.484 -23.844 -15.867 1 98.56 227 MET B O 1
ATOM 4690 N N . PHE B 1 228 ? 9.031 -24.734 -13.891 1 97.81 22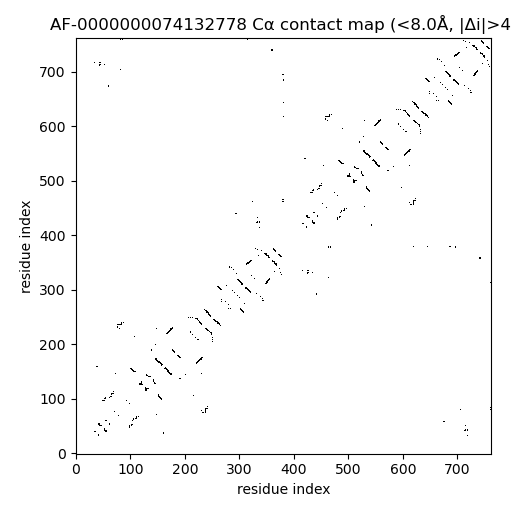8 PHE B N 1
ATOM 4691 C CA . PHE B 1 228 ? 9.602 -23.656 -13.086 1 97.81 228 PHE B CA 1
ATOM 4692 C C . PHE B 1 228 ? 10.805 -24.156 -12.297 1 97.81 228 PHE B C 1
ATOM 4694 O O . PHE B 1 228 ? 10.766 -25.25 -11.719 1 97.81 228 PHE B O 1
ATOM 4701 N N . ALA B 1 229 ? 11.898 -23.438 -12.32 1 97.69 229 ALA B N 1
ATOM 4702 C CA . ALA B 1 229 ? 13.062 -23.719 -11.484 1 97.69 229 ALA B CA 1
ATOM 4703 C C . ALA B 1 229 ? 13.031 -22.891 -10.203 1 97.69 229 ALA B C 1
ATOM 4705 O O . ALA B 1 229 ? 13.195 -21.672 -10.25 1 97.69 229 ALA B O 1
ATOM 4706 N N . GLN B 1 230 ? 12.875 -23.562 -9.086 1 96.81 230 GLN B N 1
ATOM 4707 C CA . GLN B 1 230 ? 12.812 -22.891 -7.793 1 96.81 230 GLN B CA 1
ATOM 4708 C C . GLN B 1 230 ? 14.133 -22.188 -7.473 1 96.81 230 GLN B C 1
ATOM 4710 O O . GLN B 1 230 ? 15.203 -22.719 -7.734 1 96.81 230 GLN B O 1
ATOM 4715 N N . ALA B 1 231 ? 14 -20.938 -6.938 1 94.94 231 ALA B N 1
ATOM 4716 C CA . ALA B 1 231 ? 15.195 -20.281 -6.418 1 94.94 231 ALA B CA 1
ATOM 4717 C C . ALA B 1 231 ? 15.586 -20.844 -5.059 1 94.94 231 ALA B C 1
ATOM 4719 O O . ALA B 1 231 ? 14.734 -21.328 -4.312 1 94.94 231 ALA B O 1
ATOM 4720 N N . PRO B 1 232 ? 16.906 -20.734 -4.777 1 94.62 232 PRO B N 1
ATOM 4721 C CA . PRO B 1 232 ? 17.328 -21.125 -3.43 1 94.62 232 PRO B CA 1
ATOM 4722 C C . PRO B 1 232 ? 16.641 -20.297 -2.34 1 94.62 232 PRO B C 1
ATOM 4724 O O . PRO B 1 232 ? 16.125 -19.203 -2.615 1 94.62 232 PRO B O 1
ATOM 4727 N N . ASN B 1 233 ? 16.703 -20.812 -1.084 1 93.88 233 ASN B N 1
ATOM 4728 C CA . ASN B 1 233 ? 15.977 -20.219 0.029 1 93.88 233 ASN B CA 1
ATOM 4729 C C . ASN B 1 233 ? 16.469 -18.812 0.337 1 93.88 233 ASN B C 1
ATOM 4731 O O . ASN B 1 233 ? 15.703 -17.969 0.809 1 93.88 233 ASN B O 1
ATOM 4735 N N . ASP B 1 234 ? 17.688 -18.453 0.069 1 91.06 234 ASP B N 1
ATOM 4736 C CA . ASP B 1 234 ? 18.281 -17.172 0.439 1 91.06 234 ASP B CA 1
ATOM 4737 C C . ASP B 1 234 ? 18.219 -16.172 -0.719 1 91.06 234 ASP B C 1
ATOM 4739 O O . ASP B 1 234 ? 18.766 -15.078 -0.635 1 91.06 234 ASP B O 1
ATOM 4743 N N . SER B 1 235 ? 17.547 -16.641 -1.735 1 90.25 235 SER B N 1
ATOM 4744 C CA . SER B 1 235 ? 17.438 -15.773 -2.898 1 90.25 235 SER B CA 1
ATOM 4745 C C . SER B 1 235 ? 16.516 -14.594 -2.619 1 90.25 235 SER B C 1
ATOM 4747 O O . SER B 1 235 ? 15.469 -14.75 -1.972 1 90.25 235 SER B O 1
ATOM 4749 N N . LEU B 1 236 ? 16.844 -13.406 -3.211 1 87.88 236 LEU B N 1
ATOM 4750 C CA . LEU B 1 236 ? 16.062 -12.188 -3.035 1 87.88 236 LEU B CA 1
ATOM 4751 C C . LEU B 1 236 ? 15.062 -12.016 -4.172 1 87.88 236 LEU B C 1
ATOM 4753 O O . LEU B 1 236 ? 14.352 -11.008 -4.234 1 87.88 236 LEU B O 1
ATOM 4757 N N . VAL B 1 237 ? 15.008 -12.938 -5.113 1 90.44 237 VAL B N 1
ATOM 4758 C CA . VAL B 1 237 ? 13.969 -13.062 -6.137 1 90.44 237 VAL B CA 1
ATOM 4759 C C . VAL B 1 237 ? 13.516 -14.516 -6.23 1 90.44 237 VAL B C 1
ATOM 4761 O O . VAL B 1 237 ? 14.219 -15.43 -5.781 1 90.44 237 VAL B O 1
ATOM 4764 N N . GLY B 1 238 ? 12.344 -14.719 -6.82 1 92.38 238 GLY B N 1
ATOM 4765 C CA . GLY B 1 238 ? 11.867 -16.078 -7.043 1 92.38 238 GLY B CA 1
ATOM 4766 C C . GLY B 1 238 ? 12.547 -16.766 -8.203 1 92.38 238 GLY B C 1
ATOM 4767 O O . GLY B 1 238 ? 13.414 -16.188 -8.859 1 92.38 238 GLY B O 1
ATOM 4768 N N . GLY B 1 239 ? 12.203 -18.016 -8.422 1 94.5 239 GLY B N 1
ATOM 4769 C CA . GLY B 1 239 ? 12.734 -18.781 -9.531 1 94.5 239 GLY B CA 1
ATOM 4770 C C . GLY B 1 239 ? 12.234 -18.312 -10.883 1 94.5 239 GLY B C 1
ATOM 4771 O O . GLY B 1 239 ? 11.914 -17.125 -11.055 1 94.5 239 GLY B O 1
ATOM 4772 N N . TYR B 1 240 ? 12.328 -19.172 -11.859 1 94.5 240 TYR B N 1
ATOM 4773 C CA . TYR B 1 240 ? 11.961 -18.766 -13.211 1 94.5 240 TYR B CA 1
ATOM 4774 C C . TYR B 1 240 ? 11.391 -19.938 -14 1 94.5 240 TYR B C 1
ATOM 4776 O O . TYR B 1 240 ? 11.758 -21.094 -13.766 1 94.5 240 TYR B O 1
ATOM 4784 N N . PHE B 1 241 ? 10.484 -19.625 -14.906 1 95.56 241 PHE B N 1
ATOM 4785 C CA . PHE B 1 241 ? 10.008 -20.625 -15.852 1 95.56 241 PHE B CA 1
ATOM 4786 C C . PHE B 1 241 ? 11.031 -20.859 -16.969 1 95.56 241 PHE B C 1
ATOM 4788 O O . PHE B 1 241 ? 11.43 -19.906 -17.656 1 95.56 241 PHE B O 1
ATOM 4795 N N . TYR B 1 242 ? 11.43 -22.156 -17.188 1 95.81 242 TYR B N 1
ATOM 4796 C CA . TYR B 1 242 ? 12.484 -22.406 -18.156 1 95.81 242 TYR B CA 1
ATOM 4797 C C . TYR B 1 242 ? 11.922 -23.078 -19.406 1 95.81 242 TYR B C 1
ATOM 4799 O O . TYR B 1 242 ? 12.586 -23.109 -20.438 1 95.81 242 TYR B O 1
ATOM 4807 N N . SER B 1 243 ? 10.703 -23.641 -19.312 1 96.62 243 SER B N 1
ATOM 4808 C CA . SER B 1 243 ? 10.102 -24.25 -20.5 1 96.62 243 SER B CA 1
ATOM 4809 C C . SER B 1 243 ? 8.617 -24.516 -20.281 1 96.62 243 SER B C 1
ATOM 4811 O O . SER B 1 243 ? 8.133 -24.531 -19.156 1 96.62 243 SER B O 1
ATOM 4813 N N . TYR B 1 244 ? 7.91 -24.625 -21.375 1 97.31 244 TYR B N 1
ATOM 4814 C CA . TYR B 1 244 ? 6.539 -25.109 -21.312 1 97.31 244 TYR B CA 1
ATOM 4815 C C . TYR B 1 244 ? 6.203 -25.953 -22.531 1 97.31 244 TYR B C 1
ATOM 4817 O O . TYR B 1 244 ? 6.938 -25.938 -23.531 1 97.31 244 TYR B O 1
ATOM 4825 N N . THR B 1 245 ? 5.199 -26.781 -22.453 1 97.69 245 THR B N 1
ATOM 4826 C CA . THR B 1 245 ? 4.66 -27.578 -23.547 1 97.69 245 THR B CA 1
ATOM 4827 C C . THR B 1 245 ? 3.135 -27.516 -23.562 1 97.69 245 THR B C 1
ATOM 4829 O O . THR B 1 245 ? 2.512 -27.172 -22.547 1 97.69 245 THR B O 1
ATOM 4832 N N . VAL B 1 246 ? 2.568 -27.75 -24.734 1 97.19 246 VAL B N 1
ATOM 4833 C CA . VAL B 1 246 ? 1.119 -27.703 -24.906 1 97.19 246 VAL B CA 1
ATOM 4834 C C . VAL B 1 246 ? 0.627 -29.062 -25.422 1 97.19 246 VAL B C 1
ATOM 4836 O O . VAL B 1 246 ? 1.141 -29.578 -26.422 1 97.19 246 VAL B O 1
ATOM 4839 N N . SER B 1 247 ? -0.234 -29.656 -24.688 1 97.25 247 SER B N 1
ATOM 4840 C CA . SER B 1 247 ? -0.976 -30.812 -25.172 1 97.25 247 SER B CA 1
ATOM 4841 C C . SER B 1 247 ? -2.387 -30.438 -25.594 1 97.25 247 SER B C 1
ATOM 4843 O O . SER B 1 247 ? -3.232 -30.109 -24.766 1 97.25 247 SER B O 1
ATOM 4845 N N . LYS B 1 248 ? -2.707 -30.516 -26.859 1 94.94 248 LYS B N 1
ATOM 4846 C CA . LYS B 1 248 ? -4.012 -30.125 -27.375 1 94.94 248 LYS B CA 1
ATOM 4847 C C . LYS B 1 248 ? -5.059 -31.203 -27.141 1 94.94 248 LYS B C 1
ATOM 4849 O O . LYS B 1 248 ? -6.25 -30.906 -27.031 1 94.94 248 LYS B O 1
ATOM 4854 N N . SER B 1 249 ? -4.57 -32.375 -27.219 1 94.12 249 SER B N 1
ATOM 4855 C CA . SER B 1 249 ? -5.438 -33.5 -26.969 1 94.12 249 SER B CA 1
ATOM 4856 C C . SER B 1 249 ? -4.629 -34.719 -26.547 1 94.12 249 SER B C 1
ATOM 4858 O O . SER B 1 249 ? -3.428 -34.812 -26.797 1 94.12 249 SER B O 1
ATOM 4860 N N . GLY B 1 250 ? -5.281 -35.594 -25.781 1 93.38 250 GLY B N 1
ATOM 4861 C CA . GLY B 1 250 ? -4.633 -36.844 -25.391 1 93.38 250 GLY B CA 1
ATOM 4862 C C . GLY B 1 250 ? -3.5 -36.625 -24.406 1 93.38 250 GLY B C 1
ATOM 4863 O O . GLY B 1 250 ? -3.537 -35.719 -23.594 1 93.38 250 GLY B O 1
ATOM 4864 N N . THR B 1 251 ? -2.586 -37.625 -24.344 1 91.31 251 THR B N 1
ATOM 4865 C CA . THR B 1 251 ? -1.515 -37.594 -23.359 1 91.31 251 THR B CA 1
ATOM 4866 C C . THR B 1 251 ? -0.164 -37.375 -24.016 1 91.31 251 THR B C 1
ATOM 4868 O O . THR B 1 251 ? 0.884 -37.625 -23.422 1 91.31 251 THR B O 1
ATOM 4871 N N . ASP B 1 252 ? -0.227 -36.906 -25.25 1 90 252 ASP B N 1
ATOM 4872 C CA . ASP B 1 252 ? 1.022 -36.625 -25.938 1 90 252 ASP B CA 1
ATOM 4873 C C . ASP B 1 252 ? 1.582 -35.25 -25.531 1 90 252 ASP B C 1
ATOM 4875 O O . ASP B 1 252 ? 0.853 -34.281 -25.484 1 90 252 ASP B O 1
ATOM 4879 N N . ILE B 1 253 ? 2.809 -35.312 -25.156 1 89.44 253 ILE B N 1
ATOM 4880 C CA . ILE B 1 253 ? 3.508 -34.062 -24.859 1 89.44 253 ILE B CA 1
ATOM 4881 C C . ILE B 1 253 ? 4.027 -33.438 -26.156 1 89.44 253 ILE B C 1
ATOM 4883 O O . ILE B 1 253 ? 4.715 -34.125 -26.938 1 89.44 253 ILE B O 1
ATOM 4887 N N . GLY B 1 254 ? 3.654 -32.281 -26.484 1 84.62 254 GLY B N 1
ATOM 4888 C CA . GLY B 1 254 ? 4.172 -31.578 -27.656 1 84.62 254 GLY B CA 1
ATOM 4889 C C . GLY B 1 254 ? 5.625 -31.172 -27.516 1 84.62 254 GLY B C 1
ATOM 4890 O O . GLY B 1 254 ? 6.34 -31.688 -26.656 1 84.62 254 GLY B O 1
ATOM 4891 N N . SER B 1 255 ? 6.059 -30.344 -28.406 1 93.88 255 SER B N 1
ATOM 4892 C CA . SER B 1 255 ? 7.402 -29.781 -28.359 1 93.88 255 SER B CA 1
ATOM 4893 C C . SER B 1 255 ? 7.559 -28.828 -27.188 1 93.88 255 SER B C 1
ATOM 4895 O O . SER B 1 255 ? 6.605 -28.141 -26.812 1 93.88 255 SER B O 1
ATOM 4897 N N . TRP B 1 256 ? 8.703 -28.906 -26.609 1 96.44 256 TRP B N 1
ATOM 4898 C CA . TRP B 1 256 ? 9 -28 -25.516 1 96.44 256 TRP B CA 1
ATOM 4899 C C . TRP B 1 256 ? 9.484 -26.656 -26.031 1 96.44 256 TRP B C 1
ATOM 4901 O O . TRP B 1 256 ? 10.32 -26.594 -26.938 1 96.44 256 TRP B O 1
ATOM 4911 N N . THR B 1 257 ? 8.828 -25.672 -25.562 1 95.19 257 THR B N 1
ATOM 4912 C CA . THR B 1 257 ? 9.258 -24.312 -25.859 1 95.19 257 THR B CA 1
ATOM 4913 C C . THR B 1 257 ? 10.047 -23.734 -24.688 1 95.19 257 THR B C 1
ATOM 4915 O O . THR B 1 257 ? 9.547 -23.672 -23.562 1 95.19 257 THR B O 1
ATOM 4918 N N . GLU B 1 258 ? 11.258 -23.375 -24.984 1 93.19 258 GLU B N 1
ATOM 4919 C CA . GLU B 1 258 ? 12.062 -22.734 -23.953 1 93.19 258 GLU B CA 1
ATOM 4920 C C . GLU B 1 258 ? 11.562 -21.328 -23.656 1 93.19 258 GLU B C 1
ATOM 4922 O O . GLU B 1 258 ? 11.172 -20.594 -24.562 1 93.19 258 GLU B O 1
ATOM 4927 N N . THR B 1 259 ? 11.523 -21.219 -22.391 1 88 259 THR B N 1
ATOM 4928 C CA . THR B 1 259 ? 11.242 -19.875 -21.922 1 88 259 THR B CA 1
ATOM 4929 C C . THR B 1 259 ? 12.391 -19.344 -21.078 1 88 259 THR B C 1
ATOM 4931 O O . THR B 1 259 ? 13.312 -20.094 -20.734 1 88 259 THR B O 1
ATOM 4934 N N . ASN B 1 260 ? 12.805 -18.016 -21.078 1 83.5 260 ASN B N 1
ATOM 4935 C CA . ASN B 1 260 ? 13.766 -17.391 -20.172 1 83.5 260 ASN B CA 1
ATOM 4936 C C . ASN B 1 260 ? 13.148 -16.203 -19.438 1 83.5 260 ASN B C 1
ATOM 4938 O O . ASN B 1 260 ? 13.648 -15.078 -19.547 1 83.5 260 ASN B O 1
ATOM 4942 N N . ILE B 1 261 ? 12.078 -16.688 -18.734 1 88.94 261 ILE B N 1
ATOM 4943 C CA . ILE B 1 261 ? 11.445 -15.664 -17.906 1 88.94 261 ILE B CA 1
ATOM 4944 C C . ILE B 1 261 ? 12.086 -15.656 -16.531 1 88.94 261 ILE B C 1
ATOM 4946 O O . ILE B 1 261 ? 11.812 -16.531 -15.703 1 88.94 261 ILE B O 1
ATOM 4950 N N . LYS B 1 262 ? 12.906 -14.711 -16.328 1 90.12 262 LYS B N 1
ATOM 4951 C CA . LYS B 1 262 ? 13.703 -14.656 -15.102 1 90.12 262 LYS B CA 1
ATOM 4952 C C . LYS B 1 262 ? 13.609 -13.289 -14.438 1 90.12 262 LYS B C 1
ATOM 4954 O O . LYS B 1 262 ? 13.461 -12.273 -15.125 1 90.12 262 LYS B O 1
ATOM 4959 N N . SER B 1 263 ? 13.68 -13.32 -13.141 1 91.31 263 SER B N 1
ATOM 4960 C CA . SER B 1 263 ? 13.664 -12.078 -12.383 1 91.31 263 SER B CA 1
ATOM 4961 C C . SER B 1 263 ? 15.047 -11.742 -11.836 1 91.31 263 SER B C 1
ATOM 4963 O O . SER B 1 263 ? 15.852 -12.641 -11.578 1 91.31 263 SER B O 1
ATOM 4965 N N . TYR B 1 264 ? 15.289 -10.5 -11.719 1 93.06 264 TYR B N 1
ATOM 4966 C CA . TYR B 1 264 ? 16.562 -9.992 -11.227 1 93.06 264 TYR B CA 1
ATOM 4967 C C . TYR B 1 264 ? 16.344 -8.906 -10.172 1 93.06 264 TYR B C 1
ATOM 4969 O O . TYR B 1 264 ? 15.312 -8.242 -10.164 1 93.06 264 TYR B O 1
ATOM 4977 N N . VAL B 1 265 ? 17.375 -8.75 -9.289 1 94.19 265 VAL B N 1
ATOM 4978 C CA . VAL B 1 265 ? 17.328 -7.723 -8.25 1 94.19 265 VAL B CA 1
ATOM 4979 C C . VAL B 1 265 ? 18.031 -6.457 -8.734 1 94.19 265 VAL B C 1
ATOM 4981 O O . VAL B 1 265 ? 19 -6.531 -9.484 1 94.19 265 VAL B O 1
ATOM 4984 N N . LEU B 1 266 ? 17.547 -5.352 -8.344 1 95.25 266 LEU B N 1
ATOM 4985 C CA . LEU B 1 266 ? 18.172 -4.055 -8.578 1 95.25 266 LEU B CA 1
ATOM 4986 C C . LEU B 1 266 ? 18.484 -3.35 -7.258 1 95.25 266 LEU B C 1
ATOM 4988 O O . LEU B 1 266 ? 17.672 -3.393 -6.328 1 95.25 266 LEU B O 1
ATOM 4992 N N . PRO B 1 267 ? 19.578 -2.609 -7.223 1 94.62 267 PRO B N 1
ATOM 4993 C CA . PRO B 1 267 ? 20.547 -2.414 -8.297 1 94.62 267 PRO B CA 1
ATOM 4994 C C . PRO B 1 267 ? 21.344 -3.682 -8.609 1 94.62 267 PRO B C 1
ATOM 4996 O O . PRO B 1 267 ? 21.469 -4.562 -7.758 1 94.62 267 PRO B O 1
ATOM 4999 N N . ALA B 1 268 ? 21.797 -3.764 -9.805 1 92.69 268 ALA B N 1
ATOM 5000 C CA . ALA B 1 268 ? 22.641 -4.883 -10.234 1 92.69 268 ALA B CA 1
ATOM 5001 C C . ALA B 1 268 ? 23.969 -4.883 -9.5 1 92.69 268 ALA B C 1
ATOM 5003 O O . ALA B 1 268 ? 24.469 -3.828 -9.086 1 92.69 268 ALA B O 1
ATOM 5004 N N . THR B 1 269 ? 24.406 -6.051 -9.203 1 87.69 269 THR B N 1
ATOM 5005 C CA . THR B 1 269 ? 25.75 -6.234 -8.656 1 87.69 269 THR B CA 1
ATOM 5006 C C . THR B 1 269 ? 26.609 -7.094 -9.578 1 87.69 269 THR B C 1
ATOM 5008 O O . THR B 1 269 ? 26.109 -7.609 -10.586 1 87.69 269 THR B O 1
ATOM 5011 N N . GLU B 1 270 ? 27.828 -7.203 -9.242 1 84.75 270 GLU B N 1
ATOM 5012 C CA . GLU B 1 270 ? 28.719 -8.031 -10.039 1 84.75 270 GLU B CA 1
ATOM 5013 C C . GLU B 1 270 ? 28.234 -9.477 -10.094 1 84.75 270 GLU B C 1
ATOM 5015 O O . GLU B 1 270 ? 28.375 -10.156 -11.117 1 84.75 270 GLU B O 1
ATOM 5020 N N . ASP B 1 271 ? 27.609 -9.938 -9.062 1 82 271 ASP B N 1
ATOM 5021 C CA . ASP B 1 271 ? 27.156 -11.32 -8.953 1 82 271 ASP B CA 1
ATOM 5022 C C . ASP B 1 271 ? 25.734 -11.484 -9.492 1 82 271 ASP B C 1
ATOM 5024 O O . ASP B 1 271 ? 25.266 -12.602 -9.711 1 82 271 ASP B O 1
ATOM 5028 N N . ASN B 1 272 ? 25.141 -10.383 -9.703 1 87.12 272 ASN B N 1
ATOM 5029 C CA . ASN B 1 272 ? 23.781 -10.375 -10.211 1 87.12 272 ASN B CA 1
ATOM 5030 C C . ASN B 1 272 ? 23.578 -9.297 -11.273 1 87.12 272 ASN B C 1
ATOM 5032 O O . ASN B 1 272 ? 22.891 -8.305 -11.031 1 87.12 272 ASN B O 1
ATOM 5036 N N . LYS B 1 273 ? 24.156 -9.641 -12.43 1 90.75 273 LYS B N 1
ATOM 5037 C CA . LYS B 1 273 ? 24.062 -8.695 -13.539 1 90.75 273 LYS B CA 1
ATOM 5038 C C . LYS B 1 273 ? 22.734 -8.828 -14.273 1 90.75 273 LYS B C 1
ATOM 5040 O O . LYS B 1 273 ? 22.203 -9.938 -14.406 1 90.75 273 LYS B O 1
ATOM 5045 N N . LEU B 1 274 ? 22.281 -7.758 -14.766 1 93.75 274 LEU B N 1
ATOM 5046 C CA . LEU B 1 274 ? 21.062 -7.77 -15.586 1 93.75 274 LEU B CA 1
ATOM 5047 C C . LEU B 1 274 ? 21.375 -8.203 -17.016 1 93.75 274 LEU B C 1
ATOM 5049 O O . LEU B 1 274 ? 22.516 -8.07 -17.469 1 93.75 274 LEU B O 1
ATOM 5053 N N . PRO B 1 275 ? 20.406 -8.648 -17.703 1 91.75 275 PRO B N 1
ATOM 5054 C CA . PRO B 1 275 ? 20.594 -9.016 -19.109 1 91.75 275 PRO B CA 1
ATOM 5055 C C . PRO B 1 275 ? 20.922 -7.816 -20 1 91.75 275 PRO B C 1
ATOM 5057 O O . PRO B 1 275 ? 21.578 -7.965 -21.031 1 91.75 275 PRO B O 1
ATOM 5060 N N . ASN B 1 276 ? 20.438 -6.672 -19.641 1 93.06 276 ASN B N 1
ATOM 5061 C CA . ASN B 1 276 ? 20.672 -5.426 -20.359 1 93.06 276 ASN B CA 1
ATOM 5062 C C . ASN B 1 276 ? 21.297 -4.359 -19.469 1 93.06 276 ASN B C 1
ATOM 5064 O O . ASN B 1 276 ? 20.641 -3.857 -18.547 1 93.06 276 ASN B O 1
ATOM 5068 N N . ASP B 1 277 ? 22.469 -3.938 -19.891 1 91.38 277 ASP B N 1
ATOM 5069 C CA . ASP B 1 277 ? 23.234 -2.996 -19.078 1 91.38 277 ASP B CA 1
ATOM 5070 C C . ASP B 1 277 ? 22.547 -1.633 -19.031 1 91.38 277 ASP B C 1
ATOM 5072 O O . ASP B 1 277 ? 22.672 -0.906 -18.031 1 91.38 277 ASP B O 1
ATOM 5076 N N . ASN B 1 278 ? 21.906 -1.28 -20.062 1 94.44 278 ASN B N 1
ATOM 5077 C CA . ASN B 1 278 ? 21.219 0 -20.094 1 94.44 278 ASN B CA 1
ATOM 5078 C C . ASN B 1 278 ? 20.141 0.088 -19.016 1 94.44 278 ASN B C 1
ATOM 5080 O O . ASN B 1 278 ? 19.891 1.165 -18.469 1 94.44 278 ASN B O 1
ATOM 5084 N N . ASP B 1 279 ? 19.531 -1.062 -18.688 1 96.12 279 ASP B N 1
ATOM 5085 C CA . ASP B 1 279 ? 18.516 -1.086 -17.641 1 96.12 279 ASP B CA 1
ATOM 5086 C C . ASP B 1 279 ? 19.141 -0.84 -16.266 1 96.12 279 ASP B C 1
ATOM 5088 O O . ASP B 1 279 ? 18.547 -0.156 -15.43 1 96.12 279 ASP B O 1
ATOM 5092 N N . SER B 1 280 ? 20.297 -1.393 -16.047 1 95.5 280 SER B N 1
ATOM 5093 C CA . SER B 1 280 ? 21.016 -1.156 -14.805 1 95.5 280 SER B CA 1
ATOM 5094 C C . SER B 1 280 ? 21.375 0.319 -14.641 1 95.5 280 SER B C 1
ATOM 5096 O O . SER B 1 280 ? 21.172 0.895 -13.57 1 95.5 280 SER B O 1
ATOM 5098 N N . THR B 1 281 ? 21.875 0.908 -15.727 1 96.25 281 THR B N 1
ATOM 5099 C CA . THR B 1 281 ? 22.25 2.316 -15.703 1 96.25 281 THR B CA 1
ATOM 5100 C C . THR B 1 281 ? 21.031 3.199 -15.453 1 96.25 281 THR B C 1
ATOM 5102 O O . THR B 1 281 ? 21.109 4.152 -14.68 1 96.25 281 THR B O 1
ATOM 5105 N N . SER B 1 282 ? 19.969 2.873 -16.094 1 97.25 282 SER B N 1
ATOM 5106 C CA . SER B 1 282 ? 18.719 3.613 -15.906 1 97.25 282 SER B CA 1
ATOM 5107 C C . SER B 1 282 ? 18.266 3.586 -14.445 1 97.25 282 SER B C 1
ATOM 5109 O O . SER B 1 282 ? 17.906 4.621 -13.891 1 97.25 282 SER B O 1
ATOM 5111 N N . PHE B 1 283 ? 18.297 2.445 -13.852 1 97.81 283 PHE B N 1
ATOM 5112 C CA . PHE B 1 283 ? 17.875 2.318 -12.453 1 97.81 283 PHE B CA 1
ATOM 5113 C C . PHE B 1 283 ? 18.828 3.076 -11.539 1 97.81 283 PHE B C 1
ATOM 5115 O O . PHE B 1 283 ? 18.406 3.738 -10.594 1 97.81 283 PHE B O 1
ATOM 5122 N N . ASP B 1 284 ? 20.125 2.953 -11.828 1 96.69 284 ASP B N 1
ATOM 5123 C CA . ASP B 1 284 ? 21.109 3.666 -11.023 1 96.69 284 ASP B CA 1
ATOM 5124 C C . ASP B 1 284 ? 20.875 5.172 -11.07 1 96.69 284 ASP B C 1
ATOM 5126 O O . ASP B 1 284 ? 20.953 5.848 -10.039 1 96.69 284 ASP B O 1
ATOM 5130 N N . ASN B 1 285 ? 20.625 5.648 -12.266 1 97.25 285 ASN B N 1
ATOM 5131 C CA . ASN B 1 285 ? 20.344 7.07 -12.422 1 97.25 285 ASN B CA 1
ATOM 5132 C C . ASN B 1 285 ? 19.062 7.465 -11.672 1 97.25 285 ASN B C 1
ATOM 5134 O O . ASN B 1 285 ? 19.031 8.5 -11 1 97.25 285 ASN B O 1
ATOM 5138 N N . PHE B 1 286 ? 18.047 6.676 -11.789 1 97.81 286 PHE B N 1
ATOM 5139 C CA . PHE B 1 286 ? 16.812 6.898 -11.055 1 97.81 286 PHE B CA 1
ATOM 5140 C C . PHE B 1 286 ? 17.062 6.926 -9.555 1 97.81 286 PHE B C 1
ATOM 5142 O O . PHE B 1 286 ? 16.625 7.844 -8.859 1 97.81 286 PHE B O 1
ATOM 5149 N N . GLN B 1 287 ? 17.688 5.895 -9.047 1 97.12 287 GLN B N 1
ATOM 5150 C CA . GLN B 1 287 ? 18.016 5.781 -7.633 1 97.12 287 GLN B CA 1
ATOM 5151 C C . GLN B 1 287 ? 18.766 7.016 -7.145 1 97.12 287 GLN B C 1
ATOM 5153 O O . GLN B 1 287 ? 18.438 7.578 -6.098 1 97.12 287 GLN B O 1
ATOM 5158 N N . LYS B 1 288 ? 19.797 7.41 -7.906 1 95.5 288 LYS B N 1
ATOM 5159 C CA . LYS B 1 288 ? 20.594 8.578 -7.555 1 95.5 288 LYS B CA 1
ATOM 5160 C C . LYS B 1 288 ? 19.734 9.836 -7.484 1 95.5 288 LYS B C 1
ATOM 5162 O O . LYS B 1 288 ? 19.844 10.625 -6.543 1 95.5 288 LYS B O 1
ATOM 5167 N N . GLU B 1 289 ? 18.891 10.031 -8.445 1 94.44 289 GLU B N 1
ATOM 5168 C CA . GLU B 1 289 ? 18.016 11.203 -8.5 1 94.44 289 GLU B CA 1
ATOM 5169 C C . GLU B 1 289 ? 17.094 11.266 -7.293 1 94.44 289 GLU B C 1
ATOM 5171 O O . GLU B 1 289 ? 16.922 12.32 -6.688 1 94.44 289 GLU B O 1
ATOM 5176 N N . VAL B 1 290 ? 16.516 10.188 -6.957 1 95.75 290 VAL B N 1
ATOM 5177 C CA . VAL B 1 290 ? 15.57 10.117 -5.844 1 95.75 290 VAL B CA 1
ATOM 5178 C C . VAL B 1 290 ? 16.312 10.352 -4.527 1 95.75 290 VAL B C 1
ATOM 5180 O O . VAL B 1 290 ? 15.836 11.094 -3.666 1 95.75 290 VAL B O 1
ATOM 5183 N N . LYS B 1 291 ? 17.484 9.766 -4.406 1 95.06 291 LYS B N 1
ATOM 5184 C CA . LYS B 1 291 ? 18.281 9.906 -3.184 1 95.06 291 LYS B CA 1
ATOM 5185 C C . LYS B 1 291 ? 18.766 11.336 -3.004 1 95.06 291 LYS B C 1
ATOM 5187 O O . LYS B 1 291 ? 18.891 11.82 -1.875 1 95.06 291 LYS B O 1
ATOM 5192 N N . ASN B 1 292 ? 19.047 11.984 -4.102 1 93.25 292 ASN B N 1
ATOM 5193 C CA . ASN B 1 292 ? 19.516 13.367 -4.047 1 93.25 292 ASN B CA 1
ATOM 5194 C C . ASN B 1 292 ? 18.375 14.328 -3.717 1 93.25 292 ASN B C 1
ATOM 5196 O O . ASN B 1 292 ? 18.609 15.391 -3.133 1 93.25 292 ASN B O 1
ATOM 5200 N N . PHE B 1 293 ? 17.219 14.047 -4.031 1 93.19 293 PHE B N 1
ATOM 5201 C CA . PHE B 1 293 ? 16.062 14.93 -3.912 1 93.19 293 PHE B CA 1
ATOM 5202 C C . PHE B 1 293 ? 15.617 15.055 -2.459 1 93.19 293 PHE B C 1
ATOM 5204 O O . PHE B 1 293 ? 15.289 16.141 -1.996 1 93.19 293 PHE B O 1
ATOM 5211 N N . PHE B 1 294 ? 15.539 14.016 -1.772 1 92.69 294 PHE B N 1
ATOM 5212 C CA . PHE B 1 294 ? 14.914 13.977 -0.457 1 92.69 294 PHE B CA 1
ATOM 5213 C C . PHE B 1 294 ? 15.898 13.5 0.601 1 92.69 294 PHE B C 1
ATOM 5215 O O . PHE B 1 294 ? 16.688 12.578 0.353 1 92.69 294 PHE B O 1
ATOM 5222 N N . PRO B 1 295 ? 15.812 14.016 1.778 1 87.69 295 PRO B N 1
ATOM 5223 C CA . PRO B 1 295 ? 16.75 13.609 2.826 1 87.69 295 PRO B CA 1
ATOM 5224 C C . PRO B 1 295 ? 16.422 12.242 3.422 1 87.69 295 PRO B C 1
ATOM 5226 O O . PRO B 1 295 ? 15.25 11.844 3.455 1 87.69 295 PRO B O 1
ATOM 5229 N N . ASN B 1 296 ? 17.297 11.562 3.859 1 83.69 296 ASN B N 1
ATOM 5230 C CA . ASN B 1 296 ? 17.203 10.367 4.699 1 83.69 296 ASN B CA 1
ATOM 5231 C C . ASN B 1 296 ? 16.5 9.227 3.975 1 83.69 296 ASN B C 1
ATOM 5233 O O . ASN B 1 296 ? 15.648 8.547 4.559 1 83.69 296 ASN B O 1
ATOM 5237 N N . ILE B 1 297 ? 16.719 9.141 2.738 1 86.62 297 ILE B N 1
ATOM 5238 C CA . ILE B 1 297 ? 16.203 7.965 2.037 1 86.62 297 ILE B CA 1
ATOM 5239 C C . ILE B 1 297 ? 16.969 6.723 2.504 1 86.62 297 ILE B C 1
ATOM 5241 O O . ILE B 1 297 ? 18.188 6.664 2.414 1 86.62 297 ILE B O 1
ATOM 5245 N N . SER B 1 298 ? 16.234 5.727 2.984 1 83.19 298 SER B N 1
ATOM 5246 C CA . SER B 1 298 ? 16.828 4.52 3.545 1 83.19 298 SER B CA 1
ATOM 5247 C C . SER B 1 298 ? 17.188 3.52 2.451 1 83.19 298 SER B C 1
ATOM 5249 O O . SER B 1 298 ? 18.25 2.893 2.498 1 83.19 298 SER B O 1
ATOM 5251 N N . ASN B 1 299 ? 16.297 3.33 1.532 1 92.25 299 ASN B N 1
ATOM 5252 C CA . ASN B 1 299 ? 16.531 2.264 0.564 1 92.25 299 ASN B CA 1
ATOM 5253 C C . ASN B 1 299 ? 15.734 2.484 -0.717 1 92.25 299 ASN B C 1
ATOM 5255 O O . ASN B 1 299 ? 14.586 2.928 -0.669 1 92.25 299 ASN B O 1
ATOM 5259 N N . VAL B 1 300 ? 16.375 2.295 -1.833 1 96.38 300 VAL B N 1
ATOM 5260 C CA . VAL B 1 300 ? 15.742 2.191 -3.139 1 96.38 300 VAL B CA 1
ATOM 5261 C C . VAL B 1 300 ? 16.156 0.887 -3.818 1 96.38 300 VAL B C 1
ATOM 5263 O O . VAL B 1 300 ? 17.297 0.757 -4.281 1 96.38 300 VAL B O 1
ATOM 5266 N N . THR B 1 301 ? 15.266 -0.086 -3.848 1 95.31 301 THR B N 1
ATOM 5267 C CA . THR B 1 301 ? 15.555 -1.391 -4.438 1 95.31 301 THR B CA 1
ATOM 5268 C C . THR B 1 301 ? 14.445 -1.805 -5.398 1 95.31 301 THR B C 1
ATOM 5270 O O . THR B 1 301 ? 13.359 -1.211 -5.402 1 95.31 301 THR B O 1
ATOM 5273 N N . GLY B 1 302 ? 14.75 -2.77 -6.176 1 95.31 302 GLY B N 1
ATOM 5274 C CA . GLY B 1 302 ? 13.742 -3.189 -7.137 1 95.31 302 GLY B CA 1
ATOM 5275 C C . GLY B 1 302 ? 13.961 -4.602 -7.652 1 95.31 302 GLY B C 1
ATOM 5276 O O . GLY B 1 302 ? 14.922 -5.27 -7.258 1 95.31 302 GLY B O 1
ATOM 5277 N N . GLN B 1 303 ? 12.945 -5.055 -8.414 1 94.25 303 GLN B N 1
ATOM 5278 C CA . GLN B 1 303 ? 12.977 -6.305 -9.164 1 94.25 303 GLN B CA 1
ATOM 5279 C C . GLN B 1 303 ? 12.555 -6.086 -10.617 1 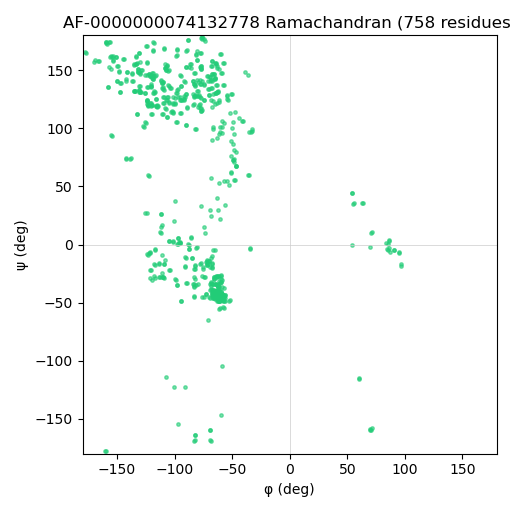94.25 303 GLN B C 1
ATOM 5281 O O . GLN B 1 303 ? 11.617 -5.328 -10.883 1 94.25 303 GLN B O 1
ATOM 5286 N N . GLY B 1 304 ? 13.312 -6.707 -11.484 1 93.62 304 GLY B N 1
ATOM 5287 C CA . GLY B 1 304 ? 12.938 -6.719 -12.891 1 93.62 304 GLY B CA 1
ATOM 5288 C C . GLY B 1 304 ? 12.742 -8.117 -13.445 1 93.62 304 GLY B C 1
ATOM 5289 O O . GLY B 1 304 ? 13.508 -9.031 -13.117 1 93.62 304 GLY B O 1
ATOM 5290 N N . GLN B 1 305 ? 11.688 -8.25 -14.203 1 92.19 305 GLN B N 1
ATOM 5291 C CA . GLN B 1 305 ? 11.461 -9.516 -14.891 1 92.19 305 GLN B CA 1
ATOM 5292 C C . GLN B 1 305 ? 11.828 -9.422 -16.375 1 92.19 305 GLN B C 1
ATOM 5294 O O . GLN B 1 305 ? 11.5 -8.43 -17.031 1 92.19 305 GLN B O 1
ATOM 5299 N N . TYR B 1 306 ? 12.531 -10.43 -16.797 1 91.88 306 TYR B N 1
ATOM 5300 C CA . TYR B 1 306 ? 12.969 -10.461 -18.188 1 91.88 306 TYR B CA 1
ATOM 5301 C C . TYR B 1 306 ? 12.422 -11.688 -18.891 1 91.88 306 TYR B C 1
ATOM 5303 O O . TYR B 1 306 ? 12.328 -12.773 -18.312 1 91.88 306 TYR B O 1
ATOM 5311 N N . LYS B 1 307 ? 11.961 -11.508 -20.031 1 87.62 307 LYS B N 1
ATOM 5312 C CA . LYS B 1 307 ? 11.844 -12.578 -21.016 1 87.62 307 LYS B CA 1
ATOM 5313 C C . LYS B 1 307 ? 13.008 -12.555 -22 1 87.62 307 LYS B C 1
ATOM 5315 O O . LYS B 1 307 ? 13.078 -11.672 -22.859 1 87.62 307 LYS B O 1
ATOM 5320 N N . ASP B 1 308 ? 13.898 -13.492 -21.812 1 84.56 308 ASP B N 1
ATOM 5321 C CA . ASP B 1 308 ? 15.188 -13.43 -22.5 1 84.56 308 ASP B CA 1
ATOM 5322 C C . ASP B 1 308 ? 15.945 -12.156 -22.125 1 84.56 308 ASP B C 1
ATOM 5324 O O . ASP B 1 308 ? 16.25 -11.938 -20.953 1 84.56 308 ASP B O 1
ATOM 5328 N N . LYS B 1 309 ? 16.203 -11.242 -23.031 1 87.94 309 LYS B N 1
ATOM 5329 C CA . LYS B 1 309 ? 16.969 -10.031 -22.75 1 87.94 309 LYS B CA 1
ATOM 5330 C C . LYS B 1 309 ? 16.062 -8.812 -22.656 1 87.94 309 LYS B C 1
ATOM 5332 O O . LYS B 1 309 ? 16.547 -7.695 -22.438 1 87.94 309 LYS B O 1
ATOM 5337 N N . THR B 1 310 ? 14.859 -9.117 -22.781 1 91.81 310 THR B N 1
ATOM 5338 C CA . THR B 1 310 ? 13.938 -7.992 -22.828 1 91.81 310 THR B CA 1
ATOM 5339 C C . THR B 1 310 ? 13.242 -7.801 -21.484 1 91.81 310 THR B C 1
ATOM 5341 O O . THR B 1 310 ? 12.609 -8.727 -20.969 1 91.81 310 THR B O 1
ATOM 5344 N N . LEU B 1 311 ? 13.312 -6.621 -20.969 1 94.56 311 LEU B N 1
ATOM 5345 C CA . LEU B 1 311 ? 12.664 -6.281 -19.703 1 94.56 311 LEU B CA 1
ATOM 5346 C C . LEU B 1 311 ? 11.148 -6.254 -19.859 1 94.56 311 LEU B C 1
ATOM 5348 O O . LEU B 1 311 ? 10.625 -5.59 -20.766 1 94.56 311 LEU B O 1
ATOM 5352 N N . GLN B 1 312 ? 10.484 -6.969 -18.984 1 90.44 312 GLN B N 1
ATOM 5353 C CA . GLN B 1 312 ? 9.031 -7.082 -19.062 1 90.44 312 GLN B CA 1
ATOM 5354 C C . GLN B 1 312 ? 8.344 -6.129 -18.094 1 90.44 312 GLN B C 1
ATOM 5356 O O . GLN B 1 312 ? 7.207 -5.715 -18.312 1 90.44 312 GLN B O 1
ATOM 5361 N N . GLY B 1 313 ? 8.984 -5.84 -16.984 1 93.06 313 GLY B N 1
ATOM 5362 C CA . GLY B 1 313 ? 8.422 -4.945 -15.984 1 93.06 313 GLY B CA 1
ATOM 5363 C C . GLY B 1 313 ? 9.359 -4.699 -14.82 1 93.06 313 GLY B C 1
ATOM 5364 O O . GLY B 1 313 ? 10.352 -5.414 -14.648 1 93.06 313 GLY B O 1
ATOM 5365 N N . LEU B 1 314 ? 9.016 -3.643 -14.047 1 95.56 314 LEU B N 1
ATOM 5366 C CA . LEU B 1 314 ? 9.82 -3.25 -12.891 1 95.56 314 LEU B CA 1
ATOM 5367 C C . LEU B 1 314 ? 8.938 -3.059 -11.656 1 95.56 314 LEU B C 1
ATOM 5369 O O . LEU B 1 314 ? 7.859 -2.467 -11.742 1 95.56 314 LEU B O 1
ATOM 5373 N N . HIS B 1 315 ? 9.367 -3.629 -10.562 1 94.88 315 HIS B N 1
ATOM 5374 C CA . HIS B 1 315 ? 8.836 -3.328 -9.234 1 94.88 315 HIS B CA 1
ATOM 5375 C C . HIS B 1 315 ? 9.891 -2.68 -8.352 1 94.88 315 HIS B C 1
ATOM 5377 O O . HIS B 1 315 ? 10.914 -3.291 -8.055 1 94.88 315 HIS B O 1
ATOM 5383 N N . ILE B 1 316 ? 9.625 -1.481 -7.93 1 96.94 316 ILE B N 1
ATOM 5384 C CA . ILE B 1 316 ? 10.586 -0.728 -7.137 1 96.94 316 ILE B CA 1
ATOM 5385 C C . ILE B 1 316 ? 9.992 -0.404 -5.77 1 96.94 316 ILE B C 1
ATOM 5387 O O . ILE B 1 316 ? 8.789 -0.141 -5.652 1 96.94 316 ILE B O 1
ATOM 5391 N N . THR B 1 317 ? 10.805 -0.44 -4.73 1 96 317 THR B N 1
ATOM 5392 C CA . THR B 1 317 ? 10.414 -0.038 -3.381 1 96 317 THR B CA 1
ATOM 5393 C C . THR B 1 317 ? 11.344 1.05 -2.852 1 96 317 THR B C 1
ATOM 5395 O O . THR B 1 317 ? 12.57 0.899 -2.887 1 96 317 THR B O 1
ATOM 5398 N N . ILE B 1 318 ? 10.758 2.111 -2.482 1 97.44 318 ILE B N 1
ATOM 5399 C CA . ILE B 1 318 ? 11.477 3.186 -1.806 1 97.44 318 ILE B CA 1
ATOM 5400 C C . ILE B 1 318 ? 11.039 3.254 -0.343 1 97.44 318 ILE B C 1
ATOM 5402 O O . ILE B 1 318 ? 9.844 3.271 -0.044 1 97.44 318 ILE B O 1
ATOM 5406 N N . THR B 1 319 ? 11.969 3.217 0.558 1 96.38 319 THR B N 1
ATOM 5407 C CA . THR B 1 319 ? 11.688 3.359 1.981 1 96.38 319 THR B CA 1
ATOM 5408 C C . THR B 1 319 ? 12.344 4.621 2.539 1 96.38 319 THR B C 1
ATOM 5410 O O . THR B 1 319 ? 13.547 4.836 2.357 1 96.38 319 THR B O 1
ATOM 5413 N N . THR B 1 320 ? 11.547 5.434 3.141 1 94.25 320 THR B N 1
ATOM 5414 C CA . THR B 1 320 ? 12.07 6.668 3.725 1 94.25 320 THR B CA 1
ATOM 5415 C C . THR B 1 320 ? 11.227 7.094 4.922 1 94.25 320 THR B C 1
ATOM 5417 O O . THR B 1 320 ? 10.141 6.551 5.148 1 94.25 320 THR B O 1
ATOM 5420 N N . GLN B 1 321 ? 11.805 7.938 5.723 1 91.56 321 GLN B N 1
ATOM 5421 C CA . GLN B 1 321 ? 11.062 8.523 6.836 1 91.56 321 GLN B CA 1
ATOM 5422 C C . GLN B 1 321 ? 10.406 9.844 6.426 1 91.56 321 GLN B C 1
ATOM 5424 O O . GLN B 1 321 ? 11.078 10.75 5.93 1 91.56 321 GLN B O 1
ATOM 5429 N N . PHE B 1 322 ? 9.117 9.914 6.629 1 92.81 322 PHE B N 1
ATOM 5430 C CA . PHE B 1 322 ? 8.383 11.148 6.371 1 92.81 322 PHE B CA 1
ATOM 5431 C C . PHE B 1 322 ? 7.973 11.812 7.68 1 92.81 322 PHE B C 1
ATOM 5433 O O . PHE B 1 322 ? 7.715 11.133 8.672 1 92.81 322 PHE B O 1
ATOM 5440 N N . TYR B 1 323 ? 7.848 13.102 7.535 1 92.38 323 TYR B N 1
ATOM 5441 C CA . TYR B 1 323 ? 7.48 13.836 8.742 1 92.38 323 TYR B CA 1
ATOM 5442 C C . TYR B 1 323 ? 6.176 14.594 8.547 1 92.38 323 TYR B C 1
ATOM 5444 O O . TYR B 1 323 ? 5.676 15.234 9.477 1 92.38 323 TYR B O 1
ATOM 5452 N N . SER B 1 324 ? 5.633 14.609 7.332 1 92.31 324 SER B N 1
ATOM 5453 C CA . SER B 1 324 ? 4.352 15.258 7.062 1 92.31 324 SER B CA 1
ATOM 5454 C C . SER B 1 324 ? 3.684 14.656 5.828 1 92.31 324 SER B C 1
ATOM 5456 O O . SER B 1 324 ? 4.348 14.039 4.996 1 92.31 324 SER B O 1
ATOM 5458 N N . GLU B 1 325 ? 2.387 14.875 5.688 1 91.44 325 GLU B N 1
ATOM 5459 C CA . GLU B 1 325 ? 1.649 14.453 4.504 1 91.44 325 GLU B CA 1
ATOM 5460 C C . GLU B 1 325 ? 2.125 15.195 3.26 1 91.44 325 GLU B C 1
ATOM 5462 O O . GLU B 1 325 ? 2.135 14.641 2.16 1 91.44 325 GLU B O 1
ATOM 5467 N N . THR B 1 326 ? 2.51 16.406 3.402 1 93.25 326 THR B N 1
ATOM 5468 C CA . THR B 1 326 ? 2.957 17.203 2.273 1 93.25 326 THR B CA 1
ATOM 5469 C C . THR B 1 326 ? 4.293 16.703 1.737 1 93.25 326 THR B C 1
ATOM 5471 O O . THR B 1 326 ? 4.543 16.75 0.531 1 93.25 326 THR B O 1
ATOM 5474 N N . GLU B 1 327 ? 5.125 16.219 2.672 1 94.44 327 GLU B N 1
ATOM 5475 C CA . GLU B 1 327 ? 6.352 15.578 2.219 1 94.44 327 GLU B CA 1
ATOM 5476 C C . GLU B 1 327 ? 6.047 14.367 1.343 1 94.44 327 GLU B C 1
ATOM 5478 O O . GLU B 1 327 ? 6.664 14.18 0.293 1 94.44 327 GLU B O 1
ATOM 5483 N N . ILE B 1 328 ? 5.098 13.547 1.808 1 94.5 328 ILE B N 1
ATOM 5484 C CA . ILE B 1 328 ? 4.723 12.344 1.072 1 94.5 328 ILE B CA 1
ATOM 5485 C C . ILE B 1 328 ? 4.219 12.727 -0.317 1 94.5 328 ILE B C 1
ATOM 5487 O O . ILE B 1 328 ? 4.637 12.141 -1.319 1 94.5 328 ILE B O 1
ATOM 5491 N N . THR B 1 329 ? 3.365 13.695 -0.38 1 92.94 329 THR B N 1
ATOM 5492 C CA . THR B 1 329 ? 2.768 14.133 -1.638 1 92.94 329 THR B CA 1
ATOM 5493 C C . THR B 1 329 ? 3.84 14.656 -2.592 1 92.94 329 THR B C 1
ATOM 5495 O O . THR B 1 329 ? 3.902 14.242 -3.75 1 92.94 329 THR B O 1
ATOM 5498 N N . SER B 1 330 ? 4.688 15.523 -2.096 1 93.88 330 SER B N 1
ATOM 5499 C CA . SER B 1 330 ? 5.727 16.109 -2.928 1 93.88 330 SER B CA 1
ATOM 5500 C C . SER B 1 330 ? 6.723 15.062 -3.4 1 93.88 330 SER B C 1
ATOM 5502 O O . SER B 1 330 ? 7.145 15.07 -4.559 1 93.88 330 SER B O 1
ATOM 5504 N N . PHE B 1 331 ? 7.09 14.211 -2.471 1 95.31 331 PHE B N 1
ATOM 5505 C CA . PHE B 1 331 ? 8.023 13.148 -2.824 1 95.31 331 PHE B CA 1
ATOM 5506 C C . PHE B 1 331 ? 7.43 12.25 -3.902 1 95.31 331 PHE B C 1
ATOM 5508 O O . PHE B 1 331 ? 8.109 11.891 -4.863 1 95.31 331 PHE B O 1
ATOM 5515 N N . THR B 1 332 ? 6.191 11.852 -3.73 1 95.81 332 THR B N 1
ATOM 5516 C CA . THR B 1 332 ? 5.5 10.984 -4.68 1 95.81 332 THR B CA 1
ATOM 5517 C C . THR B 1 332 ? 5.461 11.625 -6.066 1 95.81 332 THR B C 1
ATOM 5519 O O . THR B 1 332 ? 5.73 10.953 -7.066 1 95.81 332 THR B O 1
ATOM 5522 N N . GLN B 1 333 ? 5.172 12.922 -6.133 1 93.62 333 GLN B N 1
ATOM 5523 C CA . GLN B 1 333 ? 5.172 13.656 -7.395 1 93.62 333 GLN B CA 1
ATOM 5524 C C . GLN B 1 333 ? 6.547 13.617 -8.055 1 93.62 333 GLN B C 1
ATOM 5526 O O . GLN B 1 333 ? 6.656 13.359 -9.258 1 93.62 333 GLN B O 1
ATOM 5531 N N . TYR B 1 334 ? 7.469 13.82 -7.254 1 94.62 334 TYR B N 1
ATOM 5532 C CA . TYR B 1 334 ? 8.82 13.852 -7.793 1 94.62 334 TYR B CA 1
ATOM 5533 C C . TYR B 1 334 ? 9.242 12.477 -8.305 1 94.62 334 TYR B C 1
ATOM 5535 O O . TYR B 1 334 ? 9.883 12.367 -9.352 1 94.62 334 TYR B O 1
ATOM 5543 N N . VAL B 1 335 ? 8.93 11.477 -7.527 1 96.19 335 VAL B N 1
ATOM 5544 C CA . VAL B 1 335 ? 9.258 10.109 -7.926 1 96.19 335 VAL B CA 1
ATOM 5545 C C . VAL B 1 335 ? 8.633 9.805 -9.289 1 96.19 335 VAL B C 1
ATOM 5547 O O . VAL B 1 335 ? 9.266 9.18 -10.141 1 96.19 335 VAL B O 1
ATOM 5550 N N . ALA B 1 336 ? 7.418 10.195 -9.492 1 94.81 336 ALA B N 1
ATOM 5551 C CA . ALA B 1 336 ? 6.766 9.992 -10.789 1 94.81 336 ALA B CA 1
ATOM 5552 C C . ALA B 1 336 ? 7.539 10.672 -11.906 1 94.81 336 ALA B C 1
ATOM 5554 O O . ALA B 1 336 ? 7.734 10.094 -12.977 1 94.81 336 ALA B O 1
ATOM 5555 N N . GLN B 1 337 ? 8.008 11.867 -11.695 1 92.88 337 GLN B N 1
ATOM 5556 C CA . GLN B 1 337 ? 8.781 12.594 -12.695 1 92.88 337 GLN B CA 1
ATOM 5557 C C . GLN B 1 337 ? 10.125 11.914 -12.961 1 92.88 337 GLN B C 1
ATOM 5559 O O . GLN B 1 337 ? 10.531 11.773 -14.117 1 92.88 337 GLN B O 1
ATOM 5564 N N . ALA B 1 338 ? 10.75 11.57 -11.883 1 94.62 338 ALA B N 1
ATOM 5565 C CA . ALA B 1 338 ? 12.031 10.883 -12.016 1 94.62 338 ALA B CA 1
ATOM 5566 C C . ALA B 1 338 ? 11.867 9.57 -12.773 1 94.62 338 ALA B C 1
ATOM 5568 O O . ALA B 1 338 ? 12.695 9.234 -13.625 1 94.62 338 ALA B O 1
ATOM 5569 N N . ALA B 1 339 ? 10.859 8.844 -12.422 1 96.56 339 ALA B N 1
ATOM 5570 C CA . ALA B 1 339 ? 10.594 7.574 -13.102 1 96.56 339 ALA B CA 1
ATOM 5571 C C . ALA B 1 339 ? 10.398 7.789 -14.602 1 96.56 339 ALA B C 1
ATOM 5573 O O . ALA B 1 339 ? 10.969 7.062 -15.422 1 96.56 339 ALA B O 1
ATOM 5574 N N . LYS B 1 340 ? 9.625 8.719 -14.977 1 93.75 340 LYS B N 1
ATOM 5575 C CA . LYS B 1 340 ? 9.367 9.055 -16.375 1 93.75 340 LYS B CA 1
ATOM 5576 C C . LYS B 1 340 ? 10.664 9.383 -17.109 1 93.75 340 LYS B C 1
ATOM 5578 O O . LYS B 1 340 ? 10.852 8.984 -18.266 1 93.75 340 LYS B O 1
ATOM 5583 N N . SER B 1 341 ? 11.531 10.008 -16.453 1 93.81 341 SER B N 1
ATOM 5584 C CA . SER B 1 341 ? 12.75 10.523 -17.078 1 93.81 341 SER B CA 1
ATOM 5585 C C 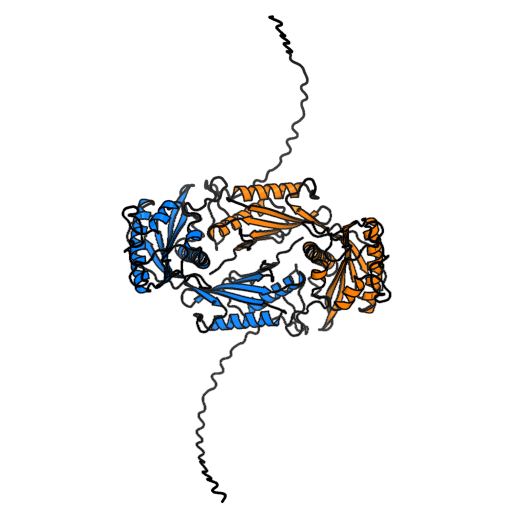. SER B 1 341 ? 13.82 9.438 -17.156 1 93.81 341 SER B C 1
ATOM 5587 O O . SER B 1 341 ? 14.602 9.406 -18.109 1 93.81 341 SER B O 1
ATOM 5589 N N . TYR B 1 342 ? 13.844 8.57 -16.172 1 96.5 342 TYR B N 1
ATOM 5590 C CA . TYR B 1 342 ? 15.062 7.773 -16.031 1 96.5 342 TYR B CA 1
ATOM 5591 C C . TYR B 1 342 ? 14.766 6.289 -16.234 1 96.5 342 TYR B C 1
ATOM 5593 O O . TYR B 1 342 ? 15.664 5.508 -16.547 1 96.5 342 TYR B O 1
ATOM 5601 N N . LEU B 1 343 ? 13.586 5.844 -15.93 1 97.06 343 LEU B N 1
ATOM 5602 C CA . LEU B 1 343 ? 13.281 4.422 -16.062 1 97.06 343 LEU B CA 1
ATOM 5603 C C . LEU B 1 343 ? 12.836 4.09 -17.484 1 97.06 343 LEU B C 1
ATOM 5605 O O . LEU B 1 343 ? 12.336 4.957 -18.203 1 97.06 343 LEU B O 1
ATOM 5609 N N . PRO B 1 344 ? 13 2.848 -17.891 1 95.12 344 PRO B N 1
ATOM 5610 C CA . PRO B 1 344 ? 12.578 2.451 -19.234 1 95.12 344 PRO B CA 1
ATOM 5611 C C . PRO B 1 344 ? 11.094 2.684 -19.469 1 95.12 344 PRO B C 1
ATOM 5613 O O . PRO B 1 344 ? 10.273 2.498 -18.562 1 95.12 344 PRO B O 1
ATOM 5616 N N . SER B 1 345 ? 10.695 3.012 -20.688 1 93.06 345 SER B N 1
ATOM 5617 C CA . SER B 1 345 ? 9.312 3.242 -21.078 1 93.06 345 SER B CA 1
ATOM 5618 C C . SER B 1 345 ? 8.711 2.006 -21.75 1 93.06 345 SER B C 1
ATOM 5620 O O . SER B 1 345 ? 9.43 1.075 -22.109 1 93.06 345 SER B O 1
ATOM 5622 N N . GLY B 1 346 ? 7.355 1.978 -21.812 1 92.69 346 GLY B N 1
ATOM 5623 C CA . GLY B 1 346 ? 6.664 0.943 -22.578 1 92.69 346 GLY B CA 1
ATOM 5624 C C . GLY B 1 346 ? 6.453 -0.332 -21.781 1 92.69 346 GLY B C 1
ATOM 5625 O O . GLY B 1 346 ? 5.98 -1.335 -22.312 1 92.69 346 GLY B O 1
ATOM 5626 N N . ILE B 1 347 ? 6.891 -0.329 -20.562 1 92.88 347 ILE B N 1
ATOM 5627 C CA . ILE B 1 347 ? 6.695 -1.487 -19.703 1 92.88 347 ILE B CA 1
ATOM 5628 C C . ILE B 1 347 ? 5.973 -1.063 -18.422 1 92.88 347 ILE B C 1
ATOM 5630 O O . ILE B 1 347 ? 6.043 0.099 -18.016 1 92.88 347 ILE B O 1
ATOM 5634 N N . PRO B 1 348 ? 5.309 -2.064 -17.797 1 92 348 PRO B N 1
ATOM 5635 C CA . PRO B 1 348 ? 4.73 -1.729 -16.5 1 92 348 PRO B CA 1
ATOM 5636 C C . PRO B 1 348 ? 5.793 -1.474 -15.422 1 92 348 PRO B C 1
ATOM 5638 O O . PRO B 1 348 ? 6.797 -2.188 -15.367 1 92 348 PRO B O 1
ATOM 5641 N N . VAL B 1 349 ? 5.594 -0.427 -14.68 1 95.44 349 VAL B N 1
ATOM 5642 C CA . VAL B 1 349 ? 6.445 -0.077 -13.547 1 95.44 349 VAL B CA 1
ATOM 5643 C C . VAL B 1 349 ? 5.582 0.212 -12.32 1 95.44 349 VAL B C 1
ATOM 5645 O O . VAL B 1 349 ? 4.582 0.929 -12.414 1 95.44 349 VAL B O 1
ATOM 5648 N N . ASP B 1 350 ? 5.984 -0.406 -11.25 1 95.44 350 ASP B N 1
ATOM 5649 C CA . ASP B 1 350 ? 5.332 -0.166 -9.969 1 95.44 350 ASP B CA 1
ATOM 5650 C C . ASP B 1 350 ? 6.34 0.285 -8.914 1 95.44 350 ASP B C 1
ATOM 5652 O O . ASP B 1 350 ? 7.301 -0.429 -8.617 1 95.44 350 ASP B O 1
ATOM 5656 N N . ILE B 1 351 ? 6.082 1.408 -8.344 1 97.06 351 ILE B N 1
ATOM 5657 C CA . ILE B 1 351 ? 6.965 1.93 -7.305 1 97.06 351 ILE B CA 1
ATOM 5658 C C . ILE B 1 351 ? 6.188 2.1 -6 1 97.06 351 ILE B C 1
ATOM 5660 O O . ILE B 1 351 ? 5.316 2.965 -5.898 1 97.06 351 ILE B O 1
ATOM 5664 N N . LYS B 1 352 ? 6.52 1.324 -5.059 1 96.31 352 LYS B N 1
ATOM 5665 C CA . LYS B 1 352 ? 5.965 1.456 -3.713 1 96.31 352 LYS B CA 1
ATOM 5666 C C . LYS B 1 352 ? 6.816 2.389 -2.857 1 96.31 352 LYS B C 1
ATOM 5668 O O . LYS B 1 352 ? 8.039 2.246 -2.801 1 96.31 352 LYS B O 1
ATOM 5673 N N . ILE B 1 353 ? 6.148 3.32 -2.256 1 96.94 353 ILE B N 1
ATOM 5674 C CA . ILE B 1 353 ? 6.82 4.238 -1.343 1 96.94 353 ILE B CA 1
ATOM 5675 C C . ILE B 1 353 ? 6.375 3.961 0.091 1 96.94 353 ILE B C 1
ATOM 5677 O O . ILE B 1 353 ? 5.234 4.246 0.457 1 96.94 353 ILE B O 1
ATOM 5681 N N . ASN B 1 354 ? 7.34 3.469 0.837 1 95.81 354 ASN B N 1
ATOM 5682 C CA . ASN B 1 354 ? 7.062 3.055 2.209 1 95.81 354 ASN B CA 1
ATOM 5683 C C . ASN B 1 354 ? 7.66 4.031 3.221 1 95.81 354 ASN B C 1
ATOM 5685 O O . ASN B 1 354 ? 8.664 4.68 2.941 1 95.81 354 ASN B O 1
ATOM 5689 N N . GLY B 1 355 ? 6.93 4.082 4.379 1 93.25 355 GLY B N 1
ATOM 5690 C CA . GLY B 1 355 ? 7.547 4.727 5.527 1 93.25 355 GLY B CA 1
ATOM 5691 C C . GLY B 1 355 ? 8.602 3.869 6.203 1 93.25 355 GLY B C 1
ATOM 5692 O O . GLY B 1 355 ? 8.797 2.713 5.824 1 93.25 355 GLY B O 1
ATOM 5693 N N . SER B 1 356 ? 9.227 4.445 7.258 1 89 356 SER B N 1
ATOM 5694 C CA . SER B 1 356 ? 10.273 3.727 7.984 1 89 356 SER B CA 1
ATOM 5695 C C . SER B 1 356 ? 9.695 2.529 8.734 1 89 356 SER B C 1
ATOM 5697 O O . SER B 1 356 ? 10.422 1.591 9.062 1 89 356 SER B O 1
ATOM 5699 N N . ASP B 1 357 ? 8.398 2.533 8.969 1 86.19 357 ASP B N 1
ATOM 5700 C CA . ASP B 1 357 ? 7.723 1.44 9.664 1 86.19 357 ASP B CA 1
ATOM 5701 C C . ASP B 1 357 ? 7.297 0.347 8.688 1 86.19 357 ASP B C 1
ATOM 5703 O O . ASP B 1 357 ? 6.68 -0.643 9.086 1 86.19 357 ASP B O 1
ATOM 5707 N N . GLY B 1 358 ? 7.504 0.559 7.469 1 88.12 358 GLY B N 1
ATOM 5708 C CA . GLY B 1 358 ? 7.195 -0.438 6.453 1 88.12 358 GLY B CA 1
ATOM 5709 C C . GLY B 1 358 ? 5.824 -0.247 5.828 1 88.12 358 GLY B C 1
ATOM 5710 O O . GLY B 1 358 ? 5.496 -0.889 4.828 1 88.12 358 GLY B O 1
ATOM 5711 N N . GLU B 1 359 ? 5.055 0.641 6.32 1 89.62 359 GLU B N 1
ATOM 5712 C CA . GLU B 1 359 ? 3.727 0.894 5.77 1 89.62 359 GLU B CA 1
ATOM 5713 C C . GLU B 1 359 ? 3.811 1.657 4.453 1 89.62 359 GLU B C 1
ATOM 5715 O O . GLU B 1 359 ? 4.598 2.596 4.324 1 89.62 359 GLU B O 1
ATOM 5720 N N . THR B 1 360 ? 2.99 1.221 3.531 1 93.75 360 THR B N 1
ATOM 5721 C CA . THR B 1 360 ? 2.953 1.933 2.258 1 93.75 360 THR B CA 1
ATOM 5722 C C . THR B 1 360 ? 2.223 3.264 2.404 1 93.75 360 THR B C 1
ATOM 5724 O O . THR B 1 360 ? 1.072 3.303 2.846 1 93.75 360 THR B O 1
ATOM 5727 N N . GLN B 1 361 ? 2.916 4.301 2.037 1 94.38 361 GLN B N 1
ATOM 5728 C CA . GLN B 1 361 ? 2.365 5.648 2.158 1 94.38 361 GLN B CA 1
ATOM 5729 C C . GLN B 1 361 ? 1.786 6.125 0.831 1 94.38 361 GLN B C 1
ATOM 5731 O O . GLN B 1 361 ? 0.833 6.91 0.81 1 94.38 361 GLN B O 1
ATOM 5736 N N . SER B 1 362 ? 2.418 5.727 -0.182 1 95.5 362 SER B N 1
ATOM 5737 C CA . SER B 1 362 ? 2.004 6.098 -1.531 1 95.5 362 SER B CA 1
ATOM 5738 C C . SER B 1 362 ? 2.576 5.141 -2.57 1 95.5 362 SER B C 1
ATOM 5740 O O . SER B 1 362 ? 3.277 4.188 -2.223 1 95.5 362 SER B O 1
ATOM 5742 N N . PHE B 1 363 ? 2.158 5.332 -3.828 1 95.12 363 PHE B N 1
ATOM 5743 C CA . PHE B 1 363 ? 2.758 4.555 -4.906 1 95.12 363 PHE B CA 1
ATOM 5744 C C . PHE B 1 363 ? 2.66 5.305 -6.23 1 95.12 363 PHE B C 1
ATOM 5746 O O . PHE B 1 363 ? 1.878 6.246 -6.359 1 95.12 363 PHE B O 1
ATOM 5753 N N . VAL B 1 364 ? 3.49 4.961 -7.121 1 94.94 364 VAL B N 1
ATOM 5754 C CA . VAL B 1 364 ? 3.596 5.438 -8.5 1 94.94 364 VAL B CA 1
ATOM 5755 C C . VAL B 1 364 ? 3.57 4.254 -9.461 1 94.94 364 VAL B C 1
ATOM 5757 O O . VAL B 1 364 ? 4.258 3.254 -9.242 1 94.94 364 VAL B O 1
ATOM 5760 N N . SER B 1 365 ? 2.715 4.344 -10.492 1 94.38 365 SER B N 1
ATOM 5761 C CA . SER B 1 365 ? 2.662 3.18 -11.367 1 94.38 365 SER B CA 1
ATOM 5762 C C . SER B 1 365 ? 2.316 3.576 -12.805 1 94.38 365 SER B C 1
ATOM 5764 O O . SER B 1 365 ? 1.75 4.648 -13.031 1 94.38 365 SER B O 1
ATOM 5766 N N . THR B 1 366 ? 2.73 2.809 -13.703 1 93.56 366 THR B N 1
ATOM 5767 C CA . THR B 1 366 ? 2.324 2.883 -15.102 1 93.56 366 THR B CA 1
ATOM 5768 C C . THR B 1 366 ? 2.16 1.485 -15.688 1 93.56 366 THR B C 1
ATOM 5770 O O . THR B 1 366 ? 2.828 0.542 -15.258 1 93.56 366 THR B O 1
ATOM 5773 N N . THR B 1 367 ? 1.258 1.309 -16.625 1 88.12 367 THR B N 1
ATOM 5774 C CA . THR B 1 367 ? 1.075 0.047 -17.344 1 88.12 367 THR B CA 1
ATOM 5775 C C . THR B 1 367 ? 1.984 -0.022 -18.562 1 88.12 367 THR B C 1
ATOM 5777 O O . THR B 1 367 ? 2.047 -1.051 -19.234 1 88.12 367 THR B O 1
ATOM 5780 N N . GLY B 1 368 ? 2.762 1.059 -18.75 1 87.5 368 GLY B N 1
ATOM 5781 C CA . GLY B 1 368 ? 3.641 1.117 -19.906 1 87.5 368 GLY B CA 1
ATOM 5782 C C . GLY B 1 368 ? 2.992 1.767 -21.125 1 87.5 368 GLY B C 1
ATOM 5783 O O . GLY B 1 368 ? 3.662 2.043 -22.109 1 87.5 368 GLY B O 1
ATOM 5784 N N . GLY B 1 369 ? 1.737 2.094 -21.031 1 78.19 369 GLY B N 1
ATOM 5785 C CA . GLY B 1 369 ? 1.071 2.758 -22.141 1 78.19 369 GLY B CA 1
ATOM 5786 C C . GLY B 1 369 ? 1.316 4.254 -22.172 1 78.19 369 GLY B C 1
ATOM 5787 O O . GLY B 1 369 ? 2.297 4.742 -21.594 1 78.19 369 GLY B O 1
ATOM 5788 N N . ASN B 1 370 ? 0.525 4.969 -22.922 1 72.25 370 ASN B N 1
ATOM 5789 C CA . ASN B 1 370 ? 0.712 6.391 -23.203 1 72.25 370 ASN B CA 1
ATOM 5790 C C . ASN B 1 370 ? 0.198 7.258 -22.062 1 72.25 370 ASN B C 1
ATOM 5792 O O . ASN B 1 370 ? 0.318 8.484 -22.094 1 72.25 370 ASN B O 1
ATOM 5796 N N . GLY B 1 371 ? -0.334 6.688 -21.094 1 71 371 GLY B N 1
ATOM 5797 C CA . GLY B 1 371 ? -1.043 7.477 -20.094 1 71 371 GLY B CA 1
ATOM 5798 C C . GLY B 1 371 ? -0.137 8.016 -19 1 71 371 GLY B C 1
ATOM 5799 O O . GLY B 1 371 ? -0.603 8.688 -18.078 1 71 371 GLY B O 1
ATOM 5800 N N . GLY B 1 372 ? 1.178 7.84 -19.094 1 84.62 372 GLY B N 1
ATOM 5801 C CA . GLY B 1 372 ? 2.068 8.336 -18.062 1 84.62 372 GLY B CA 1
ATOM 5802 C C . GLY B 1 372 ? 1.966 7.559 -16.766 1 84.62 372 GLY B C 1
ATOM 5803 O O . GLY B 1 372 ? 1.539 6.402 -16.75 1 84.62 372 GLY B O 1
ATOM 5804 N N . TYR B 1 373 ? 2.436 8.219 -15.609 1 91.06 373 TYR B N 1
ATOM 5805 C CA . TYR B 1 373 ? 2.447 7.559 -14.305 1 91.06 373 TYR B CA 1
ATOM 5806 C C . TYR B 1 373 ? 1.236 7.965 -13.477 1 91.06 373 TYR B C 1
ATOM 5808 O O . TYR B 1 373 ? 0.863 9.141 -13.453 1 91.06 373 TYR B O 1
ATOM 5816 N N . TYR B 1 374 ? 0.6 7.012 -12.969 1 90.06 374 TYR B N 1
ATOM 5817 C CA . TYR B 1 374 ? -0.412 7.207 -11.938 1 90.06 374 TYR B CA 1
ATOM 5818 C C . TYR B 1 374 ? 0.231 7.344 -10.562 1 90.06 374 TYR B C 1
ATOM 5820 O O . TYR B 1 374 ? 1.186 6.633 -10.242 1 90.06 374 TYR B O 1
ATOM 5828 N N . THR B 1 375 ? -0.253 8.32 -9.766 1 92.25 375 THR B N 1
ATOM 5829 C CA . THR B 1 375 ? 0.218 8.484 -8.398 1 92.25 375 THR B CA 1
ATOM 5830 C C . THR B 1 375 ? -0.943 8.383 -7.41 1 92.25 375 THR B C 1
ATOM 5832 O O . THR B 1 375 ? -2.066 8.781 -7.727 1 92.25 375 THR B O 1
ATOM 5835 N N . HIS B 1 376 ? -0.625 7.852 -6.27 1 92.19 376 HIS B N 1
ATOM 5836 C CA . HIS B 1 376 ? -1.62 7.785 -5.207 1 92.19 376 HIS B CA 1
ATOM 5837 C C . HIS B 1 376 ? -0.968 7.91 -3.834 1 92.19 376 HIS B C 1
ATOM 5839 O O . HIS B 1 376 ? 0.021 7.23 -3.549 1 92.19 376 HIS B O 1
ATOM 5845 N N . VAL B 1 377 ? -1.516 8.773 -3.041 1 92.56 377 VAL B N 1
ATOM 5846 C CA . VAL B 1 377 ? -1.109 8.914 -1.646 1 92.56 377 VAL B CA 1
ATOM 5847 C C . VAL B 1 377 ? -2.219 8.398 -0.731 1 92.56 377 VAL B C 1
ATOM 5849 O O . VAL B 1 377 ? -3.365 8.852 -0.823 1 92.56 377 VAL B O 1
ATOM 5852 N N . PHE B 1 378 ? -1.839 7.445 0.052 1 90.94 378 PHE B N 1
ATOM 5853 C CA . PHE B 1 378 ? -2.814 6.922 1.002 1 90.94 378 PHE B CA 1
ATOM 5854 C C . PHE B 1 378 ? -2.977 7.871 2.186 1 90.94 378 PHE B C 1
ATOM 5856 O O . PHE B 1 378 ? -2.031 8.094 2.943 1 90.94 378 PHE B O 1
ATOM 5863 N N . GLY B 1 379 ? -4.152 8.406 2.268 1 81.44 379 GLY B N 1
ATOM 5864 C CA . GLY B 1 379 ? -4.414 9.336 3.357 1 81.44 379 GLY B CA 1
ATOM 5865 C C . GLY B 1 379 ? -5.133 8.688 4.527 1 81.44 379 GLY B C 1
ATOM 5866 O O . GLY B 1 379 ? -5.41 7.488 4.504 1 81.44 379 GLY B O 1
ATOM 5867 N N . SER B 1 380 ? -5.16 9.438 5.641 1 77.81 380 SER B N 1
ATOM 5868 C CA . SER B 1 380 ? -5.949 9.086 6.816 1 77.81 380 SER B CA 1
ATOM 5869 C C . SER B 1 380 ? -6.656 10.305 7.391 1 77.81 380 SER B C 1
ATOM 5871 O O . SER B 1 380 ? -6.27 11.438 7.117 1 77.81 380 SER B O 1
ATOM 5873 N N . TYR B 1 381 ? -7.797 10.008 7.926 1 81.19 381 TYR B N 1
ATOM 5874 C CA . TYR B 1 381 ? -8.539 11.062 8.609 1 81.19 381 TYR B CA 1
ATOM 5875 C C . TYR B 1 381 ? -8.352 10.969 10.117 1 81.19 381 TYR B C 1
ATOM 5877 O O . TYR B 1 381 ? -8.227 9.875 10.664 1 81.19 381 TYR B O 1
#

Nearest PDB structures (foldseek):
  3ib5-assembly1_A-2  TM=9.761E-01  e=9.364E-67  Ligilactobacillus salivarius UCC118
  4hn3-assembly2_D  TM=9.438E-01  e=1.579E-38  Listeria monocytogenes EGD-e
  4hn3-assembly1_A  TM=9.376E-01  e=3.617E-38  Listeria monocytogenes EGD-e
  4hn3-assembly2_C  TM=9.470E-01  e=2.266E-37  Listeria monocytogenes EGD-e
  3n2q-assembly1_A-2  TM=5.401E-01  e=2.645E-21  Bacillus cereus ATCC 14579

Secondary structure (DSSP, 8-state):
-------------------------------------TTS-EESS---SSSPPBEEETTEE---TTTTHHHHHTTT-HHHHHHHHHHHHHHHHTTS-TTT-EEEE--SS-HHHHHHHHSB--SS-TT-SBPPP-S--STTTSPPP-EEEEEEEEEEEEETTEEEEEEEEEEEEE-SEEEEESSTTS-EEEEE--HHHHHHHHHHHHHHHHHHHHTTS-TTS-EEEEEEEPPPTT-SS--EEEEEEEESSTT---PPEEEEEEEEEES--SSS--S-HHHHHHHHHHHHHHHHHSTTEEEEEEEEEEETTEEEEEEEEEEE--SSHHHHHHHHHHHHHHHHHHSPSSS-EEEEEE-TTS-EEEEEEE-SSTT--EEEE----/-------------------------------------TTS-EESS---SSSPPBEEETTEE---TTTTHHHHHTTT-HHHHHHHHHHHHHHHHTTS-TTT-EEEE--SS-HHHHHHHHSB--SS-TT-SBPPP-S--STTTSPPP-EEEEEEEEEEEEETTEEEEEEEEEEEEE-SEEEEESSTTS-EEEEE--HHHHHHHHHHHHHHHHHHHHTTS-TTS-EEEEEEEPPPTT-SS--EEEEEEEESSTT---PPEEEEEEEEEES-BTTB--S-HHHHHHHHHHHHHHHHHSTTEEEEEEEEEEETTEEEEEEEEEEE--SSHHHHHHHHHHHHHHHHHHSPSSS-EEEEEE-TTS-EEEEEEE-SSTT--EEEE----

Radius of gyration: 33.32 Å; Cα contacts (8 Å, |Δi|>4): 1555; chains: 2; bounding box: 146×92×81 Å